Protein AF-0000000070552895 (afdb_homodimer)

Foldseek 3Di:
DPVVLVVVLLVLLCVLCVVPVVVSVLLQLLLVQQLVLCVLPVHDSVLSNSLSNQLQSQQPPDLVVLVVVCVVVVNDADPLCVVVVSLSSQLVSLVCVCPVVNNVPPLSSVLSNQLDQHAAPRDPSVLSSVLSSQQGPVHDDFPPSVVLVVCCNVPSLVSQLVVLVSVVVVCVVVVHDDDVRNVNRNVNSVVVVVVVVD/DPVVLVVVLLVLLCVLCVVPVVVSVLLQLLLVQQLVLCVLPVHDSVLSNSLSNQLQSQQPPDLVVLVVVCVVVVNDADPLCVVVVSLSSQLVSLVCVCPVVVNVPPLSSVLSNQLDQHAAPRDPSNLSSVLSSQQGPVHDDFPPSVVLVVCCNVPSLVSQLVVLVSVVVVCVVVVHDDDVRNVNNNVNSVVVVVVVVD

Solvent-accessible surface area (backbone atoms only — not comparable to full-atom values): 20265 Å² total; per-residue (Å²): 104,63,62,70,61,49,51,54,51,49,50,53,38,44,61,50,28,62,93,38,63,67,57,41,55,48,28,52,35,15,11,51,37,9,22,50,45,14,32,55,74,71,49,63,36,63,53,28,24,52,25,20,48,39,30,59,48,30,58,69,53,50,51,70,55,48,55,52,48,31,58,74,70,68,46,89,75,53,73,64,37,69,77,40,40,76,64,44,18,20,52,51,12,20,49,39,34,36,73,72,66,66,43,66,53,63,66,37,28,51,17,14,40,29,33,83,48,46,46,62,84,56,52,72,62,28,47,34,33,28,47,17,67,64,56,20,69,82,56,68,80,67,80,67,47,70,59,43,38,27,30,49,66,76,35,53,64,59,27,50,30,52,50,40,51,54,50,52,53,51,36,61,72,71,68,51,86,78,53,65,55,34,52,50,18,33,52,45,38,48,50,54,56,53,58,69,74,106,101,63,61,71,62,50,52,51,50,50,51,52,39,42,59,50,28,61,93,35,63,67,58,42,55,48,28,54,34,15,11,50,37,9,23,51,46,15,32,55,74,70,49,62,37,63,54,28,25,52,28,20,49,39,30,58,47,30,58,69,54,51,51,70,55,48,54,53,47,30,58,73,72,67,47,90,76,53,74,62,36,69,77,40,40,76,64,44,21,20,52,51,11,20,51,39,34,36,73,73,67,66,45,67,54,63,66,38,29,49,17,15,40,30,32,83,46,46,48,62,84,56,52,70,61,27,45,36,32,29,47,17,68,65,57,19,71,82,56,67,80,65,80,64,48,70,60,44,38,27,29,49,66,74,36,54,65,59,26,51,30,52,53,42,50,53,50,52,52,52,35,60,74,71,68,52,87,78,55,66,53,34,53,50,19,34,53,45,37,49,50,56,56,54,60,71,74,105

Organism: Lachnospira eligens (strain ATCC 27750 / DSM 3376 / VPI C15-48 / C15-B4) (NCBI:txid515620)

Secondary structure (DSSP, 8-state):
--HHHHHHHHHHHHHHTTT-HHHHHHHHHHHHHHHHHHHHHT--HHHHHHHHHHTTTTTTS-HHHHHHHHHHHT----HHHHH-GGGHHHHHHHHHHHHTS----HHHHHHHHTTTT--TT--HHHHHHHHHHHHSTT---STTHHHHHHHHHH-HHHHHHHHHHHHHHHHHHHTPPPPHHHHHHHHHHHHHHHHHH-/--HHHHHHHHHHHHHHTTT-HHHHHHHHHHHHHHHHHHHHHT--HHHHHHHHHHTTTTTTS-HHHHHHHHHHHT----HHHHH-GGGGHHHHHHHHHHHTS----HHHHHHHHTTTT--TT--HHHHHHHHHHHHSTT---STTHHHHHHHHHH-HHHHHHHHHHHHHHHHHHHTPPPPHHHHHHHHHHHHHHHHHH-

Radius of gyration: 22.3 Å; Cα contacts (8 Å, |Δi|>4): 605; chains: 2; bounding box: 51×67×48 Å

Sequence (396 aa):
MDNKYIEQLRTQVKDALRTDNMRYQHTLGVANTSACLAMCHGADMNKAYIAGLLHDCAKCVPDDVKIAECKQYGLPISDIELESPYLLHSKLGAYYAAHKYNVEDKEICSAIQWHTTGKPAMTLLEKIVFIADYIEPYRNKADNLDDIRHMAFTDIDMAAYVILDDTLSYIRKTGRNIDTQTVDTYDYYKGIIKERENMDNKYIEQLRTQVKDALRTDNMRYQHTLGVANTSACLAMCHGADMNKAYIAGLLHDCAKCVPDDVKIAECKQYGLPISDIELESPYLLHSKLGAYYAAHKYNVEDKEICSAIQWHTTGKPAMTLLEKIVFIADYIEPYRNKADNLDDIRHMAFTDIDMAAYVILDDTLSYIRKTGRNIDTQTVDTYDYYKGIIKEREN

pLDDT: mean 97.14, std 2.78, range [80.38, 98.94]

InterPro domains:
  IPR003607 HD/PDEase domain [SM00471] (19-147)
  IPR003607 HD/PDEase domain [cd00077] (23-140)
  IPR005249 Ap4A hydrolase [TIGR00488] (20-187)
  IPR006674 HD domain [PF01966] (23-136)
  IPR006674 HD domain [PS51831] (23-138)
  IPR051094 Diverse Catalytic Activities Enzymes [PTHR35795] (13-189)

Nearest PDB structures (foldseek):
  3ccg-assembly1_A-2  TM=9.729E-01  e=6.641E-14  Clostridium acetobutylicum ATCC 824
  2o08-assembly1_B  TM=9.606E-01  e=1.598E-12  Halalkalibacterium halodurans
  8wmy-assembly1_B-2  TM=9.457E-01  e=4.444E-11  Staphylococcus
  8jk9-assembly1_A  TM=9.138E-01  e=2.774E-10  Streptococcus pneumoniae TIGR4
  2ogi-assembly1_A  TM=9.424E-01  e=1.817E-09  Streptococcus agalactiae serogroup V

Structure (mmCIF, N/CA/C/O backbone):
data_AF-0000000070552895-model_v1
#
loop_
_entity.id
_entity.type
_entity.pdbx_description
1 polymer "bis(5'-nucleosyl)-tetraphosphatase (symmetrical)"
#
loop_
_atom_site.group_PDB
_atom_site.id
_atom_site.type_symbol
_atom_site.label_atom_id
_atom_site.label_alt_id
_atom_site.label_comp_id
_atom_site.label_asym_id
_atom_site.label_entity_id
_atom_site.label_seq_id
_atom_site.pdbx_PDB_ins_code
_atom_site.Cartn_x
_atom_site.Cartn_y
_atom_site.Cartn_z
_atom_site.occupancy
_atom_site.B_iso_or_equiv
_atom_site.auth_seq_id
_atom_site.auth_comp_id
_atom_site.auth_asym_id
_atom_site.auth_atom_id
_atom_site.pdbx_PDB_model_num
ATOM 1 N N . MET A 1 1 ? -0.181 -7.738 12.492 1 88.44 1 MET A N 1
ATOM 2 C CA . MET A 1 1 ? -1.353 -6.883 12.328 1 88.44 1 MET A CA 1
ATOM 3 C C . MET A 1 1 ? -2.615 -7.59 12.812 1 88.44 1 MET A C 1
ATOM 5 O O . MET A 1 1 ? -2.826 -8.766 12.516 1 88.44 1 MET A O 1
ATOM 9 N N . ASP A 1 2 ? 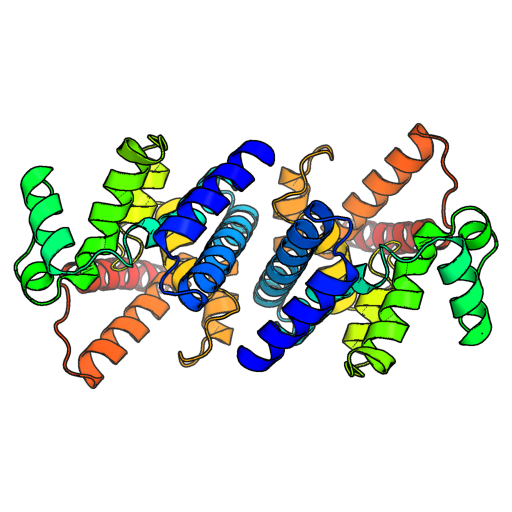-3.369 -6.93 13.672 1 92.94 2 ASP A N 1
ATOM 10 C CA . ASP A 1 2 ? -4.695 -7.418 14.031 1 92.94 2 ASP A CA 1
ATOM 11 C C . ASP A 1 2 ? -5.73 -7.031 12.977 1 92.94 2 ASP A C 1
ATOM 13 O O . ASP A 1 2 ? -6.285 -5.93 13.023 1 92.94 2 ASP A O 1
ATOM 17 N N . ASN A 1 3 ? -6.078 -8 12.078 1 93.81 3 ASN A N 1
ATOM 18 C CA . ASN A 1 3 ? -6.898 -7.711 10.906 1 93.81 3 ASN A CA 1
ATOM 19 C C . ASN A 1 3 ? -8.32 -7.312 11.297 1 93.81 3 ASN A C 1
ATOM 21 O O . ASN A 1 3 ? -8.922 -6.438 10.68 1 93.81 3 ASN A O 1
ATOM 25 N N . LYS A 1 4 ? -8.844 -7.984 12.305 1 94.94 4 LYS A N 1
ATOM 26 C CA . LYS A 1 4 ? -10.18 -7.637 12.758 1 94.94 4 LYS A CA 1
ATOM 27 C C . LYS A 1 4 ? -10.234 -6.199 13.266 1 94.94 4 LYS A C 1
ATOM 29 O O . LYS A 1 4 ? -11.172 -5.457 12.961 1 94.94 4 LYS A O 1
ATOM 34 N N . TYR A 1 5 ? -9.242 -5.812 14.039 1 96.88 5 TYR A N 1
ATOM 35 C CA . TYR A 1 5 ? -9.125 -4.453 14.555 1 96.88 5 TYR A CA 1
ATOM 36 C C . TYR A 1 5 ? -9 -3.449 13.414 1 96.88 5 TYR A C 1
ATOM 38 O O . TYR A 1 5 ? -9.68 -2.42 13.406 1 96.88 5 TYR A O 1
ATOM 46 N N . ILE A 1 6 ? -8.227 -3.764 12.406 1 96.81 6 ILE A N 1
ATOM 47 C CA . ILE A 1 6 ? -7.984 -2.869 11.281 1 96.81 6 ILE A CA 1
ATOM 48 C C . ILE A 1 6 ? -9.266 -2.721 10.461 1 96.81 6 ILE A C 1
ATOM 50 O O . ILE A 1 6 ? -9.578 -1.628 9.984 1 96.81 6 ILE A O 1
ATOM 54 N N . GLU A 1 7 ? -10 -3.775 10.312 1 96.12 7 GLU A N 1
ATOM 55 C CA . GLU A 1 7 ? -11.25 -3.713 9.562 1 96.12 7 GLU A CA 1
ATOM 56 C C . GLU A 1 7 ? -12.258 -2.791 10.25 1 96.12 7 GLU A C 1
ATOM 58 O O . GLU A 1 7 ? -12.992 -2.059 9.578 1 96.12 7 GLU A O 1
ATOM 63 N N . GLN A 1 8 ? -12.297 -2.863 11.523 1 97.12 8 GLN A N 1
ATOM 64 C CA . GLN A 1 8 ? -13.172 -1.979 12.281 1 97.12 8 GLN A CA 1
ATOM 65 C C . GLN A 1 8 ? -12.766 -0.519 12.109 1 97.12 8 GLN A C 1
ATOM 67 O O . GLN A 1 8 ? -13.617 0.35 11.914 1 97.12 8 GLN A O 1
ATOM 72 N N . LEU A 1 9 ? -11.523 -0.295 12.203 1 97.75 9 LEU A N 1
ATOM 73 C CA . LEU A 1 9 ? -11.008 1.06 12.031 1 97.75 9 LEU A CA 1
ATOM 74 C C . LEU A 1 9 ? -11.289 1.57 10.625 1 97.75 9 LEU A C 1
ATOM 76 O O . LEU A 1 9 ? -11.641 2.738 10.438 1 97.75 9 LEU A O 1
ATOM 80 N N . ARG A 1 10 ? -11.086 0.702 9.633 1 97.19 10 ARG A N 1
ATOM 81 C CA . ARG A 1 10 ? -11.367 1.059 8.25 1 97.19 10 ARG A CA 1
ATOM 82 C C . ARG A 1 10 ? -12.828 1.454 8.07 1 97.19 10 ARG A C 1
ATOM 84 O O . ARG A 1 10 ? -13.133 2.402 7.344 1 97.19 10 ARG A O 1
ATOM 91 N N . THR A 1 11 ? -13.68 0.767 8.703 1 97.44 11 THR A N 1
ATOM 92 C CA . THR A 1 11 ? -15.102 1.068 8.625 1 97.44 11 THR A CA 1
ATOM 93 C C . THR A 1 11 ? -15.398 2.441 9.219 1 97.44 11 THR A C 1
ATOM 95 O O . THR A 1 11 ? -16.172 3.215 8.648 1 97.44 11 THR A O 1
ATOM 98 N N . GLN A 1 12 ? -14.797 2.711 10.305 1 98.25 12 GLN A N 1
ATOM 99 C CA . GLN A 1 12 ? -14.984 4.004 10.953 1 98.25 12 GLN A CA 1
ATOM 100 C C . GLN A 1 12 ? -14.469 5.141 10.078 1 98.25 12 GLN A C 1
ATOM 102 O O . GLN A 1 12 ? -15.109 6.184 9.961 1 98.25 12 GLN A O 1
ATOM 107 N N . VAL A 1 13 ? -13.328 4.926 9.477 1 98.31 13 VAL A N 1
ATOM 108 C CA . VAL A 1 13 ? -12.727 5.941 8.617 1 98.31 13 VAL A CA 1
ATOM 109 C C . VAL A 1 13 ? -13.578 6.125 7.363 1 98.31 13 VAL A C 1
ATOM 111 O O . VAL A 1 13 ? -13.773 7.246 6.898 1 98.31 13 VAL A O 1
ATOM 114 N N . LYS A 1 14 ? -14.07 5.008 6.82 1 97.69 14 LYS A N 1
ATOM 115 C CA . LYS A 1 14 ? -14.961 5.082 5.668 1 97.69 14 LYS A CA 1
ATOM 116 C C . LYS A 1 14 ? -16.188 5.93 5.977 1 97.69 14 LYS A C 1
ATOM 118 O O . LYS A 1 14 ? -16.625 6.727 5.145 1 97.69 14 LYS A O 1
ATOM 123 N N . ASP A 1 15 ? -16.719 5.758 7.129 1 98.19 15 ASP A N 1
ATOM 124 C CA . ASP A 1 15 ? -17.891 6.535 7.551 1 98.19 15 ASP A CA 1
ATOM 125 C C . ASP A 1 15 ? -17.531 8.016 7.699 1 98.19 15 ASP A C 1
ATOM 127 O O . ASP A 1 15 ? -18.312 8.883 7.289 1 98.19 15 ASP A O 1
ATOM 131 N N . ALA A 1 16 ? -16.406 8.281 8.289 1 98.19 16 ALA A N 1
ATOM 132 C CA . ALA A 1 16 ? -15.961 9.656 8.5 1 98.19 16 ALA A CA 1
ATOM 133 C C . ALA A 1 16 ? -15.766 10.383 7.172 1 98.19 16 ALA A C 1
ATOM 135 O O . ALA A 1 16 ? -15.93 11.602 7.094 1 98.19 16 ALA A O 1
ATOM 136 N N . LEU A 1 17 ? -15.422 9.578 6.129 1 98.25 17 LEU A N 1
ATOM 137 C CA . LEU A 1 17 ? -15.117 10.164 4.824 1 98.25 17 LEU A CA 1
ATOM 138 C C . LEU A 1 17 ? -16.203 9.844 3.814 1 98.25 17 LEU A C 1
ATOM 140 O O . LEU A 1 17 ? -15.969 9.867 2.605 1 98.25 17 LEU A O 1
ATOM 144 N N . ARG A 1 18 ? -17.422 9.57 4.223 1 96.31 18 ARG A N 1
ATOM 145 C CA . ARG A 1 18 ? -18.5 9.039 3.396 1 96.31 18 ARG A CA 1
ATOM 146 C C . ARG A 1 18 ? -18.891 10.031 2.311 1 96.31 18 ARG A C 1
ATOM 148 O O . ARG A 1 18 ? -19.391 9.641 1.257 1 96.31 18 ARG A O 1
ATOM 155 N N . THR A 1 19 ? -18.672 11.297 2.498 1 96.31 19 THR A N 1
ATOM 156 C CA . THR A 1 19 ? -19.078 12.312 1.527 1 96.31 19 THR A CA 1
ATOM 157 C C . THR A 1 19 ? -17.984 12.508 0.476 1 96.31 19 THR A C 1
ATOM 159 O O . THR A 1 19 ? -18.172 13.273 -0.473 1 96.31 19 THR A O 1
ATOM 162 N N . ASP A 1 20 ? -16.859 11.844 0.613 1 96.38 20 ASP A N 1
ATOM 163 C CA . ASP A 1 20 ? -15.727 11.945 -0.31 1 96.38 20 ASP A CA 1
ATOM 164 C C . ASP A 1 20 ? -15.086 10.586 -0.541 1 96.38 20 ASP A C 1
ATOM 166 O O . ASP A 1 20 ? -14.039 10.281 0.037 1 96.38 20 ASP A O 1
ATOM 170 N N . ASN A 1 21 ? -15.617 9.82 -1.462 1 92.31 21 ASN A N 1
ATOM 171 C CA . ASN A 1 21 ? -15.164 8.453 -1.716 1 92.31 21 ASN A CA 1
ATOM 172 C C . ASN A 1 21 ? -13.727 8.43 -2.223 1 92.31 21 ASN A C 1
ATOM 174 O O . ASN A 1 21 ? -12.984 7.488 -1.936 1 92.31 21 ASN A O 1
ATOM 178 N N . MET A 1 22 ? -13.375 9.375 -2.961 1 93.75 22 MET A N 1
ATOM 179 C CA . MET A 1 22 ? -12.016 9.453 -3.48 1 93.75 22 MET A CA 1
ATOM 180 C C . MET A 1 22 ? -11.008 9.672 -2.35 1 93.75 22 MET A C 1
ATOM 182 O O . MET A 1 22 ? -9.898 9.148 -2.395 1 93.75 22 MET A O 1
ATOM 186 N N . ARG A 1 23 ? -11.469 10.445 -1.343 1 96.88 23 ARG A N 1
ATOM 187 C CA . ARG A 1 23 ? -10.609 10.656 -0.18 1 96.88 23 ARG A CA 1
ATOM 188 C C . ARG A 1 23 ? -10.383 9.352 0.573 1 96.88 23 ARG A C 1
ATOM 190 O O . ARG A 1 23 ? -9.297 9.117 1.104 1 96.88 23 ARG A O 1
ATOM 197 N N . TYR A 1 24 ? -11.422 8.531 0.641 1 97.06 24 TYR A N 1
ATOM 198 C CA . TYR A 1 24 ? -11.273 7.242 1.312 1 97.06 24 TYR A CA 1
ATOM 199 C C . TYR A 1 24 ? -10.273 6.359 0.58 1 97.06 24 TYR A C 1
ATOM 201 O O . TYR A 1 24 ? -9.414 5.73 1.207 1 97.06 24 TYR A O 1
ATOM 209 N N . GLN A 1 25 ? -10.305 6.305 -0.741 1 95.38 25 GLN A N 1
ATOM 210 C CA . GLN A 1 25 ? -9.352 5.531 -1.531 1 95.38 25 GLN A CA 1
ATOM 211 C C . GLN A 1 25 ? -7.93 6.051 -1.339 1 95.38 25 GLN A C 1
ATOM 213 O O . GLN A 1 25 ? -6.992 5.262 -1.19 1 95.38 25 GLN A O 1
ATOM 218 N N . HIS A 1 26 ? -7.828 7.355 -1.331 1 97.5 26 HIS A N 1
ATOM 219 C CA . HIS A 1 26 ? -6.543 7.98 -1.043 1 97.5 26 HIS A CA 1
ATOM 220 C C . HIS A 1 26 ? -6.008 7.539 0.314 1 97.5 26 HIS A C 1
ATOM 222 O O . HIS A 1 26 ? -4.828 7.195 0.438 1 97.5 26 HIS A O 1
ATOM 228 N N . THR A 1 27 ? -6.867 7.504 1.274 1 98.5 27 THR A N 1
ATOM 229 C CA . THR A 1 27 ? -6.5 7.16 2.645 1 98.5 27 THR A CA 1
ATOM 230 C C . THR A 1 27 ? -5.988 5.723 2.721 1 98.5 27 THR A C 1
ATOM 232 O O . THR A 1 27 ? -5.004 5.445 3.412 1 98.5 27 THR A O 1
ATOM 235 N N . LEU A 1 28 ? -6.617 4.828 1.989 1 97.56 28 LEU A N 1
ATOM 236 C CA . LEU A 1 28 ? -6.152 3.445 1.952 1 97.56 28 LEU A CA 1
ATOM 237 C C . LEU A 1 28 ? -4.766 3.355 1.32 1 97.56 28 LEU A C 1
ATOM 239 O O . LEU A 1 28 ? -3.914 2.596 1.787 1 97.56 28 LEU A O 1
ATOM 243 N N . GLY A 1 29 ? -4.562 4.102 0.274 1 98.19 29 GLY A N 1
ATOM 244 C CA . GLY A 1 29 ? -3.248 4.18 -0.349 1 98.19 29 GLY A CA 1
ATOM 245 C C . GLY A 1 29 ? -2.172 4.695 0.588 1 98.19 29 GLY A C 1
ATOM 246 O O . GLY A 1 29 ? -1.061 4.164 0.615 1 98.19 29 GLY A O 1
ATOM 247 N N . VAL A 1 30 ? -2.525 5.676 1.361 1 98.88 30 VAL A N 1
ATOM 248 C CA . VAL A 1 30 ? -1.58 6.262 2.307 1 98.88 30 VAL A CA 1
ATOM 249 C C . VAL A 1 30 ? -1.248 5.25 3.4 1 98.88 30 VAL A C 1
ATOM 251 O O . VAL A 1 30 ? -0.086 5.102 3.785 1 98.88 30 VAL A O 1
ATOM 254 N N . ALA A 1 31 ? -2.289 4.586 3.914 1 98.88 31 ALA A N 1
ATOM 255 C CA . ALA A 1 31 ? -2.082 3.576 4.949 1 98.88 31 ALA A CA 1
ATOM 256 C C . ALA A 1 31 ? -1.11 2.498 4.48 1 98.88 31 ALA A C 1
ATOM 258 O O . ALA A 1 31 ? -0.135 2.189 5.168 1 98.88 31 ALA A O 1
ATOM 259 N N . ASN A 1 32 ? -1.292 2.035 3.293 1 98.81 32 ASN A N 1
ATOM 260 C CA . ASN A 1 32 ? -0.447 0.968 2.77 1 98.81 32 ASN A CA 1
ATOM 261 C C . ASN A 1 32 ? 0.952 1.476 2.43 1 98.81 32 ASN A C 1
ATOM 263 O O . ASN A 1 32 ? 1.943 0.786 2.676 1 98.81 32 ASN A O 1
ATOM 267 N N . THR A 1 33 ? 1.02 2.586 1.832 1 98.94 33 THR A N 1
ATOM 268 C CA . THR A 1 33 ? 2.318 3.164 1.503 1 98.94 33 THR A CA 1
ATOM 269 C C . THR A 1 33 ? 3.121 3.445 2.77 1 98.94 33 THR A C 1
ATOM 271 O O . THR A 1 33 ? 4.336 3.232 2.801 1 98.94 33 THR A O 1
ATOM 274 N N . SER A 1 34 ? 2.416 3.928 3.809 1 98.94 34 SER A N 1
ATOM 275 C CA . SER A 1 34 ? 3.08 4.133 5.094 1 98.94 34 SER A CA 1
ATOM 276 C C . SER A 1 34 ? 3.648 2.828 5.637 1 98.94 34 SER A C 1
ATOM 278 O O . SER A 1 34 ? 4.781 2.795 6.125 1 98.94 34 SER A O 1
ATOM 280 N N . ALA A 1 35 ? 2.9 1.801 5.551 1 98.88 35 ALA A N 1
ATOM 281 C CA . ALA A 1 35 ? 3.363 0.488 5.992 1 98.88 35 ALA A CA 1
ATOM 282 C C . ALA A 1 35 ? 4.598 0.049 5.211 1 98.88 35 ALA A C 1
ATOM 284 O O . ALA A 1 35 ? 5.555 -0.47 5.789 1 98.88 35 ALA A O 1
ATOM 285 N N . CYS A 1 36 ? 4.609 0.261 3.918 1 98.94 36 CYS A N 1
ATOM 286 C CA . CYS A 1 36 ? 5.719 -0.164 3.072 1 98.94 36 CYS A CA 1
ATOM 287 C C . CYS A 1 36 ? 6.973 0.646 3.373 1 98.94 36 CYS A C 1
ATOM 289 O O . CYS A 1 36 ? 8.078 0.097 3.416 1 98.94 36 CYS A O 1
ATOM 291 N N . LEU A 1 37 ? 6.797 1.936 3.572 1 98.94 37 LEU A N 1
ATOM 292 C CA . LEU A 1 37 ? 7.934 2.754 3.98 1 98.94 37 LEU A CA 1
ATOM 293 C C . LEU A 1 37 ? 8.484 2.291 5.324 1 98.94 37 LEU A C 1
ATOM 295 O O . LEU A 1 37 ? 9.695 2.305 5.543 1 98.94 37 LEU A O 1
ATOM 299 N N . ALA A 1 38 ? 7.578 1.938 6.242 1 98.88 38 ALA A N 1
ATOM 300 C CA . ALA A 1 38 ? 8.008 1.411 7.535 1 98.88 38 ALA A CA 1
ATOM 301 C C . ALA A 1 38 ? 8.805 0.121 7.367 1 98.88 38 ALA A C 1
ATOM 303 O O . ALA A 1 38 ? 9.828 -0.07 8.023 1 98.88 38 ALA A O 1
ATOM 304 N N . MET A 1 39 ? 8.352 -0.782 6.488 1 98.81 39 MET A N 1
ATOM 305 C CA . MET A 1 39 ? 9.086 -2.012 6.188 1 98.81 39 MET A CA 1
ATOM 306 C C . MET A 1 39 ? 10.492 -1.7 5.703 1 98.81 39 MET A C 1
ATOM 308 O O . MET A 1 39 ? 11.453 -2.369 6.098 1 98.81 39 MET A O 1
ATOM 312 N N . CYS A 1 40 ? 10.602 -0.747 4.891 1 98.75 40 CYS A N 1
ATOM 313 C CA . CYS A 1 40 ? 11.859 -0.384 4.246 1 98.75 40 CYS A CA 1
ATOM 314 C C . CYS A 1 40 ? 12.82 0.248 5.246 1 98.75 40 CYS A C 1
ATOM 316 O O . CYS A 1 40 ? 14 -0.103 5.285 1 98.75 40 CYS A O 1
ATOM 318 N N . HIS A 1 41 ? 12.312 1.206 6.113 1 98.69 41 HIS A N 1
ATOM 319 C CA . HIS A 1 41 ? 13.188 2.059 6.906 1 98.69 41 HIS A CA 1
ATOM 320 C C . HIS A 1 41 ? 13.281 1.565 8.352 1 98.69 41 HIS A C 1
ATOM 322 O O . HIS A 1 41 ? 14.039 2.117 9.148 1 98.69 41 HIS A O 1
ATOM 328 N N . GLY A 1 42 ? 12.516 0.589 8.703 1 97.62 42 GLY A N 1
ATOM 329 C CA . GLY A 1 42 ? 12.672 -0.053 10 1 97.62 42 GLY A CA 1
ATOM 330 C C . GLY A 1 42 ? 11.781 0.537 11.078 1 97.62 42 GLY A C 1
ATOM 331 O O . GLY A 1 42 ? 12.133 0.532 12.258 1 97.62 42 GLY A O 1
ATOM 332 N N . ALA A 1 43 ? 10.664 1.132 10.695 1 98.19 43 ALA A N 1
ATOM 333 C CA . ALA A 1 43 ? 9.656 1.596 11.656 1 98.19 43 ALA A CA 1
ATOM 334 C C . ALA A 1 43 ? 8.625 0.506 11.938 1 98.19 43 ALA A C 1
ATOM 336 O O . ALA A 1 43 ? 8.625 -0.542 11.289 1 98.19 43 ALA A O 1
ATOM 337 N N . ASP A 1 44 ? 7.844 0.706 12.984 1 98.12 44 ASP A N 1
ATOM 338 C CA . ASP A 1 44 ? 6.746 -0.205 13.297 1 98.12 44 ASP A CA 1
ATOM 339 C C . ASP A 1 44 ? 5.66 -0.142 12.219 1 98.12 44 ASP A C 1
ATOM 341 O O . ASP A 1 44 ? 4.957 0.864 12.102 1 98.12 44 ASP A O 1
ATOM 345 N N . MET A 1 45 ? 5.5 -1.184 11.484 1 98.12 45 MET A N 1
ATOM 346 C CA . MET A 1 45 ? 4.586 -1.228 10.344 1 98.12 45 MET A CA 1
ATOM 347 C C . MET A 1 45 ? 3.148 -0.979 10.789 1 98.12 45 MET A C 1
ATOM 349 O O . MET A 1 45 ? 2.391 -0.298 10.102 1 98.12 45 MET A O 1
ATOM 353 N N . ASN A 1 46 ? 2.75 -1.545 11.906 1 98.06 46 ASN A N 1
ATOM 354 C CA . ASN A 1 46 ? 1.384 -1.397 12.398 1 98.06 46 ASN A CA 1
ATOM 355 C C . ASN A 1 46 ? 1.067 0.054 12.75 1 98.06 46 ASN A C 1
ATOM 357 O O . ASN A 1 46 ? -0 0.562 12.398 1 98.06 46 ASN A O 1
ATOM 361 N N . LYS A 1 47 ? 2.01 0.693 13.453 1 98.75 47 LYS A N 1
ATOM 362 C CA . LYS A 1 47 ? 1.826 2.104 13.781 1 98.75 47 LYS A CA 1
ATOM 363 C C . LYS A 1 47 ? 1.715 2.951 12.516 1 98.75 47 LYS A C 1
ATOM 365 O O . LYS A 1 47 ? 0.878 3.854 12.438 1 98.75 47 LYS A O 1
ATOM 370 N N . ALA A 1 48 ? 2.576 2.627 11.539 1 98.94 48 ALA A N 1
ATOM 371 C CA . ALA A 1 48 ? 2.57 3.381 10.289 1 98.94 48 ALA A CA 1
ATOM 372 C C . ALA A 1 48 ? 1.247 3.209 9.547 1 98.94 48 ALA A C 1
ATOM 374 O O . ALA A 1 48 ? 0.676 4.184 9.055 1 98.94 48 ALA A O 1
ATOM 375 N N . TYR A 1 49 ? 0.752 2.012 9.5 1 98.88 49 TYR A N 1
ATOM 376 C CA . TYR A 1 49 ? -0.513 1.737 8.828 1 98.88 49 TYR A CA 1
ATOM 377 C C . TYR A 1 49 ? -1.657 2.496 9.484 1 98.88 49 TYR A C 1
ATOM 379 O O . TYR A 1 49 ? -2.465 3.131 8.805 1 98.88 49 TYR A O 1
ATOM 387 N N . ILE A 1 50 ? -1.731 2.439 10.766 1 98.88 50 ILE A N 1
ATOM 388 C CA . ILE A 1 50 ? -2.82 3.053 11.516 1 98.88 50 ILE A CA 1
ATOM 389 C C . ILE A 1 50 ? -2.76 4.57 11.375 1 98.88 50 ILE A C 1
ATOM 391 O O . ILE A 1 50 ? -3.783 5.223 11.148 1 98.88 50 ILE A O 1
ATOM 395 N N . ALA A 1 51 ? -1.565 5.133 11.477 1 98.94 51 ALA A N 1
ATOM 396 C CA . ALA A 1 51 ? -1.403 6.574 11.305 1 98.94 51 ALA A CA 1
ATOM 397 C C . ALA A 1 51 ? -1.858 7.016 9.922 1 98.94 51 ALA A C 1
ATOM 399 O O . ALA A 1 51 ? -2.553 8.023 9.781 1 98.94 51 ALA A O 1
ATOM 400 N N . GLY A 1 52 ? -1.442 6.242 8.914 1 98.94 52 GLY A N 1
ATOM 401 C CA . GLY A 1 52 ? -1.881 6.535 7.555 1 98.94 52 GLY A CA 1
ATOM 402 C C . GLY A 1 52 ? -3.385 6.43 7.379 1 98.94 52 GLY A C 1
ATOM 403 O O . GLY A 1 52 ? -3.992 7.246 6.684 1 98.94 52 GLY A O 1
ATOM 404 N N . LEU A 1 53 ? -3.979 5.484 8.008 1 98.75 53 LEU A N 1
ATOM 405 C CA . LEU A 1 53 ? -5.414 5.242 7.902 1 98.75 53 LEU A CA 1
ATOM 406 C C . LEU A 1 53 ? -6.203 6.379 8.539 1 98.75 53 LEU A C 1
ATOM 408 O O . LEU A 1 53 ? -7.277 6.742 8.055 1 98.75 53 LEU A O 1
ATOM 412 N N . LEU A 1 54 ? -5.672 6.969 9.555 1 98.88 54 LEU A N 1
ATOM 413 C CA . LEU A 1 54 ? -6.426 7.938 10.344 1 98.88 54 LEU A CA 1
ATOM 414 C C . LEU A 1 54 ? -6.012 9.367 9.992 1 98.88 54 LEU A C 1
ATOM 416 O O . LEU A 1 54 ? -6.621 10.328 10.469 1 98.88 54 LEU A O 1
ATOM 420 N N . HIS A 1 55 ? -5.008 9.562 9.133 1 98.94 55 HIS A N 1
ATOM 421 C CA . HIS A 1 55 ? -4.391 10.875 8.977 1 98.94 55 HIS A CA 1
ATOM 422 C C . HIS A 1 55 ? -5.414 11.922 8.555 1 98.94 55 HIS A C 1
ATOM 424 O O . HIS A 1 55 ? -5.34 13.078 8.984 1 98.94 55 HIS A O 1
ATOM 430 N N . ASP A 1 56 ? -6.414 11.492 7.812 1 98.75 56 ASP A N 1
ATOM 431 C CA . ASP A 1 56 ? -7.395 12.406 7.234 1 98.75 56 ASP A CA 1
ATOM 432 C C . ASP A 1 56 ? -8.781 12.172 7.836 1 98.75 56 ASP A C 1
ATOM 434 O O . ASP A 1 56 ? -9.797 12.523 7.227 1 98.75 56 ASP A O 1
ATOM 438 N N . CYS A 1 57 ? -8.898 11.609 9.039 1 98.69 57 CYS A N 1
ATOM 439 C CA . CYS A 1 57 ? -10.172 11.195 9.602 1 98.69 57 CYS A CA 1
ATOM 440 C C . CYS A 1 57 ? -11.055 12.406 9.906 1 98.69 57 CYS A C 1
ATOM 442 O O . CYS A 1 57 ? -12.258 12.266 10.117 1 98.69 57 CYS A O 1
ATOM 444 N N . ALA A 1 58 ? -10.508 13.609 9.898 1 98.69 58 ALA A N 1
ATOM 445 C CA . ALA A 1 58 ? -11.281 14.82 10.148 1 98.69 58 ALA A CA 1
ATOM 446 C C . ALA A 1 58 ? -11.367 15.688 8.898 1 98.69 58 ALA A C 1
ATOM 448 O O . ALA A 1 58 ? -11.766 16.859 8.961 1 98.69 58 ALA A O 1
ATOM 449 N N . LYS A 1 59 ? -10.945 15.172 7.734 1 98.56 59 LYS A N 1
ATOM 450 C CA . LYS A 1 59 ? -10.844 15.938 6.496 1 98.56 59 LYS A CA 1
ATOM 451 C C . LYS A 1 59 ? -12.211 16.453 6.051 1 98.56 59 LYS A C 1
ATOM 453 O O . LYS A 1 59 ? -12.32 17.562 5.527 1 98.56 59 LYS A O 1
ATOM 458 N N . CYS A 1 60 ? -13.25 15.688 6.281 1 98.06 60 CYS A N 1
ATOM 459 C CA . CYS A 1 60 ? -14.57 16.031 5.75 1 98.06 60 CYS A CA 1
ATOM 460 C C . CYS A 1 60 ? -15.391 16.812 6.773 1 98.06 60 CYS A C 1
ATOM 462 O O . CYS A 1 60 ? -16.531 17.172 6.512 1 98.06 60 CYS A O 1
ATOM 464 N N . VAL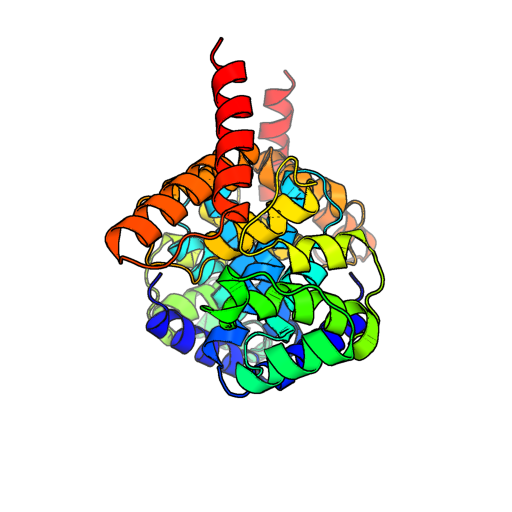 A 1 61 ? -14.836 17.125 7.957 1 98.19 61 VAL A N 1
ATOM 465 C CA . VAL A 1 61 ? -15.492 18 8.914 1 98.19 61 VAL A CA 1
ATOM 466 C C . VAL A 1 61 ? -15.555 19.422 8.352 1 98.19 61 VAL A C 1
ATOM 468 O O . VAL A 1 61 ? -14.562 19.938 7.828 1 98.19 61 VAL A O 1
ATOM 471 N N . PRO A 1 62 ? -16.703 20.016 8.391 1 98.25 62 PRO A N 1
ATOM 472 C CA . PRO A 1 62 ? -16.828 21.391 7.879 1 98.25 62 PRO A CA 1
ATOM 473 C C . PRO A 1 62 ? -15.891 22.359 8.594 1 98.25 62 PRO A C 1
ATOM 475 O O . PRO A 1 62 ? -15.648 22.234 9.797 1 98.25 62 PRO A O 1
ATOM 478 N N . ASP A 1 63 ? -15.477 23.375 7.836 1 98.06 63 ASP A N 1
ATOM 479 C CA . ASP A 1 63 ? -14.461 24.297 8.32 1 98.06 63 ASP A CA 1
ATOM 480 C C . ASP A 1 63 ? -14.922 25 9.594 1 98.06 63 ASP A C 1
ATOM 482 O O . ASP A 1 63 ? -14.148 25.156 10.547 1 98.06 63 ASP A O 1
ATOM 486 N N . ASP A 1 64 ? -16.188 25.375 9.602 1 98.25 64 ASP A N 1
ATOM 487 C CA . ASP A 1 64 ? -16.703 26.078 10.773 1 98.25 64 ASP A CA 1
ATOM 488 C C . ASP A 1 64 ? -16.75 25.141 11.992 1 98.25 64 ASP A C 1
ATOM 490 O O . ASP A 1 64 ? -16.469 25.562 13.109 1 98.25 64 ASP A O 1
ATOM 494 N N . VAL A 1 65 ? -17.031 23.906 11.773 1 98.62 65 VAL A N 1
ATOM 495 C CA . VAL A 1 65 ? -17.062 22.922 12.844 1 98.62 65 VAL A CA 1
ATOM 496 C C . VAL A 1 65 ? -15.648 22.609 13.312 1 98.62 65 VAL A C 1
ATOM 498 O O . VAL A 1 65 ? -15.406 22.438 14.508 1 98.62 65 VAL A O 1
ATOM 501 N N . LYS A 1 66 ? -14.664 22.5 12.445 1 98.69 66 LYS A N 1
ATOM 502 C CA . LYS A 1 66 ? -13.273 22.312 12.828 1 98.69 66 LYS A CA 1
ATOM 503 C C . LYS A 1 66 ? -12.812 23.391 13.805 1 98.69 66 LYS A C 1
ATOM 505 O O . LYS A 1 66 ? -12.219 23.078 14.836 1 98.69 66 LYS A O 1
ATOM 510 N N . ILE A 1 67 ? -13.125 24.625 13.391 1 98.62 67 ILE A N 1
ATOM 511 C CA . ILE A 1 67 ? -12.734 25.734 14.234 1 98.62 67 ILE A CA 1
ATOM 512 C C . ILE A 1 67 ? -13.406 25.625 15.594 1 98.62 67 ILE A C 1
ATOM 514 O O . ILE A 1 67 ? -12.75 25.719 16.641 1 98.62 67 ILE A O 1
ATOM 518 N N . ALA A 1 68 ? -14.703 25.375 15.594 1 98.75 68 ALA A N 1
ATOM 519 C CA . ALA A 1 68 ? -15.477 25.297 16.828 1 98.75 68 ALA A CA 1
ATOM 520 C C . ALA A 1 68 ? -14.961 24.172 17.719 1 98.75 68 ALA A C 1
ATOM 522 O O . ALA A 1 68 ? -14.82 24.344 18.938 1 98.75 68 ALA A O 1
ATOM 523 N N . GLU A 1 69 ? -14.672 23.047 17.172 1 98.62 69 GLU A N 1
ATOM 524 C CA . GLU A 1 69 ? -14.211 21.906 17.953 1 98.62 69 GLU A CA 1
ATOM 525 C C . GLU A 1 69 ? -12.789 22.109 18.469 1 98.62 69 GLU A C 1
ATOM 527 O O . GLU A 1 69 ? -12.469 21.719 19.594 1 98.62 69 GLU A O 1
ATOM 532 N N . CYS A 1 70 ? -11.953 22.672 17.625 1 98.62 70 CYS A N 1
ATOM 533 C CA . CYS A 1 70 ? -10.609 22.969 18.109 1 98.62 70 CYS A CA 1
ATOM 534 C C . CYS A 1 70 ? -10.656 23.875 19.328 1 98.62 70 CYS A C 1
ATOM 536 O O . CYS A 1 70 ? -9.922 23.656 20.297 1 98.62 70 CYS A O 1
ATOM 538 N N . LYS A 1 71 ? -11.484 24.875 19.281 1 98.44 71 LYS A N 1
ATOM 539 C CA . LYS A 1 71 ? -11.656 25.766 20.438 1 98.44 71 LYS A CA 1
ATOM 540 C C . LYS A 1 71 ? -12.203 25 21.625 1 98.44 71 LYS A C 1
ATOM 542 O O . LYS A 1 71 ? -11.688 25.125 22.75 1 98.44 71 LYS A O 1
ATOM 547 N N . GLN A 1 72 ? -13.156 24.219 21.406 1 98.44 72 GLN A N 1
ATOM 548 C CA . GLN A 1 72 ? -13.812 23.438 22.469 1 98.44 72 GLN A CA 1
ATOM 549 C C . GLN A 1 72 ? -12.82 22.516 23.156 1 98.44 72 GLN A C 1
ATOM 551 O O . GLN A 1 72 ? -12.867 22.344 24.375 1 98.44 72 GLN A O 1
ATOM 556 N N . TYR A 1 73 ? -11.961 21.906 22.359 1 98.25 73 TYR A N 1
ATOM 557 C CA . TYR A 1 73 ? -11.055 20.906 22.906 1 98.25 73 TYR A CA 1
ATOM 558 C C . TYR A 1 73 ? -9.734 21.531 23.344 1 98.25 73 TYR A C 1
ATOM 560 O O . TYR A 1 73 ? -8.82 20.828 23.781 1 98.25 73 TYR A O 1
ATOM 568 N N . GLY A 1 74 ? -9.562 22.812 23.172 1 98.06 74 GLY A N 1
ATOM 569 C CA . GLY A 1 74 ? -8.367 23.531 23.609 1 98.06 74 GLY A CA 1
ATOM 570 C C . GLY A 1 74 ? -7.18 23.328 22.688 1 98.06 74 GLY A C 1
ATOM 571 O O . GLY A 1 74 ? -6.031 23.391 23.125 1 98.06 74 GLY A O 1
ATOM 572 N N . LEU A 1 75 ? -7.426 23.016 21.453 1 98.12 75 LEU A N 1
ATOM 573 C CA . LEU A 1 75 ? -6.363 22.906 20.469 1 98.12 75 LEU A CA 1
ATOM 574 C C . LEU A 1 75 ? -5.977 24.281 19.922 1 98.12 75 LEU A C 1
ATOM 576 O O . LEU A 1 75 ? -6.848 25.078 19.562 1 98.12 75 LEU A O 1
ATOM 580 N N . PRO A 1 76 ? -4.699 24.594 19.906 1 97.25 76 PRO A N 1
ATOM 581 C CA . PRO A 1 76 ? -4.289 25.906 19.422 1 97.25 76 PRO A CA 1
ATOM 582 C C . PRO A 1 76 ? -4.621 26.125 17.953 1 97.25 76 PRO A C 1
ATOM 584 O O . PRO A 1 76 ? -4.504 25.203 17.141 1 97.25 76 PRO A O 1
ATOM 587 N N . ILE A 1 77 ? -5.031 27.312 17.578 1 97.69 77 ILE A N 1
ATOM 588 C CA . ILE A 1 77 ? -5.309 27.719 16.203 1 97.69 77 ILE A CA 1
ATOM 589 C C . ILE A 1 77 ? -4.453 28.922 15.836 1 97.69 77 ILE A C 1
ATOM 591 O O . ILE A 1 77 ? -4.539 29.969 16.484 1 97.69 77 ILE A O 1
ATOM 595 N N . SER A 1 78 ? -3.627 28.844 14.875 1 95.94 78 SER A N 1
ATOM 596 C CA . SER A 1 78 ? -2.807 29.969 14.422 1 95.94 78 SER A CA 1
ATOM 597 C C . SER A 1 78 ? -3.6 30.906 13.516 1 95.94 78 SER A C 1
ATOM 599 O O . SER A 1 78 ? -4.707 30.562 13.086 1 95.94 78 SER A O 1
ATOM 601 N N . ASP A 1 79 ? -3.037 32.062 13.188 1 95.5 79 ASP A N 1
ATOM 602 C CA . ASP A 1 79 ? -3.684 33.031 12.289 1 95.5 79 ASP A CA 1
ATOM 603 C C . ASP A 1 79 ? -3.865 32.438 10.898 1 95.5 79 ASP A C 1
ATOM 605 O O . ASP A 1 79 ? -4.914 32.594 10.273 1 95.5 79 ASP A O 1
ATOM 609 N N . ILE A 1 80 ? -2.838 31.734 10.484 1 94.5 80 ILE A N 1
ATOM 610 C CA . ILE A 1 80 ? -2.889 31.141 9.148 1 94.5 80 ILE A CA 1
ATOM 611 C C . ILE A 1 80 ? -3.975 30.062 9.102 1 94.5 80 ILE A C 1
ATOM 613 O O . ILE A 1 80 ? -4.668 29.922 8.094 1 94.5 80 ILE A O 1
ATOM 617 N N . GLU A 1 81 ? -4.152 29.281 10.164 1 95.69 81 GLU A N 1
ATOM 618 C CA . GLU A 1 81 ? -5.16 28.234 10.227 1 95.69 81 GLU A CA 1
ATOM 619 C C . GLU A 1 81 ? -6.57 28.828 10.281 1 95.69 81 GLU A C 1
ATOM 621 O O . GLU A 1 81 ? -7.52 28.219 9.781 1 95.69 81 GLU A O 1
ATOM 626 N N . LEU A 1 82 ? -6.68 30.016 10.852 1 96.06 82 LEU A N 1
ATOM 627 C CA . LEU A 1 82 ? -7.969 30.703 10.836 1 96.06 82 LEU A CA 1
ATOM 628 C C . LEU A 1 82 ? -8.344 31.141 9.43 1 96.06 82 LEU A C 1
ATOM 630 O O . LEU A 1 82 ? -9.516 31.109 9.055 1 96.06 82 LEU A O 1
ATOM 634 N N . GLU A 1 83 ? -7.328 31.531 8.68 1 94.75 83 GLU A N 1
ATOM 635 C CA . GLU A 1 83 ? -7.543 31.969 7.301 1 94.75 83 GLU A CA 1
ATOM 636 C C . GLU A 1 83 ? -7.738 30.766 6.367 1 94.75 83 GLU A C 1
ATOM 638 O O . GLU A 1 83 ? -8.398 30.891 5.336 1 94.75 83 GLU A O 1
ATOM 643 N N . SER A 1 84 ? -7.16 29.672 6.746 1 94.69 84 SER A N 1
ATOM 644 C CA . SER A 1 84 ? -7.238 28.422 5.988 1 94.69 84 SER A CA 1
ATOM 645 C C . SER A 1 84 ? -7.617 27.25 6.891 1 94.69 84 SER A C 1
ATOM 647 O O . SER A 1 84 ? -6.805 26.344 7.117 1 94.69 84 SER A O 1
ATOM 649 N N . PRO A 1 85 ? -8.883 27.141 7.242 1 96.44 85 PRO A N 1
ATOM 650 C CA . PRO A 1 85 ? -9.312 26.219 8.297 1 96.44 85 PRO A CA 1
ATOM 651 C C . PRO A 1 85 ? -9.188 24.75 7.887 1 96.44 85 PRO A C 1
ATOM 653 O O . PRO A 1 85 ? -9.172 23.875 8.742 1 96.44 85 PRO A O 1
ATOM 656 N N . TYR A 1 86 ? -9.078 24.469 6.547 1 94.62 86 TYR A N 1
ATOM 657 C CA . TYR A 1 86 ? -8.898 23.094 6.098 1 94.62 86 TYR A CA 1
ATOM 658 C C . TYR A 1 86 ? -7.629 22.484 6.688 1 94.62 86 TYR A C 1
ATOM 660 O O . TYR A 1 86 ? -7.531 21.266 6.848 1 94.62 86 TYR A O 1
ATOM 668 N N . LEU A 1 87 ? -6.688 23.281 7.168 1 96.44 87 LEU A N 1
ATOM 669 C CA . LEU A 1 87 ? -5.426 22.828 7.738 1 96.44 87 LEU A CA 1
ATOM 670 C C . LEU A 1 87 ? -5.637 22.25 9.133 1 96.44 87 LEU A C 1
ATOM 672 O O . LEU A 1 87 ? -4.793 21.5 9.633 1 96.44 87 LEU A O 1
ATOM 676 N N . LEU A 1 88 ? -6.785 22.531 9.68 1 98.31 88 LEU A N 1
ATOM 677 C CA . LEU A 1 88 ? -7.059 22.109 11.047 1 98.31 88 LEU A CA 1
ATOM 678 C C . LEU A 1 88 ? -7.395 20.625 11.102 1 98.31 88 LEU A C 1
ATOM 680 O O . LEU A 1 88 ? -7.418 20.016 12.18 1 98.31 88 LEU A O 1
ATOM 684 N N . HIS A 1 89 ? -7.559 19.969 9.891 1 98.56 89 HIS A N 1
ATOM 685 C CA . HIS A 1 89 ? -7.953 18.562 9.891 1 98.56 89 HIS A CA 1
ATOM 686 C C . HIS A 1 89 ? -6.875 17.688 10.516 1 98.56 89 HIS A C 1
ATOM 688 O O . HIS A 1 89 ? -7.18 16.641 11.086 1 98.56 89 HIS A O 1
ATOM 694 N N . SER A 1 90 ? -5.645 18.094 10.469 1 98.5 90 SER A N 1
ATOM 695 C CA . SER A 1 90 ? -4.551 17.297 11.008 1 98.5 90 SER A CA 1
ATOM 696 C C . SER A 1 90 ? -4.555 17.297 12.531 1 98.5 90 SER A C 1
ATOM 698 O O . SER A 1 90 ? -4.461 16.234 13.156 1 98.5 90 SER A O 1
ATOM 700 N N . LYS A 1 91 ? -4.68 18.516 13.125 1 98.38 91 LYS A N 1
ATOM 701 C CA . LYS A 1 91 ? -4.734 18.609 14.586 1 98.38 91 LYS A CA 1
ATOM 702 C C . LYS A 1 91 ? -6 17.953 15.133 1 98.38 91 LYS A C 1
ATOM 704 O O . LYS A 1 91 ? -5.941 17.203 16.109 1 98.38 91 LYS A O 1
ATOM 709 N N . LEU A 1 92 ? -7.074 18.281 14.5 1 98.81 92 LEU A N 1
ATOM 710 C CA . LEU A 1 92 ? -8.344 17.703 14.922 1 98.81 92 LEU A CA 1
ATOM 711 C C . LEU A 1 92 ? -8.344 16.188 14.711 1 98.81 92 LEU A C 1
ATOM 713 O O . LEU A 1 92 ? -8.883 15.445 15.539 1 98.81 92 LEU A O 1
ATOM 717 N N . GLY A 1 93 ? -7.77 15.734 13.602 1 98.88 93 GLY A N 1
ATOM 718 C CA . GLY A 1 93 ? -7.645 14.312 13.328 1 98.88 93 GLY A CA 1
ATOM 719 C C . GLY A 1 93 ? -6.859 13.57 14.398 1 98.88 93 GLY A C 1
ATOM 720 O O . GLY A 1 93 ? -7.223 12.461 14.781 1 98.88 93 GLY A O 1
ATOM 721 N N . ALA A 1 94 ? -5.785 14.195 14.859 1 98.88 94 ALA A N 1
ATOM 722 C CA . ALA A 1 94 ? -5.004 13.602 15.945 1 98.88 94 ALA A CA 1
ATOM 723 C C . ALA A 1 94 ? -5.84 13.477 17.219 1 98.88 94 ALA A C 1
ATOM 725 O O . ALA A 1 94 ? -5.762 12.469 17.922 1 98.88 94 ALA A O 1
ATOM 726 N N . TYR A 1 95 ? -6.598 14.5 17.5 1 98.81 95 TYR A N 1
ATOM 727 C CA . TYR A 1 95 ? -7.492 14.461 18.641 1 98.81 95 TYR A CA 1
ATOM 728 C C . TYR A 1 95 ? -8.531 13.352 18.5 1 98.81 95 TYR A C 1
ATOM 730 O O . TYR A 1 95 ? -8.773 12.594 19.438 1 98.81 95 TYR A O 1
ATOM 738 N N . TYR A 1 96 ? -9.18 13.219 17.281 1 98.81 96 TYR A N 1
ATOM 739 C CA . TYR A 1 96 ? -10.148 12.164 17.016 1 98.81 96 TYR A CA 1
ATOM 740 C C . TYR A 1 96 ? -9.516 10.789 17.188 1 98.81 96 TYR A C 1
ATOM 742 O O . TYR A 1 96 ? -10.141 9.875 17.734 1 98.81 96 TYR A O 1
ATOM 750 N N . ALA A 1 97 ? -8.289 10.625 16.719 1 98.75 97 ALA A N 1
ATOM 751 C CA . ALA A 1 97 ? -7.602 9.344 16.859 1 98.75 97 ALA A CA 1
ATOM 752 C C . ALA A 1 97 ? -7.566 8.898 18.312 1 98.75 97 ALA A C 1
ATOM 754 O O . ALA A 1 97 ? -7.953 7.77 18.625 1 98.75 97 ALA A O 1
ATOM 755 N N . ALA A 1 98 ? -7.219 9.805 19.203 1 98.62 98 ALA A N 1
ATOM 756 C CA . ALA A 1 98 ? -7.035 9.477 20.609 1 98.62 98 ALA A CA 1
ATOM 757 C C . ALA A 1 98 ? -8.375 9.312 21.312 1 98.62 98 ALA A C 1
ATOM 759 O O . ALA A 1 98 ? -8.555 8.398 22.125 1 98.62 98 ALA A O 1
ATOM 760 N N . HIS A 1 99 ? -9.344 10.117 20.953 1 98.19 99 HIS A N 1
ATOM 761 C CA . HIS A 1 99 ? -10.516 10.242 21.812 1 98.19 99 HIS A CA 1
ATOM 762 C C . HIS A 1 99 ? -11.734 9.586 21.188 1 98.19 99 HIS A C 1
ATOM 764 O O . HIS A 1 99 ? -12.648 9.148 21.891 1 98.19 99 HIS A O 1
ATOM 770 N N . LYS A 1 100 ? -11.781 9.547 19.875 1 97.81 100 LYS A N 1
ATOM 771 C CA . LYS A 1 100 ? -12.922 8.961 19.188 1 97.81 100 LYS A CA 1
ATOM 772 C C . LYS A 1 100 ? -12.617 7.535 18.734 1 97.81 100 LYS A C 1
ATOM 774 O O . LYS A 1 100 ? -13.484 6.664 18.781 1 97.81 100 LYS A O 1
ATOM 779 N N . TYR A 1 101 ? -11.398 7.309 18.328 1 98.25 101 TYR A N 1
ATOM 780 C CA . TYR A 1 101 ? -11.055 6.012 17.766 1 98.25 101 TYR A CA 1
ATOM 781 C C . TYR A 1 101 ? -10.195 5.203 18.734 1 98.25 101 TYR A C 1
ATOM 783 O O . TYR A 1 101 ? -9.766 4.094 18.406 1 98.25 101 TYR A O 1
ATOM 791 N N . ASN A 1 102 ? -9.789 5.746 19.828 1 98.19 102 ASN A N 1
ATOM 792 C CA . ASN A 1 102 ? -9.094 5.086 20.938 1 98.19 102 ASN A CA 1
ATOM 793 C C . ASN A 1 102 ? -7.68 4.68 20.547 1 98.19 102 ASN A C 1
ATOM 795 O O . ASN A 1 102 ? -7.203 3.611 20.938 1 98.19 102 ASN A O 1
ATOM 799 N N . VAL A 1 103 ? -7.066 5.402 19.688 1 98.44 103 VAL A N 1
ATOM 800 C CA . VAL A 1 103 ? -5.652 5.266 19.359 1 98.44 103 VAL A CA 1
ATOM 801 C C . VAL A 1 103 ? -4.836 6.312 20.109 1 98.44 103 VAL A C 1
ATOM 803 O O . VAL A 1 103 ? -4.602 7.41 19.594 1 98.44 103 VAL A O 1
ATOM 806 N N . GLU A 1 104 ? -4.316 5.953 21.25 1 98.25 104 GLU A N 1
ATOM 807 C CA . GLU A 1 104 ? -3.727 6.906 22.188 1 98.25 104 GLU A CA 1
ATOM 808 C C . GLU A 1 104 ? -2.209 6.969 22.031 1 98.25 104 GLU A C 1
ATOM 810 O O . GLU A 1 104 ? -1.549 7.797 22.656 1 98.25 104 GLU A O 1
ATOM 815 N N . ASP A 1 105 ? -1.635 6.043 21.219 1 98.5 105 ASP A N 1
ATOM 816 C CA . ASP A 1 105 ? -0.193 6.059 20.984 1 98.5 105 ASP A CA 1
ATOM 817 C C . ASP A 1 105 ? 0.278 7.441 20.547 1 98.5 105 ASP A C 1
ATOM 819 O O . ASP A 1 105 ? -0.15 7.953 19.516 1 98.5 105 ASP A O 1
ATOM 823 N N . LYS A 1 106 ? 1.187 8.039 21.266 1 98.56 106 LYS A N 1
ATOM 824 C CA . LYS A 1 106 ? 1.605 9.422 21.047 1 98.56 106 LYS A CA 1
ATOM 825 C C . LYS A 1 106 ? 2.336 9.578 19.719 1 98.56 106 LYS A C 1
ATOM 827 O O . LYS A 1 106 ? 2.248 10.625 19.078 1 98.56 106 LYS A O 1
ATOM 832 N N . GLU A 1 107 ? 3.041 8.578 19.297 1 98.75 107 GLU A N 1
ATOM 833 C CA . GLU A 1 107 ? 3.748 8.641 18.016 1 98.75 107 GLU A CA 1
ATOM 834 C C . GLU A 1 107 ? 2.77 8.695 16.844 1 98.75 107 GLU A C 1
ATOM 836 O O . GLU A 1 107 ? 2.977 9.445 15.898 1 98.75 107 GLU A O 1
ATOM 841 N N . ILE A 1 108 ? 1.699 7.867 16.953 1 98.94 108 ILE A N 1
ATOM 842 C CA . ILE A 1 108 ? 0.683 7.844 15.906 1 98.94 108 ILE A CA 1
ATOM 843 C C . ILE A 1 108 ? -0.023 9.195 15.844 1 98.94 108 ILE A C 1
ATOM 845 O O . ILE A 1 108 ? -0.156 9.781 14.766 1 98.94 108 ILE A O 1
ATOM 849 N N . CYS A 1 109 ? -0.406 9.719 17 1 98.88 109 CYS A N 1
ATOM 850 C CA . CYS A 1 109 ? -1.112 10.992 17.062 1 98.88 109 CYS A CA 1
ATOM 851 C C . CYS A 1 109 ? -0.241 12.117 16.516 1 98.88 109 CYS A C 1
ATOM 853 O O . CYS A 1 109 ? -0.727 12.992 15.797 1 98.88 109 CYS A O 1
ATOM 855 N N . SER A 1 110 ? 1.011 12.07 16.859 1 98.88 110 SER A N 1
ATOM 856 C CA . SER A 1 110 ? 1.934 13.094 16.359 1 98.88 110 SER A CA 1
ATOM 857 C C . SER A 1 110 ? 2.076 13.023 14.852 1 98.88 110 SER A C 1
ATOM 859 O O . SER A 1 110 ? 2.109 14.062 14.18 1 98.88 110 SER A O 1
ATOM 861 N N . ALA A 1 111 ? 2.199 11.812 14.273 1 98.94 111 ALA A N 1
ATOM 862 C CA . ALA A 1 111 ? 2.303 11.641 12.828 1 98.94 111 ALA A CA 1
ATOM 863 C C . ALA A 1 111 ? 1.073 12.203 12.117 1 98.94 111 ALA A C 1
ATOM 865 O O . ALA A 1 111 ? 1.187 12.805 11.047 1 98.94 111 ALA A O 1
ATOM 866 N N . ILE A 1 112 ? -0.095 12.016 12.711 1 98.94 112 ILE A N 1
ATOM 867 C CA . ILE A 1 112 ? -1.333 12.539 12.148 1 98.94 112 ILE A CA 1
ATOM 868 C C . ILE A 1 112 ? -1.322 14.062 12.211 1 98.94 112 ILE A C 1
ATOM 870 O O . ILE A 1 112 ? -1.63 14.734 11.227 1 98.94 112 ILE A O 1
ATOM 874 N N . GLN A 1 113 ? -0.903 14.617 13.281 1 98.69 113 GLN A N 1
ATOM 875 C CA . GLN A 1 113 ? -0.914 16.062 13.508 1 98.69 113 GLN A CA 1
ATOM 876 C C . GLN A 1 113 ? -0.025 16.781 12.508 1 98.69 113 GLN A C 1
ATOM 878 O O . GLN A 1 113 ? -0.356 17.891 12.055 1 98.69 113 GLN A O 1
ATOM 883 N N . TRP A 1 114 ? 1.047 16.156 12.117 1 98.62 114 TRP A N 1
ATOM 884 C CA . TRP A 1 114 ? 2.062 16.891 11.367 1 98.62 114 TRP A CA 1
ATOM 885 C C . TRP A 1 114 ? 2.129 16.422 9.922 1 98.62 114 TRP A C 1
ATOM 887 O O . TRP A 1 114 ? 3.072 16.734 9.195 1 98.62 114 TRP A O 1
ATOM 897 N N . HIS A 1 115 ? 1.107 15.664 9.43 1 98.81 115 HIS A N 1
ATOM 898 C CA . HIS A 1 115 ? 1.255 15.008 8.133 1 98.81 115 HIS A CA 1
ATOM 899 C C . HIS A 1 115 ? 1.151 16 6.992 1 98.81 115 HIS A C 1
ATOM 901 O O . HIS A 1 115 ? 1.578 15.727 5.867 1 98.81 115 HIS A O 1
ATOM 907 N N . THR A 1 116 ? 0.647 17.234 7.27 1 97.75 116 THR A N 1
ATOM 908 C CA . THR A 1 116 ? 0.431 18.203 6.195 1 97.75 116 THR A CA 1
ATOM 909 C C . THR A 1 116 ? 1.618 19.156 6.078 1 97.75 116 THR A C 1
ATOM 911 O O . THR A 1 116 ? 2.188 19.312 4.996 1 97.75 116 THR A O 1
ATOM 914 N N . THR A 1 117 ? 2.051 19.703 7.184 1 97.5 117 THR A N 1
ATOM 915 C CA . THR A 1 117 ? 3.076 20.734 7.176 1 97.5 117 THR A CA 1
ATOM 916 C C . THR A 1 117 ? 4.441 20.156 7.527 1 97.5 117 THR A C 1
ATOM 918 O O . THR A 1 117 ? 5.473 20.781 7.273 1 97.5 117 THR A O 1
ATOM 921 N N . GLY A 1 118 ? 4.445 18.938 8.07 1 98.44 118 GLY A N 1
ATOM 922 C CA . GLY A 1 118 ? 5.66 18.484 8.727 1 98.44 118 GLY A CA 1
ATOM 923 C C . GLY A 1 118 ? 6.066 19.375 9.891 1 98.44 118 GLY A C 1
ATOM 924 O O . GLY A 1 118 ? 5.293 20.234 10.32 1 98.44 118 GLY A O 1
ATOM 925 N N . LYS A 1 119 ? 7.16 19.031 10.492 1 98.44 119 LYS A N 1
ATOM 926 C CA . LYS A 1 119 ? 7.82 19.859 11.508 1 98.44 119 LYS A CA 1
ATOM 927 C C . LYS A 1 119 ? 9.328 19.625 11.492 1 98.44 119 LYS A C 1
ATOM 929 O O . LYS A 1 119 ? 9.812 18.656 10.922 1 98.44 119 LYS A O 1
ATOM 934 N N . PRO A 1 120 ? 10.07 20.594 12.031 1 98.69 120 PRO A N 1
ATOM 935 C CA . PRO A 1 120 ? 11.508 20.328 12.141 1 98.69 120 PRO A CA 1
ATOM 936 C C . PRO A 1 120 ? 11.812 19.062 12.922 1 98.69 120 PRO A C 1
ATOM 938 O O . PRO A 1 120 ? 11.148 18.766 13.922 1 98.69 120 PRO A O 1
ATOM 941 N N . ALA A 1 121 ? 12.68 18.281 12.5 1 98.5 121 ALA A N 1
ATOM 942 C CA . ALA A 1 121 ? 13.164 17.078 13.156 1 98.5 121 ALA A CA 1
ATOM 943 C C . ALA A 1 121 ? 12.047 16.062 13.352 1 98.5 121 ALA A C 1
ATOM 945 O O . ALA A 1 121 ? 11.859 15.531 14.453 1 98.5 121 ALA A O 1
ATOM 946 N N . MET A 1 122 ? 11.328 15.812 12.328 1 98.81 122 MET A N 1
ATOM 947 C CA . MET A 1 122 ? 10.281 14.789 12.367 1 98.81 122 MET A CA 1
ATOM 948 C C . MET A 1 122 ? 10.859 13.438 12.781 1 98.81 122 MET A C 1
ATOM 950 O O . MET A 1 122 ? 11.953 13.07 12.359 1 98.81 122 MET A O 1
ATOM 954 N N . THR A 1 123 ? 10.102 12.734 13.641 1 98.81 123 THR A N 1
ATOM 955 C CA . THR A 1 123 ? 10.43 11.328 13.883 1 98.81 123 THR A CA 1
ATOM 956 C C . THR A 1 123 ? 10.289 10.516 12.602 1 98.81 123 THR A C 1
ATOM 958 O O . THR A 1 123 ? 9.742 11 11.609 1 98.81 123 THR A O 1
ATOM 961 N N . LEU A 1 124 ? 10.766 9.328 12.648 1 98.88 124 LEU A N 1
ATOM 962 C CA . LEU A 1 124 ? 10.68 8.469 11.477 1 98.88 124 LEU A CA 1
ATOM 963 C C . LEU A 1 124 ? 9.227 8.25 11.07 1 98.88 124 LEU A C 1
ATOM 965 O O . LEU A 1 124 ? 8.891 8.328 9.883 1 98.88 124 LEU A O 1
ATOM 969 N N . LEU A 1 125 ? 8.336 7.988 12.016 1 98.94 125 LEU A N 1
ATOM 970 C CA . LEU A 1 125 ? 6.926 7.754 11.711 1 98.94 125 LEU A CA 1
ATOM 971 C C . LEU A 1 125 ? 6.273 9.008 11.141 1 98.94 125 LEU A C 1
ATOM 973 O O . LEU A 1 125 ? 5.461 8.93 10.219 1 98.94 125 LEU A O 1
ATOM 977 N N . GLU A 1 126 ? 6.613 10.164 11.664 1 98.94 126 GLU A N 1
ATOM 978 C CA . GLU A 1 126 ? 6.105 11.43 11.141 1 98.94 126 GLU A CA 1
ATOM 979 C C . GLU A 1 126 ? 6.508 11.625 9.68 1 98.94 126 GLU A C 1
ATOM 981 O O . GLU A 1 126 ? 5.676 12 8.852 1 98.94 126 GLU A O 1
ATOM 986 N N . LYS A 1 127 ? 7.785 11.328 9.391 1 98.94 127 LYS A N 1
ATOM 987 C CA . LYS A 1 127 ? 8.266 11.445 8.016 1 98.94 127 LYS A CA 1
ATOM 988 C C . LYS A 1 127 ? 7.527 10.484 7.094 1 98.94 127 LYS A C 1
ATOM 990 O O . LYS A 1 127 ? 7.164 10.844 5.973 1 98.94 127 LYS A O 1
ATOM 995 N N . ILE A 1 128 ? 7.332 9.32 7.578 1 98.94 128 ILE A N 1
ATOM 996 C CA . ILE A 1 128 ? 6.707 8.266 6.785 1 98.94 128 ILE A CA 1
ATOM 997 C C . ILE A 1 128 ? 5.297 8.695 6.375 1 98.94 128 ILE A C 1
ATOM 999 O O . ILE A 1 128 ? 4.941 8.625 5.195 1 98.94 128 ILE A O 1
ATOM 1003 N N . VAL A 1 129 ? 4.48 9.164 7.293 1 98.94 129 VAL A N 1
ATOM 1004 C CA . VAL A 1 129 ? 3.098 9.523 6.988 1 98.94 129 VAL A CA 1
ATOM 1005 C C . VAL A 1 129 ? 3.07 10.773 6.113 1 98.94 129 VAL A C 1
ATOM 1007 O O . VAL A 1 129 ? 2.279 10.859 5.172 1 98.94 129 VAL A O 1
ATOM 1010 N N . PHE A 1 130 ? 3.971 11.75 6.422 1 98.94 130 PHE A N 1
ATOM 1011 C CA . PHE A 1 130 ? 4.105 12.977 5.637 1 98.94 130 PHE A CA 1
ATOM 1012 C C . PHE A 1 130 ? 4.418 12.648 4.184 1 98.94 130 PHE A C 1
ATOM 1014 O O . PHE A 1 130 ? 3.779 13.18 3.271 1 98.94 130 PHE A O 1
ATOM 1021 N N . ILE A 1 131 ? 5.324 11.734 3.947 1 98.94 131 ILE A N 1
ATOM 1022 C CA . ILE A 1 131 ? 5.789 11.375 2.613 1 98.94 131 ILE A CA 1
ATOM 1023 C C . ILE A 1 131 ? 4.75 10.492 1.926 1 98.94 131 ILE A C 1
ATOM 1025 O O . ILE A 1 131 ? 4.445 10.68 0.746 1 98.94 131 ILE A O 1
ATOM 1029 N N . ALA A 1 132 ? 4.188 9.539 2.623 1 98.94 132 ALA A N 1
ATOM 1030 C CA . ALA A 1 132 ? 3.191 8.625 2.061 1 98.94 132 ALA A CA 1
ATOM 1031 C C . ALA A 1 132 ? 2 9.398 1.497 1 98.94 132 ALA A C 1
ATOM 1033 O O . ALA A 1 132 ? 1.465 9.039 0.445 1 98.94 132 ALA A O 1
ATOM 1034 N N . ASP A 1 133 ? 1.604 10.445 2.193 1 98.75 133 ASP A N 1
ATOM 1035 C CA . ASP A 1 133 ? 0.485 11.273 1.767 1 98.75 133 ASP A CA 1
ATOM 1036 C C . ASP A 1 133 ? 0.757 11.906 0.402 1 98.75 133 ASP A C 1
ATOM 1038 O O . ASP A 1 133 ? -0.171 12.141 -0.376 1 98.75 133 ASP A O 1
ATOM 1042 N N . TYR A 1 134 ? 1.986 12.133 0.133 1 98.38 134 TYR A N 1
ATOM 1043 C CA . TYR A 1 134 ? 2.396 12.812 -1.09 1 98.38 134 TYR A CA 1
ATOM 1044 C C . TYR A 1 134 ? 2.594 11.82 -2.229 1 98.38 134 TYR A C 1
ATOM 1046 O O . TYR A 1 134 ? 2.322 12.133 -3.389 1 98.38 134 TYR A O 1
ATOM 1054 N N . ILE A 1 135 ? 2.967 10.5 -1.95 1 98.56 135 ILE A N 1
ATOM 1055 C CA . ILE A 1 135 ? 3.512 9.695 -3.039 1 98.56 135 ILE A CA 1
ATOM 1056 C C . ILE A 1 135 ? 2.619 8.477 -3.281 1 98.56 135 ILE A C 1
ATOM 1058 O O . ILE A 1 135 ? 2.836 7.719 -4.227 1 98.56 135 ILE A O 1
ATOM 1062 N N . GLU A 1 136 ? 1.635 8.242 -2.418 1 98.44 136 GLU A N 1
ATOM 1063 C CA . GLU A 1 136 ? 0.848 7.027 -2.594 1 98.44 136 GLU A CA 1
ATOM 1064 C C . GLU A 1 136 ? 0.341 6.902 -4.027 1 98.44 136 GLU A C 1
ATOM 1066 O O . GLU A 1 136 ? 0.215 7.902 -4.738 1 98.44 136 GLU A O 1
ATOM 1071 N N . PRO A 1 137 ? 0.041 5.73 -4.523 1 96.94 137 PRO A N 1
ATOM 1072 C CA . PRO A 1 137 ? -0.119 5.406 -5.945 1 96.94 137 PRO A CA 1
ATOM 1073 C C . PRO A 1 137 ? -1.208 6.238 -6.617 1 96.94 137 PRO A C 1
ATOM 1075 O O . PRO A 1 137 ? -1.13 6.512 -7.82 1 96.94 137 PRO A O 1
ATOM 1078 N N . TYR A 1 138 ? -2.146 6.73 -5.91 1 94.94 138 TYR A N 1
ATOM 1079 C CA . TYR A 1 138 ? -3.266 7.438 -6.523 1 94.94 138 TYR A CA 1
ATOM 1080 C C . TYR A 1 138 ? -2.896 8.883 -6.828 1 94.94 138 TYR A C 1
ATOM 1082 O O . TYR A 1 138 ? -3.6 9.562 -7.582 1 94.94 138 TYR A O 1
ATOM 1090 N N . ARG A 1 139 ? -1.824 9.344 -6.199 1 95.12 139 ARG A N 1
ATOM 1091 C CA . ARG A 1 139 ? -1.349 10.695 -6.492 1 95.12 139 ARG A CA 1
ATOM 1092 C C . ARG A 1 139 ? -0.721 10.758 -7.879 1 95.12 139 ARG A C 1
ATOM 1094 O O . ARG A 1 139 ? 0.101 9.914 -8.242 1 95.12 139 ARG A O 1
ATOM 1101 N N . ASN A 1 140 ? -1.19 11.75 -8.703 1 92.44 140 ASN A N 1
ATOM 1102 C CA . ASN A 1 140 ? -0.678 11.766 -10.07 1 92.44 140 ASN A CA 1
ATOM 1103 C C . ASN A 1 140 ? -0.583 13.18 -10.617 1 92.44 140 ASN A C 1
ATOM 1105 O O . ASN A 1 140 ? -0.509 13.383 -11.828 1 92.44 140 ASN A O 1
ATOM 1109 N N . LYS A 1 141 ? -0.522 14.18 -9.789 1 88.25 141 LYS A N 1
ATOM 1110 C CA . LYS A 1 141 ? -0.574 15.555 -10.289 1 88.25 141 LYS A CA 1
ATOM 1111 C C . LYS A 1 141 ? 0.794 16.219 -10.195 1 88.25 141 LYS A C 1
ATOM 1113 O O . LYS A 1 141 ? 1.128 17.078 -11.016 1 88.25 141 LYS A O 1
ATOM 1118 N N . ALA A 1 142 ? 1.562 15.852 -9.164 1 88.31 142 ALA A N 1
ATOM 1119 C CA . ALA A 1 142 ? 2.832 16.531 -8.914 1 88.31 142 ALA A CA 1
ATOM 1120 C C . ALA A 1 142 ? 3.854 16.188 -10 1 88.31 142 ALA A C 1
ATOM 1122 O O . ALA A 1 142 ? 3.877 15.07 -10.508 1 88.31 142 ALA A O 1
ATOM 1123 N N . ASP A 1 143 ? 4.734 17.188 -10.219 1 85.94 143 ASP A N 1
ATOM 1124 C CA . ASP A 1 143 ? 5.84 16.953 -11.148 1 85.94 143 ASP A CA 1
ATOM 1125 C C . ASP A 1 143 ? 6.918 16.094 -10.508 1 85.94 143 ASP A C 1
ATOM 1127 O O . ASP A 1 143 ? 7.098 16.109 -9.289 1 85.94 143 ASP A O 1
ATOM 1131 N N . ASN A 1 144 ? 7.633 15.312 -11.18 1 89.69 144 ASN A N 1
ATOM 1132 C CA . ASN A 1 144 ? 8.781 14.523 -10.758 1 89.69 144 ASN A CA 1
ATOM 1133 C C . ASN A 1 144 ? 8.391 13.477 -9.719 1 89.69 144 ASN A C 1
ATOM 1135 O O . ASN A 1 144 ? 9.203 13.102 -8.867 1 89.69 144 ASN A O 1
ATOM 1139 N N . LEU A 1 145 ? 7.141 13.141 -9.625 1 95.25 145 LEU A N 1
ATOM 1140 C CA . LEU A 1 145 ? 6.594 12.211 -8.641 1 95.25 145 LEU A CA 1
ATOM 1141 C C . LEU A 1 145 ? 7.371 10.898 -8.648 1 95.25 145 LEU A C 1
ATOM 1143 O O . LEU A 1 145 ? 7.648 10.328 -7.59 1 95.25 145 LEU A O 1
ATOM 1147 N N . ASP A 1 146 ? 7.762 10.453 -9.844 1 95 146 ASP A N 1
ATOM 1148 C CA . ASP A 1 146 ? 8.461 9.172 -9.938 1 95 146 ASP A CA 1
ATOM 1149 C C . ASP A 1 146 ? 9.805 9.234 -9.219 1 95 146 ASP A C 1
ATOM 1151 O O . ASP A 1 146 ? 10.195 8.281 -8.539 1 95 146 ASP A O 1
ATOM 1155 N N . ASP A 1 147 ? 10.453 10.383 -9.383 1 97 147 ASP A N 1
ATOM 1156 C CA . ASP A 1 147 ? 11.742 10.562 -8.711 1 97 147 ASP A CA 1
ATOM 1157 C C . ASP A 1 147 ? 11.562 10.617 -7.195 1 97 147 ASP A C 1
ATOM 1159 O O . ASP A 1 147 ? 12.336 10.016 -6.449 1 97 147 ASP A O 1
ATOM 1163 N N . ILE A 1 148 ? 10.57 11.312 -6.727 1 98.19 148 ILE A N 1
ATOM 1164 C CA . ILE A 1 148 ? 10.297 11.453 -5.301 1 98.19 148 ILE A CA 1
ATOM 1165 C C . ILE A 1 148 ? 9.93 10.102 -4.703 1 98.19 148 ILE A C 1
ATOM 1167 O O . ILE A 1 148 ? 10.344 9.773 -3.59 1 98.19 148 ILE A O 1
ATOM 1171 N N . ARG A 1 149 ? 9.188 9.32 -5.473 1 98.62 149 ARG A N 1
ATOM 1172 C CA . ARG A 1 149 ? 8.789 7.988 -5.047 1 98.62 149 ARG A CA 1
ATOM 1173 C C . ARG A 1 149 ? 10.008 7.094 -4.824 1 98.62 149 ARG A C 1
ATOM 1175 O O . ARG A 1 149 ? 10.094 6.398 -3.812 1 98.62 149 ARG A O 1
ATOM 1182 N N . HIS A 1 150 ? 10.898 7.145 -5.719 1 98.44 150 HIS A N 1
ATOM 1183 C CA . HIS A 1 150 ? 12.109 6.359 -5.543 1 98.44 150 HIS A CA 1
ATOM 1184 C C . HIS A 1 150 ? 12.922 6.855 -4.352 1 98.44 150 HIS A C 1
ATOM 1186 O O . HIS A 1 150 ? 13.398 6.059 -3.543 1 98.44 150 HIS A O 1
ATOM 1192 N N . MET A 1 151 ? 13.055 8.164 -4.16 1 98.38 151 MET A N 1
ATOM 1193 C CA . MET A 1 151 ? 13.805 8.781 -3.074 1 98.38 151 MET A CA 1
ATOM 1194 C C . MET A 1 151 ? 13.219 8.391 -1.72 1 98.38 151 MET A C 1
ATOM 1196 O O . MET A 1 151 ? 13.961 8.195 -0.753 1 98.38 151 MET A O 1
ATOM 1200 N N . ALA A 1 152 ? 11.891 8.281 -1.652 1 98.81 152 ALA A N 1
ATOM 1201 C CA . ALA A 1 152 ? 11.195 7.977 -0.401 1 98.81 152 ALA A CA 1
ATOM 1202 C C . ALA A 1 152 ? 11.695 6.664 0.198 1 98.81 152 ALA A C 1
ATOM 1204 O O . ALA A 1 152 ? 11.727 6.504 1.42 1 98.81 152 ALA A O 1
ATOM 1205 N N . PHE A 1 153 ? 12.164 5.77 -0.686 1 98.75 153 PHE A N 1
ATOM 1206 C CA . PHE A 1 153 ? 12.57 4.453 -0.212 1 98.75 153 PHE A CA 1
ATOM 1207 C C . PHE A 1 153 ? 14.086 4.363 -0.081 1 98.75 153 PHE A C 1
ATOM 1209 O O . PHE A 1 153 ? 14.609 3.43 0.532 1 98.75 153 PHE A O 1
ATOM 1216 N N . THR A 1 154 ? 14.82 5.344 -0.571 1 98 154 THR A N 1
ATOM 1217 C CA . THR A 1 154 ? 16.281 5.219 -0.589 1 98 154 THR A CA 1
ATOM 1218 C C . THR A 1 154 ? 16.922 6.281 0.296 1 98 154 THR A C 1
ATOM 1220 O O . THR A 1 154 ? 18.016 6.07 0.834 1 98 154 THR A O 1
ATOM 1223 N N . ASP A 1 155 ? 16.266 7.418 0.412 1 98.31 155 ASP A N 1
ATOM 1224 C CA . ASP A 1 155 ? 16.719 8.547 1.221 1 98.31 155 ASP A CA 1
ATOM 1225 C C . ASP A 1 155 ? 15.539 9.367 1.724 1 98.31 155 ASP A C 1
ATOM 1227 O O . ASP A 1 155 ? 15.188 10.391 1.129 1 98.31 155 ASP A O 1
ATOM 1231 N N . ILE A 1 156 ? 15.055 9.039 2.879 1 98.56 156 ILE A N 1
ATOM 1232 C CA . ILE A 1 156 ? 13.766 9.547 3.354 1 98.56 156 ILE A CA 1
ATOM 1233 C C . ILE A 1 156 ? 13.891 11.023 3.711 1 98.56 156 ILE A C 1
ATOM 1235 O O . ILE A 1 156 ? 12.945 11.797 3.539 1 98.56 156 ILE A O 1
ATOM 1239 N N . ASP A 1 157 ? 15.078 11.508 4.168 1 98.62 157 ASP A N 1
ATOM 1240 C CA . ASP A 1 157 ? 15.281 12.922 4.453 1 98.62 157 ASP A CA 1
ATOM 1241 C C . ASP A 1 157 ? 15.289 13.742 3.168 1 98.62 157 ASP A C 1
ATOM 1243 O O . ASP A 1 157 ? 14.719 14.836 3.123 1 98.62 157 ASP A O 1
ATOM 1247 N N . MET A 1 158 ? 15.953 13.219 2.15 1 98.62 158 MET A N 1
ATOM 1248 C CA . MET A 1 158 ? 15.953 13.906 0.861 1 98.62 158 MET A CA 1
ATOM 1249 C C . MET A 1 158 ? 14.539 14 0.296 1 98.62 158 MET A C 1
ATOM 1251 O O . MET A 1 158 ? 14.156 15.023 -0.268 1 98.62 158 MET A O 1
ATOM 1255 N N . ALA A 1 159 ? 13.773 12.914 0.413 1 98.75 159 ALA A N 1
ATOM 1256 C CA . ALA A 1 159 ? 12.391 12.922 -0.051 1 98.75 159 ALA A CA 1
ATOM 1257 C C . ALA A 1 159 ? 11.586 14.008 0.654 1 98.75 159 ALA A C 1
ATOM 1259 O O . ALA A 1 159 ? 10.836 14.75 0.013 1 98.75 159 ALA A O 1
ATOM 1260 N N . ALA A 1 160 ? 11.727 14.102 2.002 1 98.75 160 ALA A N 1
ATOM 1261 C CA . ALA A 1 160 ? 11.023 15.133 2.764 1 98.75 160 ALA A CA 1
ATOM 1262 C C . ALA A 1 160 ? 11.398 16.531 2.271 1 98.75 160 ALA A C 1
ATOM 1264 O O . ALA A 1 160 ? 10.523 17.375 2.057 1 98.75 160 ALA A O 1
ATOM 1265 N N . TYR A 1 161 ? 12.664 16.719 2.021 1 98.69 161 TYR A N 1
ATOM 1266 C CA . TYR A 1 161 ? 13.172 18.016 1.563 1 98.69 161 TYR A CA 1
ATOM 1267 C C . TYR A 1 161 ? 12.578 18.391 0.213 1 98.69 161 TYR A C 1
ATOM 1269 O O . TYR A 1 161 ? 12.062 19.484 0.04 1 98.69 161 TYR A O 1
ATOM 1277 N N . VAL A 1 162 ? 12.617 17.484 -0.709 1 98.44 162 VAL A N 1
ATOM 1278 C CA . VAL A 1 162 ? 12.156 17.75 -2.068 1 98.44 162 VAL A CA 1
ATOM 1279 C C . VAL A 1 162 ? 10.648 17.984 -2.068 1 98.44 162 VAL A C 1
ATOM 1281 O O . VAL A 1 162 ? 10.148 18.859 -2.783 1 98.44 162 VAL A O 1
ATOM 1284 N N . ILE A 1 163 ? 9.883 17.234 -1.294 1 98.38 163 ILE A N 1
ATOM 1285 C CA . ILE A 1 163 ? 8.438 17.391 -1.187 1 98.38 163 ILE A CA 1
ATOM 1286 C C . ILE A 1 163 ? 8.117 18.781 -0.643 1 98.38 163 ILE A C 1
ATOM 1288 O O . ILE A 1 163 ? 7.227 19.469 -1.155 1 98.38 163 ILE A O 1
ATOM 1292 N N . LEU A 1 164 ? 8.859 19.172 0.421 1 98.38 164 LEU A N 1
ATOM 1293 C CA . LEU A 1 164 ? 8.648 20.5 1.008 1 98.38 164 LEU A CA 1
ATOM 1294 C C . LEU A 1 164 ? 8.961 21.594 -0.004 1 98.38 164 LEU A C 1
ATOM 1296 O O . LEU A 1 164 ? 8.234 22.578 -0.091 1 98.38 164 LEU A O 1
ATOM 1300 N N . ASP A 1 165 ? 10.008 21.406 -0.744 1 97.81 165 ASP A N 1
ATOM 1301 C CA . ASP A 1 165 ? 10.383 22.375 -1.778 1 97.81 165 ASP A CA 1
ATOM 1302 C C . ASP A 1 165 ? 9.289 22.484 -2.838 1 97.81 165 ASP A C 1
ATOM 1304 O O . ASP A 1 165 ? 8.922 23.594 -3.227 1 97.81 165 ASP A O 1
ATOM 1308 N N . ASP A 1 166 ? 8.828 21.375 -3.35 1 96.88 166 ASP A N 1
ATOM 1309 C CA . ASP A 1 166 ? 7.758 21.344 -4.336 1 96.88 166 ASP A CA 1
ATOM 1310 C C . ASP A 1 166 ? 6.488 22 -3.783 1 96.88 166 ASP A C 1
ATOM 1312 O O . ASP A 1 166 ? 5.805 22.734 -4.492 1 96.88 166 ASP A O 1
ATOM 1316 N N . THR A 1 167 ? 6.129 21.688 -2.492 1 95.69 167 THR A N 1
ATOM 1317 C CA . THR A 1 167 ? 4.93 22.203 -1.844 1 95.69 167 THR A CA 1
ATOM 1318 C C . THR A 1 167 ? 4.988 23.734 -1.729 1 95.69 167 THR A C 1
ATOM 1320 O O . THR A 1 167 ? 4.023 24.422 -2.061 1 95.69 167 THR A O 1
ATOM 1323 N N . LEU A 1 168 ? 6.113 24.266 -1.333 1 96.69 168 LEU A N 1
ATOM 1324 C CA . LEU A 1 168 ? 6.281 25.703 -1.188 1 96.69 168 LEU A CA 1
ATOM 1325 C C . LEU A 1 168 ? 6.246 26.391 -2.547 1 96.69 168 LEU A C 1
ATOM 1327 O O . LEU A 1 168 ? 5.66 27.469 -2.688 1 96.69 168 LEU A O 1
ATOM 1331 N N . SER A 1 169 ? 6.91 25.766 -3.498 1 95.44 169 SER A N 1
ATOM 1332 C CA . SER A 1 169 ? 6.879 26.297 -4.855 1 95.44 169 SER A CA 1
ATOM 1333 C C . SER A 1 169 ? 5.449 26.375 -5.383 1 95.44 169 SER A C 1
ATOM 1335 O O . SER A 1 169 ? 5.082 27.359 -6.039 1 95.44 169 SER A O 1
ATOM 1337 N N . TYR A 1 170 ? 4.703 25.359 -5.16 1 93.75 170 TYR A N 1
ATOM 1338 C CA . TYR A 1 170 ? 3.312 25.312 -5.594 1 93.75 170 TYR A CA 1
ATOM 1339 C C . TYR A 1 170 ? 2.488 26.391 -4.902 1 93.75 170 TYR A C 1
ATOM 1341 O O . TYR A 1 170 ? 1.688 27.078 -5.543 1 93.75 170 TYR A O 1
ATOM 1349 N N . ILE A 1 171 ? 2.639 26.531 -3.566 1 92.75 171 ILE A N 1
ATOM 1350 C CA . ILE A 1 171 ? 1.906 27.516 -2.781 1 92.75 171 ILE A CA 1
ATOM 1351 C C . ILE A 1 171 ? 2.221 28.922 -3.295 1 92.75 171 ILE A C 1
ATOM 1353 O O . ILE A 1 171 ? 1.316 29.75 -3.473 1 92.75 171 ILE A O 1
ATOM 1357 N N . ARG A 1 172 ? 3.428 29.156 -3.572 1 93.81 172 ARG A N 1
ATOM 1358 C CA . ARG A 1 172 ? 3.852 30.469 -4.07 1 93.81 172 ARG A CA 1
ATOM 1359 C C . ARG A 1 172 ? 3.256 30.75 -5.449 1 93.81 172 ARG A C 1
ATOM 1361 O O . ARG A 1 172 ? 2.779 31.859 -5.711 1 93.81 172 ARG A O 1
ATOM 1368 N N . LYS A 1 173 ? 3.219 29.828 -6.238 1 93.94 173 LYS A N 1
ATOM 1369 C CA . LYS A 1 173 ? 2.719 29.969 -7.602 1 93.94 173 LYS A CA 1
ATOM 1370 C C . LYS A 1 173 ? 1.214 30.219 -7.613 1 93.94 173 LYS A C 1
ATOM 1372 O O . LYS A 1 173 ? 0.706 30.938 -8.484 1 93.94 173 LYS A O 1
ATOM 1377 N N . THR A 1 174 ? 0.518 29.703 -6.707 1 92.5 174 THR A N 1
ATOM 1378 C CA . THR A 1 174 ? -0.939 29.781 -6.707 1 92.5 174 THR A CA 1
ATOM 1379 C C . THR A 1 174 ? -1.416 30.953 -5.844 1 92.5 174 THR A C 1
ATOM 1381 O 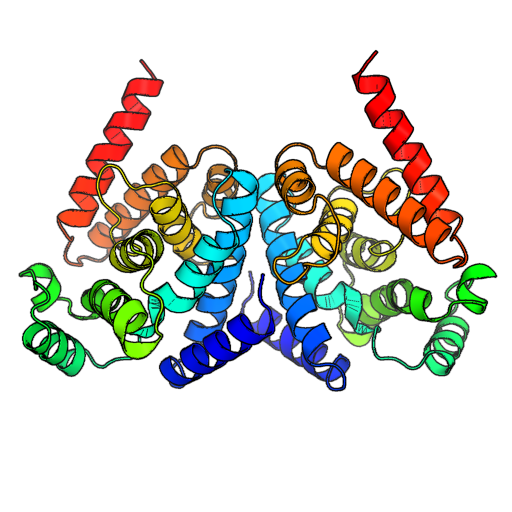O . THR A 1 174 ? -2.613 31.234 -5.785 1 92.5 174 THR A O 1
ATOM 1384 N N . GLY A 1 175 ? -0.539 31.547 -5.062 1 89.44 175 GLY A N 1
ATOM 1385 C CA . GLY A 1 175 ? -0.87 32.719 -4.273 1 89.44 175 GLY A CA 1
ATOM 1386 C C . GLY A 1 175 ? -1.587 32.406 -2.98 1 89.44 175 GLY A C 1
ATOM 1387 O O . GLY A 1 175 ? -2.322 33.219 -2.441 1 89.44 175 GLY A O 1
ATOM 1388 N N . ARG A 1 176 ? -1.416 31.203 -2.521 1 86.94 176 ARG A N 1
ATOM 1389 C CA . ARG A 1 176 ? -2.006 30.797 -1.25 1 86.94 176 ARG A CA 1
ATOM 1390 C C . ARG A 1 176 ? -1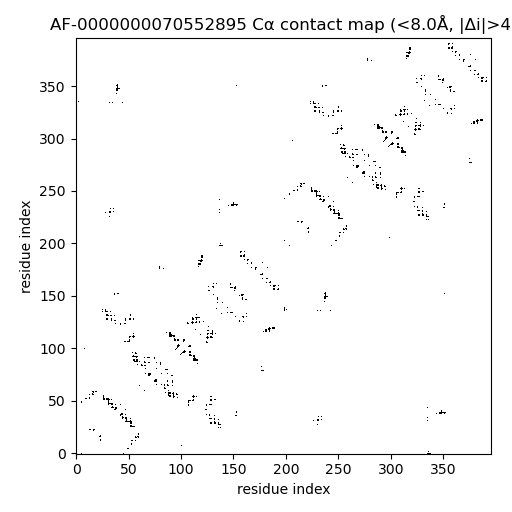.137 31.234 -0.077 1 86.94 176 ARG A C 1
ATOM 1392 O O . ARG A 1 176 ? 0.027 31.594 -0.261 1 86.94 176 ARG A O 1
ATOM 1399 N N . ASN A 1 177 ? -1.733 31.219 1.048 1 89.94 177 ASN A N 1
ATOM 1400 C CA . ASN A 1 177 ? -0.984 31.578 2.248 1 89.94 177 ASN A CA 1
ATOM 1401 C C . ASN A 1 177 ? -0.012 30.469 2.65 1 89.94 177 ASN A C 1
ATOM 1403 O O . ASN A 1 177 ? -0.373 29.297 2.65 1 89.94 177 ASN A O 1
ATOM 1407 N N . ILE A 1 178 ? 1.114 30.906 2.951 1 92 178 ILE A N 1
ATOM 1408 C CA . ILE A 1 178 ? 2.141 29.953 3.369 1 92 178 ILE A CA 1
ATOM 1409 C C . ILE A 1 178 ? 2.088 29.766 4.887 1 92 178 ILE A C 1
ATOM 1411 O O . ILE A 1 178 ? 2.068 30.75 5.633 1 92 178 ILE A O 1
ATOM 1415 N N . ASP A 1 179 ? 2.018 28.578 5.312 1 93.25 179 ASP A N 1
ATOM 1416 C CA . ASP A 1 179 ? 2.133 28.266 6.73 1 93.25 179 ASP A CA 1
ATOM 1417 C C . ASP A 1 179 ? 3.59 28.312 7.188 1 93.25 179 ASP A C 1
ATOM 1419 O O . ASP A 1 179 ? 4.441 27.609 6.645 1 93.25 179 ASP A O 1
ATOM 1423 N N . THR A 1 180 ? 3.898 29.078 8.18 1 95 180 THR A N 1
ATOM 1424 C CA . THR A 1 180 ? 5.258 29.234 8.688 1 95 180 THR A CA 1
ATOM 1425 C C . THR A 1 180 ? 5.82 27.891 9.148 1 95 180 THR A C 1
ATOM 1427 O O . THR A 1 180 ? 7.027 27.656 9.086 1 95 180 THR A O 1
ATOM 1430 N N . GLN A 1 181 ? 4.945 27.031 9.609 1 96.5 181 GLN A N 1
ATOM 1431 C CA . GLN A 1 181 ? 5.375 25.688 10.016 1 96.5 181 GLN A CA 1
ATOM 1432 C C . GLN A 1 181 ? 6.023 24.953 8.852 1 96.5 181 GLN A C 1
ATOM 1434 O O . GLN A 1 181 ? 7.035 24.266 9.031 1 96.5 181 GLN A O 1
ATOM 1439 N N . THR A 1 182 ? 5.434 25.047 7.652 1 97.88 182 THR A N 1
ATOM 1440 C CA . THR A 1 182 ? 5.984 24.406 6.465 1 97.88 182 THR A CA 1
ATOM 1441 C C . THR A 1 182 ? 7.348 24.984 6.117 1 97.88 182 THR A C 1
ATOM 1443 O O . THR A 1 182 ? 8.266 24.266 5.734 1 97.88 182 THR A O 1
ATOM 1446 N N . VAL A 1 183 ? 7.512 26.25 6.281 1 98.06 183 VAL A N 1
ATOM 1447 C CA . VAL A 1 183 ? 8.766 26.953 5.992 1 98.06 183 VAL A CA 1
ATOM 1448 C C . VAL A 1 183 ? 9.844 26.484 6.973 1 98.06 183 VAL A C 1
ATOM 1450 O O . VAL A 1 183 ? 10.969 26.188 6.57 1 98.06 183 VAL A O 1
ATOM 1453 N N . ASP A 1 184 ? 9.477 26.453 8.25 1 98.5 184 ASP A N 1
ATOM 1454 C CA . ASP A 1 184 ? 10.414 26 9.266 1 98.5 184 ASP A CA 1
ATOM 1455 C C . ASP A 1 184 ? 10.883 24.578 8.977 1 98.5 184 ASP A C 1
ATOM 1457 O O . ASP A 1 184 ? 12.062 24.25 9.141 1 98.5 184 ASP A O 1
ATOM 1461 N N . THR A 1 185 ? 9.93 23.766 8.602 1 98.81 185 THR A N 1
ATOM 1462 C CA . THR A 1 185 ? 10.242 22.375 8.281 1 98.81 185 THR A CA 1
ATOM 1463 C C . THR A 1 185 ? 11.188 22.297 7.086 1 98.81 185 THR A C 1
ATOM 1465 O O . THR A 1 185 ? 12.18 21.562 7.121 1 98.81 185 THR A O 1
ATOM 1468 N N . TYR A 1 186 ? 10.883 23.031 6.051 1 98.75 186 TYR A N 1
ATOM 1469 C CA . TYR A 1 186 ? 11.711 23.078 4.852 1 98.75 186 TYR A CA 1
ATOM 1470 C C . TYR A 1 186 ? 13.133 23.5 5.191 1 98.75 186 TYR A C 1
ATOM 1472 O O . TYR A 1 186 ? 14.094 22.859 4.75 1 98.75 186 TYR A O 1
ATOM 1480 N N . ASP A 1 187 ? 13.258 24.547 5.969 1 98.69 187 ASP A N 1
ATOM 1481 C CA . ASP A 1 187 ? 14.578 25.062 6.324 1 98.69 187 ASP A CA 1
ATOM 1482 C C . ASP A 1 187 ? 15.383 24.031 7.105 1 98.69 187 ASP A C 1
ATOM 1484 O O . ASP A 1 187 ? 16.594 23.922 6.918 1 98.69 187 ASP A O 1
ATOM 1488 N N . TYR A 1 188 ? 14.758 23.359 7.965 1 98.81 188 TYR A N 1
ATOM 1489 C CA . TYR A 1 188 ? 15.43 22.312 8.742 1 98.81 188 TYR A CA 1
ATOM 1490 C C . TYR A 1 188 ? 16.031 21.25 7.832 1 98.81 188 TYR A C 1
ATOM 1492 O O . TYR A 1 188 ? 17.203 20.906 7.949 1 98.81 188 TYR A O 1
ATOM 1500 N N . TYR A 1 189 ? 15.273 20.703 6.914 1 98.69 189 TYR A N 1
ATOM 1501 C CA . TYR A 1 189 ? 15.727 19.609 6.074 1 98.69 189 TYR A CA 1
ATOM 1502 C C . TYR A 1 189 ? 16.703 20.109 5.004 1 98.69 189 TYR A C 1
ATOM 1504 O O . TYR A 1 189 ? 17.609 19.375 4.594 1 98.69 189 TYR A O 1
ATOM 1512 N N . LYS A 1 190 ? 16.469 21.328 4.574 1 98.44 190 LYS A N 1
ATOM 1513 C CA . LYS A 1 190 ? 17.484 21.953 3.723 1 98.44 190 LYS A CA 1
ATOM 1514 C C . LYS A 1 190 ? 18.844 21.953 4.406 1 98.44 190 LYS A C 1
ATOM 1516 O O . LYS A 1 190 ? 19.859 21.656 3.775 1 98.44 190 LYS A O 1
ATOM 1521 N N . GLY A 1 191 ? 18.812 22.281 5.648 1 98.31 191 GLY A N 1
ATOM 1522 C CA . GLY A 1 191 ? 20.047 22.281 6.418 1 98.31 191 GLY A CA 1
ATOM 1523 C C . GLY A 1 191 ? 20.672 20.906 6.504 1 98.31 191 GLY A C 1
ATOM 1524 O O . GLY A 1 191 ? 21.891 20.766 6.395 1 98.31 191 GLY A O 1
ATOM 1525 N N . ILE A 1 192 ? 19.922 19.891 6.734 1 97.69 192 ILE A N 1
ATOM 1526 C CA . ILE A 1 192 ? 20.406 18.516 6.828 1 97.69 192 ILE A CA 1
ATOM 1527 C C . ILE A 1 192 ? 21.078 18.109 5.516 1 97.69 192 ILE A C 1
ATOM 1529 O O . ILE A 1 192 ? 22.172 17.547 5.52 1 97.69 192 ILE A O 1
ATOM 1533 N N . ILE A 1 193 ? 20.406 18.344 4.383 1 97.62 193 ILE A N 1
ATOM 1534 C CA . ILE A 1 193 ? 20.906 17.938 3.07 1 97.62 193 ILE A CA 1
ATOM 1535 C C . ILE A 1 193 ? 22.172 18.703 2.729 1 97.62 193 ILE A C 1
ATOM 1537 O O . ILE A 1 193 ? 23.125 18.125 2.18 1 97.62 193 ILE A O 1
ATOM 1541 N N . LYS A 1 194 ? 22.203 19.969 3.07 1 97 194 LYS A N 1
ATOM 1542 C CA . LYS A 1 194 ? 23.391 20.781 2.82 1 97 194 LYS A CA 1
ATOM 1543 C C . LYS A 1 194 ? 24.578 20.281 3.627 1 97 194 LYS A C 1
ATOM 1545 O O . LYS A 1 194 ? 25.719 20.328 3.158 1 97 194 LYS A O 1
ATOM 1550 N N . GLU A 1 195 ? 24.422 19.875 4.805 1 95.88 195 GLU A N 1
ATOM 1551 C CA . GLU A 1 195 ? 25.484 19.359 5.66 1 95.88 195 GLU A CA 1
ATOM 1552 C C . GLU A 1 195 ? 26.078 18.078 5.105 1 95.88 195 GLU A C 1
ATOM 1554 O O . GLU A 1 195 ? 27.25 17.766 5.328 1 95.88 195 GLU A O 1
ATOM 1559 N N . ARG A 1 196 ? 25.188 17.297 4.449 1 93.31 196 ARG A N 1
ATOM 1560 C CA . ARG A 1 196 ? 25.656 16.047 3.848 1 93.31 196 ARG A CA 1
ATOM 1561 C C . ARG A 1 196 ? 26.594 16.328 2.682 1 93.31 196 ARG A C 1
ATOM 1563 O O . ARG A 1 196 ? 27.453 15.5 2.363 1 93.31 196 ARG A O 1
ATOM 1570 N N . GLU A 1 197 ? 26.391 17.344 2.021 1 89.25 197 GLU A N 1
ATOM 1571 C CA . GLU A 1 197 ? 27.172 17.688 0.839 1 89.25 197 GLU A CA 1
ATOM 1572 C C . GLU A 1 197 ? 28.516 18.312 1.227 1 89.25 197 GLU A C 1
ATOM 1574 O O . GLU A 1 197 ? 29.438 18.359 0.415 1 89.25 197 GLU A O 1
ATOM 1579 N N . ASN A 1 198 ? 28.734 18.812 2.408 1 80.44 198 ASN A N 1
ATOM 1580 C CA . ASN A 1 198 ? 30 19.375 2.877 1 80.44 198 ASN A CA 1
ATOM 1581 C C . ASN A 1 198 ? 30.844 18.312 3.572 1 80.44 198 ASN A C 1
ATOM 1583 O O . ASN A 1 198 ? 32.094 18.391 3.541 1 80.44 198 ASN A O 1
ATOM 1587 N N . MET B 1 1 ? -0.791 7.434 -12.906 1 88.25 1 MET B N 1
ATOM 1588 C CA . MET B 1 1 ? -1.869 6.453 -12.789 1 88.25 1 MET B CA 1
ATOM 1589 C C . MET B 1 1 ? -3.189 7.035 -13.281 1 88.25 1 MET B C 1
ATOM 1591 O O . MET B 1 1 ? -3.518 8.188 -12.977 1 88.25 1 MET B O 1
ATOM 1595 N N . ASP B 1 2 ? -3.863 6.324 -14.172 1 92.81 2 ASP B N 1
ATOM 1596 C CA . ASP B 1 2 ? -5.227 6.688 -14.539 1 92.81 2 ASP B CA 1
ATOM 1597 C C . ASP B 1 2 ? -6.23 6.195 -13.5 1 92.81 2 ASP B C 1
ATOM 1599 O O . ASP B 1 2 ? -6.676 5.047 -13.555 1 92.81 2 ASP B O 1
ATOM 1603 N N . ASN B 1 3 ? -6.684 7.121 -12.602 1 93.81 3 ASN B N 1
ATOM 1604 C CA . ASN B 1 3 ? -7.488 6.75 -11.445 1 93.81 3 ASN B CA 1
ATOM 1605 C C . ASN B 1 3 ? -8.859 6.215 -11.859 1 93.81 3 ASN B C 1
ATOM 1607 O O . ASN B 1 3 ? -9.375 5.277 -11.242 1 93.81 3 ASN B O 1
ATOM 1611 N N . LYS B 1 4 ? -9.43 6.836 -12.867 1 94.88 4 LYS B N 1
ATOM 1612 C CA . LYS B 1 4 ? -10.727 6.359 -13.344 1 94.88 4 LYS B CA 1
ATOM 1613 C C . LYS B 1 4 ? -10.625 4.922 -13.852 1 94.88 4 LYS B C 1
ATOM 1615 O O . LYS B 1 4 ? -11.492 4.094 -13.555 1 94.88 4 LYS B O 1
ATOM 1620 N N . TYR B 1 5 ? -9.602 4.641 -14.609 1 96.88 5 TYR B N 1
ATOM 1621 C CA . TYR B 1 5 ? -9.352 3.299 -15.125 1 96.88 5 TYR B CA 1
ATOM 1622 C C . TYR B 1 5 ? -9.141 2.309 -13.984 1 96.88 5 TYR B C 1
ATOM 1624 O O . TYR B 1 5 ? -9.719 1.22 -13.984 1 96.88 5 TYR B O 1
ATOM 1632 N N . ILE B 1 6 ? -8.391 2.697 -12.977 1 96.88 6 ILE B N 1
ATOM 1633 C CA . ILE B 1 6 ? -8.086 1.828 -11.844 1 96.88 6 ILE B CA 1
ATOM 1634 C C . ILE B 1 6 ? -9.352 1.556 -11.039 1 96.88 6 ILE B C 1
ATOM 1636 O O . ILE B 1 6 ? -9.562 0.438 -10.57 1 96.88 6 ILE B O 1
ATOM 1640 N N . GLU B 1 7 ? -10.188 2.541 -10.891 1 96.12 7 GLU B N 1
ATOM 1641 C CA . GLU B 1 7 ? -11.438 2.357 -10.156 1 96.12 7 GLU B CA 1
ATOM 1642 C C . GLU B 1 7 ? -12.344 1.342 -10.859 1 96.12 7 GLU B C 1
ATOM 1644 O O . GLU B 1 7 ? -13.008 0.541 -10.195 1 96.12 7 GLU B O 1
ATOM 1649 N N . GLN B 1 8 ? -12.367 1.398 -12.141 1 97.19 8 GLN B N 1
ATOM 1650 C CA . GLN B 1 8 ? -13.148 0.434 -12.906 1 97.19 8 GLN B CA 1
ATOM 1651 C C . GLN B 1 8 ? -12.609 -0.98 -12.727 1 97.19 8 GLN B C 1
ATOM 1653 O O . GLN B 1 8 ? -13.375 -1.928 -12.539 1 97.19 8 GLN B O 1
ATOM 1658 N N . LEU B 1 9 ? -11.352 -1.085 -12.805 1 97.81 9 LEU B N 1
ATOM 1659 C CA . LEU B 1 9 ? -10.711 -2.385 -12.625 1 97.81 9 LEU B CA 1
ATOM 1660 C C . LEU B 1 9 ? -10.953 -2.92 -11.219 1 97.81 9 LEU B C 1
ATOM 1662 O O . LEU B 1 9 ? -11.195 -4.117 -11.039 1 97.81 9 LEU B O 1
ATOM 1666 N N . ARG B 1 10 ? -10.844 -2.033 -10.234 1 97.19 10 ARG B N 1
ATOM 1667 C CA . ARG B 1 10 ? -11.102 -2.416 -8.852 1 97.19 10 ARG B CA 1
ATOM 1668 C C . ARG B 1 10 ? -12.516 -2.953 -8.688 1 97.19 10 ARG B C 1
ATOM 1670 O O . ARG B 1 10 ? -12.742 -3.93 -7.965 1 97.19 10 ARG B O 1
ATOM 1677 N N . THR B 1 11 ? -13.43 -2.355 -9.328 1 97.44 11 THR B N 1
ATOM 1678 C CA . THR B 1 11 ? -14.82 -2.795 -9.266 1 97.44 11 THR B CA 1
ATOM 1679 C C . THR B 1 11 ? -14.977 -4.191 -9.867 1 97.44 11 THR B C 1
ATOM 1681 O O . THR B 1 11 ? -15.68 -5.035 -9.312 1 97.44 11 THR B O 1
ATOM 1684 N N . GLN B 1 12 ? -14.336 -4.391 -10.953 1 98.25 12 GLN B N 1
ATOM 1685 C CA . GLN B 1 12 ? -14.383 -5.695 -11.602 1 98.25 12 GLN B CA 1
ATOM 1686 C C . GLN B 1 12 ? -13.773 -6.777 -10.719 1 98.25 12 GLN B C 1
ATOM 1688 O O . GLN B 1 12 ? -14.312 -7.879 -10.609 1 98.25 12 GLN B O 1
ATOM 1693 N N . VAL B 1 13 ? -12.672 -6.461 -10.102 1 98.38 13 VAL B N 1
ATOM 1694 C CA . VAL B 1 13 ? -11.984 -7.414 -9.234 1 98.38 13 VAL B CA 1
ATOM 1695 C C . VAL B 1 13 ? -12.828 -7.68 -7.992 1 98.38 13 VAL B C 1
ATOM 1697 O O . VAL B 1 13 ? -12.922 -8.82 -7.527 1 98.38 13 VAL B O 1
ATOM 1700 N N . LYS B 1 14 ? -13.43 -6.617 -7.461 1 97.69 14 LYS B N 1
ATOM 1701 C CA . LYS B 1 14 ? -14.32 -6.781 -6.316 1 97.69 14 LYS B CA 1
ATOM 1702 C C . LYS B 1 14 ? -15.461 -7.742 -6.641 1 97.69 14 LYS B C 1
ATOM 1704 O O . LYS B 1 14 ? -15.82 -8.578 -5.812 1 97.69 14 LYS B O 1
ATOM 1709 N N . ASP B 1 15 ? -15.992 -7.629 -7.789 1 98.19 15 ASP B N 1
ATOM 1710 C CA . ASP B 1 15 ? -17.062 -8.516 -8.227 1 98.19 15 ASP B CA 1
ATOM 1711 C C . ASP B 1 15 ? -16.578 -9.953 -8.367 1 98.19 15 ASP B C 1
ATOM 1713 O O . ASP B 1 15 ? -17.266 -10.891 -7.969 1 98.19 15 ASP B O 1
ATOM 1717 N N . ALA B 1 16 ? -15.414 -10.117 -8.945 1 98.19 16 ALA B N 1
ATOM 1718 C CA . ALA B 1 16 ? -14.836 -11.438 -9.156 1 98.19 16 ALA B CA 1
ATOM 1719 C C . ALA B 1 16 ? -14.594 -12.141 -7.824 1 98.19 16 ALA B C 1
ATOM 1721 O O . ALA B 1 16 ? -14.656 -13.375 -7.746 1 98.19 16 ALA B O 1
ATOM 1722 N N . LEU B 1 17 ? -14.336 -11.312 -6.781 1 98.25 17 LEU B N 1
ATOM 1723 C CA . LEU B 1 17 ? -13.984 -11.867 -5.477 1 98.25 17 LEU B CA 1
ATOM 1724 C C . LEU B 1 17 ? -15.117 -11.656 -4.477 1 98.25 17 LEU B C 1
ATOM 1726 O O . LEU B 1 17 ? -14.891 -11.664 -3.264 1 98.25 17 LEU B O 1
ATOM 1730 N N . ARG B 1 18 ? -16.328 -11.5 -4.891 1 96.31 18 ARG B N 1
ATOM 1731 C CA . ARG B 1 18 ? -17.469 -11.078 -4.078 1 96.31 18 ARG B CA 1
ATOM 1732 C C . ARG B 1 18 ? -17.781 -12.109 -3 1 96.31 18 ARG B C 1
ATOM 1734 O O . ARG B 1 18 ? -18.328 -11.766 -1.95 1 96.31 18 ARG B O 1
ATOM 1741 N N . THR B 1 19 ? -17.438 -13.344 -3.193 1 96.38 19 THR B N 1
ATOM 1742 C CA . THR B 1 19 ? -17.75 -14.398 -2.229 1 96.38 19 THR B CA 1
ATOM 1743 C C . THR B 1 19 ? -16.672 -14.484 -1.159 1 96.38 19 THR B C 1
ATOM 1745 O O . THR B 1 19 ? -16.797 -15.258 -0.206 1 96.38 19 THR B O 1
ATOM 1748 N N . ASP B 1 20 ? -15.602 -13.711 -1.279 1 96.38 20 ASP B N 1
ATOM 1749 C CA . ASP B 1 20 ? -14.484 -13.695 -0.339 1 96.38 20 ASP B CA 1
ATOM 1750 C C . ASP B 1 20 ? -13.984 -12.273 -0.103 1 96.38 20 ASP B C 1
ATOM 1752 O O . ASP B 1 20 ? -12.961 -11.867 -0.667 1 96.38 20 ASP B O 1
ATOM 1756 N N . ASN B 1 21 ? -14.594 -11.562 0.809 1 92.06 21 ASN B N 1
ATOM 1757 C CA . ASN B 1 21 ? -14.281 -10.164 1.064 1 92.06 21 ASN B CA 1
ATOM 1758 C C . ASN B 1 21 ? -12.859 -9.992 1.594 1 92.06 21 ASN B C 1
ATOM 1760 O O . ASN B 1 21 ? -12.211 -8.984 1.315 1 92.06 21 ASN B O 1
ATOM 1764 N N . MET B 1 22 ? -12.43 -10.906 2.33 1 93.75 22 MET B N 1
ATOM 1765 C CA . MET B 1 22 ? -11.078 -10.844 2.869 1 93.75 22 MET B CA 1
ATOM 1766 C C . MET B 1 22 ? -10.039 -10.961 1.754 1 93.75 22 MET B C 1
ATOM 1768 O O . MET B 1 22 ? -8.984 -10.328 1.813 1 93.75 22 MET B O 1
ATOM 1772 N N . ARG B 1 23 ? -10.406 -11.781 0.741 1 96.88 23 ARG B N 1
ATOM 1773 C CA . ARG B 1 23 ? -9.516 -11.906 -0.408 1 96.88 23 ARG B CA 1
ATOM 1774 C C . ARG B 1 23 ? -9.406 -10.586 -1.159 1 96.88 23 ARG B C 1
ATOM 1776 O O . ARG B 1 23 ? -8.336 -10.242 -1.679 1 96.88 23 ARG B O 1
ATOM 1783 N N . TYR B 1 24 ? -10.523 -9.867 -1.236 1 97.06 24 TYR B N 1
ATOM 1784 C CA . TYR B 1 24 ? -10.492 -8.57 -1.905 1 97.06 24 TYR B CA 1
ATOM 1785 C C . TYR B 1 24 ? -9.586 -7.594 -1.162 1 97.06 24 TYR B C 1
ATOM 1787 O O . TYR B 1 24 ? -8.789 -6.883 -1.778 1 97.06 24 TYR B O 1
ATOM 1795 N N . GLN B 1 25 ? -9.641 -7.547 0.154 1 95.38 25 GLN B N 1
ATOM 1796 C CA . GLN B 1 25 ? -8.773 -6.688 0.957 1 95.38 25 GLN B CA 1
ATOM 1797 C C . GLN B 1 25 ? -7.309 -7.066 0.783 1 95.38 25 GLN B C 1
ATOM 1799 O O . GLN B 1 25 ? -6.449 -6.191 0.646 1 95.38 25 GLN B O 1
ATOM 1804 N N . HIS B 1 26 ? -7.074 -8.352 0.775 1 97.5 26 HIS B N 1
ATOM 1805 C CA . HIS B 1 26 ? -5.734 -8.852 0.501 1 97.5 26 HIS B CA 1
ATOM 1806 C C . HIS B 1 26 ? -5.223 -8.359 -0.848 1 97.5 26 HIS B C 1
ATOM 1808 O O . HIS B 1 26 ? -4.082 -7.898 -0.957 1 97.5 26 HIS B O 1
ATOM 1814 N N . THR B 1 27 ? -6.074 -8.398 -1.815 1 98.5 27 THR B N 1
ATOM 1815 C CA . THR B 1 27 ? -5.727 -8.016 -3.18 1 98.5 27 THR B CA 1
ATOM 1816 C C . THR B 1 27 ? -5.355 -6.539 -3.248 1 98.5 27 THR B C 1
ATOM 1818 O O . THR B 1 27 ? -4.398 -6.168 -3.93 1 98.5 27 THR B O 1
ATOM 1821 N N . LEU B 1 28 ? -6.082 -5.707 -2.523 1 97.56 28 LEU B N 1
ATOM 1822 C CA . LEU B 1 28 ? -5.754 -4.285 -2.479 1 97.56 28 LEU B CA 1
ATOM 1823 C C . LEU B 1 28 ? -4.391 -4.062 -1.829 1 97.56 28 LEU B C 1
ATOM 1825 O O . LEU B 1 28 ? -3.609 -3.225 -2.285 1 97.56 28 LEU B O 1
ATOM 1829 N N . GLY B 1 29 ? -4.129 -4.789 -0.787 1 98.19 29 GLY B N 1
ATOM 1830 C CA . GLY B 1 29 ? -2.824 -4.742 -0.148 1 98.19 29 GLY B CA 1
ATOM 1831 C C . GLY B 1 29 ? -1.691 -5.148 -1.072 1 98.19 29 GLY B C 1
ATOM 1832 O O . GLY B 1 29 ? -0.635 -4.516 -1.086 1 98.19 29 GLY B O 1
ATOM 1833 N N . VAL B 1 30 ? -1.938 -6.156 -1.847 1 98.88 30 VAL B N 1
ATOM 1834 C CA . VAL B 1 30 ? -0.928 -6.648 -2.779 1 98.88 30 VAL B CA 1
ATOM 1835 C C . VAL B 1 30 ? -0.683 -5.605 -3.869 1 98.88 30 VAL B C 1
ATOM 1837 O O . VAL B 1 30 ? 0.464 -5.344 -4.238 1 98.88 30 VAL B O 1
ATOM 1840 N N . ALA B 1 31 ? -1.771 -5.043 -4.395 1 98.88 31 ALA B N 1
ATOM 1841 C CA . ALA B 1 31 ? -1.651 -4.02 -5.43 1 98.88 31 ALA B CA 1
ATOM 1842 C C . ALA B 1 31 ? -0.793 -2.854 -4.949 1 98.88 31 ALA B C 1
ATOM 1844 O O . ALA B 1 31 ? 0.157 -2.453 -5.625 1 98.88 31 ALA B O 1
ATOM 1845 N N . ASN B 1 32 ? -1.04 -2.406 -3.766 1 98.81 32 ASN B N 1
ATOM 1846 C CA . ASN B 1 32 ? -0.31 -1.263 -3.23 1 98.81 32 ASN B CA 1
ATOM 1847 C C . ASN B 1 32 ? 1.127 -1.632 -2.873 1 98.81 32 ASN B C 1
ATOM 1849 O O . ASN B 1 32 ? 2.049 -0.848 -3.104 1 98.81 32 ASN B O 1
ATOM 1853 N N . THR B 1 33 ? 1.294 -2.732 -2.289 1 98.94 33 THR B N 1
ATOM 1854 C CA . THR B 1 33 ? 2.639 -3.182 -1.941 1 98.94 33 THR B CA 1
ATOM 1855 C C . THR B 1 33 ? 3.48 -3.385 -3.197 1 98.94 33 THR B C 1
ATOM 1857 O O . THR B 1 33 ? 4.668 -3.057 -3.213 1 98.94 33 THR B O 1
ATOM 1860 N N . SER B 1 34 ? 2.844 -3.93 -4.238 1 98.94 34 SER B N 1
ATOM 1861 C CA . SER B 1 34 ? 3.539 -4.07 -5.512 1 98.94 34 SER B CA 1
ATOM 1862 C C . SER B 1 34 ? 3.986 -2.715 -6.051 1 98.94 34 SER B C 1
ATOM 1864 O O . SER B 1 34 ? 5.113 -2.572 -6.527 1 98.94 34 SER B O 1
ATOM 1866 N N . ALA B 1 35 ? 3.141 -1.768 -5.969 1 98.88 35 ALA B N 1
ATOM 1867 C CA . ALA B 1 35 ? 3.479 -0.416 -6.402 1 98.88 35 ALA B CA 1
ATOM 1868 C C . ALA B 1 35 ? 4.656 0.139 -5.605 1 98.88 35 ALA B C 1
ATOM 1870 O O . ALA B 1 35 ? 5.566 0.749 -6.176 1 98.88 35 ALA B O 1
ATOM 1871 N N . CYS B 1 36 ? 4.672 -0.073 -4.316 1 98.94 36 CYS B N 1
ATOM 1872 C CA . CYS B 1 36 ? 5.727 0.456 -3.457 1 98.94 36 CYS B CA 1
ATOM 1873 C C . CYS B 1 36 ? 7.059 -0.227 -3.744 1 98.94 36 CYS B C 1
ATOM 1875 O O . CYS B 1 36 ? 8.102 0.426 -3.773 1 98.94 36 CYS B O 1
ATOM 1877 N N . LEU B 1 37 ? 7.004 -1.528 -3.945 1 98.94 37 LEU B N 1
ATOM 1878 C CA . LEU B 1 37 ? 8.219 -2.232 -4.34 1 98.94 37 LEU B CA 1
ATOM 1879 C C . LEU B 1 37 ? 8.734 -1.717 -5.68 1 98.94 37 LEU B C 1
ATOM 1881 O O . LEU B 1 37 ? 9.945 -1.612 -5.887 1 98.94 37 LEU B O 1
ATOM 1885 N N . ALA B 1 38 ? 7.816 -1.45 -6.605 1 98.88 38 ALA B N 1
ATOM 1886 C CA . ALA B 1 38 ? 8.203 -0.882 -7.891 1 98.88 38 ALA B CA 1
ATOM 1887 C C . ALA B 1 38 ? 8.867 0.479 -7.715 1 98.88 38 ALA B C 1
ATOM 1889 O O . ALA B 1 38 ? 9.883 0.77 -8.352 1 98.88 38 ALA B O 1
ATOM 1890 N N . MET B 1 39 ? 8.32 1.331 -6.832 1 98.81 39 MET B N 1
ATOM 1891 C CA . MET B 1 39 ? 8.922 2.625 -6.523 1 98.81 39 MET B CA 1
ATOM 1892 C C . MET B 1 39 ? 10.352 2.451 -6.02 1 98.81 39 MET B C 1
ATOM 1894 O O . MET B 1 39 ? 11.242 3.215 -6.398 1 98.81 39 MET B O 1
ATOM 1898 N N . CYS B 1 40 ? 10.539 1.509 -5.211 1 98.75 40 CYS B N 1
ATOM 1899 C CA . CYS B 1 40 ? 11.82 1.268 -4.551 1 98.75 40 CYS B CA 1
ATOM 1900 C C . CYS B 1 40 ? 12.852 0.734 -5.539 1 98.75 40 CYS B C 1
ATOM 1902 O O . CYS B 1 40 ? 13.992 1.195 -5.559 1 98.75 40 CYS B O 1
ATOM 1904 N N . HIS B 1 41 ? 12.453 -0.264 -6.414 1 98.62 41 HIS B N 1
ATOM 1905 C CA . HIS B 1 41 ? 13.414 -1.025 -7.199 1 98.62 41 HIS B CA 1
ATOM 1906 C C . HIS B 1 41 ? 13.477 -0.526 -8.641 1 98.62 41 HIS B C 1
ATOM 1908 O O . HIS B 1 41 ? 14.289 -1.005 -9.43 1 98.62 41 HIS B O 1
ATOM 1914 N N . GLY B 1 42 ? 12.625 0.359 -9 1 97.62 42 GLY B N 1
ATOM 1915 C CA . GLY B 1 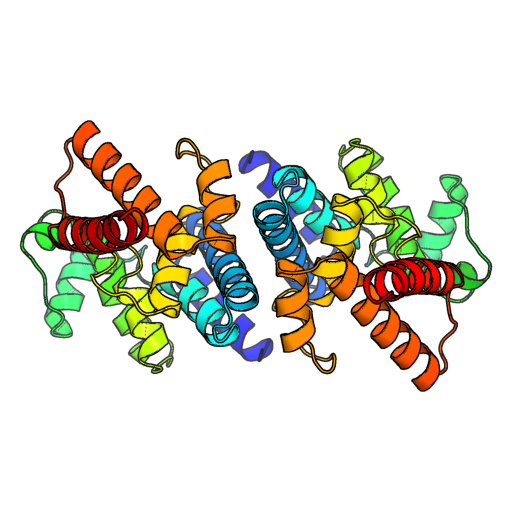42 ? 12.734 1.017 -10.297 1 97.62 42 GLY B CA 1
ATOM 1916 C C . GLY B 1 42 ? 11.922 0.343 -11.383 1 97.62 42 GLY B C 1
ATOM 1917 O O . GLY B 1 42 ? 12.289 0.378 -12.555 1 97.62 42 GLY B O 1
ATOM 1918 N N . ALA B 1 43 ? 10.852 -0.357 -11.016 1 98.19 43 ALA B N 1
ATOM 1919 C CA . ALA B 1 43 ? 9.906 -0.915 -11.984 1 98.19 43 ALA B CA 1
ATOM 1920 C C . ALA B 1 43 ? 8.781 0.071 -12.281 1 98.19 43 ALA B C 1
ATOM 1922 O O . ALA B 1 43 ? 8.664 1.112 -11.633 1 98.19 43 ALA B O 1
ATOM 1923 N N . ASP B 1 44 ? 8.031 -0.199 -13.336 1 98.12 44 ASP B N 1
ATOM 1924 C CA . ASP B 1 44 ? 6.852 0.602 -13.664 1 98.12 44 ASP B CA 1
ATOM 1925 C C . ASP B 1 44 ? 5.766 0.433 -12.602 1 98.12 44 ASP B C 1
ATOM 1927 O O . ASP B 1 44 ? 5.164 -0.637 -12.484 1 98.12 44 ASP B O 1
ATOM 1931 N N . MET B 1 45 ? 5.5 1.453 -11.875 1 98.12 45 MET B N 1
ATOM 1932 C CA . MET B 1 45 ? 4.574 1.408 -10.75 1 98.12 45 MET B CA 1
ATOM 1933 C C . MET B 1 45 ? 3.172 1.021 -11.211 1 98.12 45 MET B C 1
ATOM 1935 O O . MET B 1 45 ? 2.475 0.268 -10.531 1 98.12 45 MET B O 1
ATOM 1939 N N . ASN B 1 46 ? 2.725 1.551 -12.328 1 98.06 46 ASN B N 1
ATOM 1940 C CA . ASN B 1 46 ? 1.387 1.271 -12.836 1 98.06 46 ASN B CA 1
ATOM 1941 C C . ASN B 1 46 ? 1.218 -0.204 -13.188 1 98.06 46 ASN B C 1
ATOM 1943 O O . ASN B 1 46 ? 0.201 -0.814 -12.852 1 98.06 46 ASN B O 1
ATOM 1947 N N . LYS B 1 47 ? 2.23 -0.744 -13.883 1 98.75 47 LYS B N 1
ATOM 1948 C CA . LYS B 1 47 ? 2.188 -2.164 -14.211 1 98.75 47 LYS B CA 1
ATOM 1949 C C . LYS B 1 47 ? 2.146 -3.021 -12.945 1 98.75 47 LYS B C 1
ATOM 1951 O O . LYS B 1 47 ? 1.399 -4 -12.883 1 98.75 47 LYS B O 1
ATOM 1956 N N . ALA B 1 48 ? 2.955 -2.621 -11.969 1 98.94 48 ALA B N 1
ATOM 1957 C CA . ALA B 1 48 ? 3.012 -3.373 -10.719 1 98.94 48 ALA B CA 1
ATOM 1958 C C . ALA B 1 48 ? 1.67 -3.332 -9.992 1 98.94 48 ALA B C 1
ATOM 1960 O O . ALA B 1 48 ? 1.19 -4.355 -9.5 1 98.94 48 ALA B O 1
ATOM 1961 N N . TYR B 1 49 ? 1.062 -2.186 -9.938 1 98.88 49 TYR B N 1
ATOM 1962 C CA . TYR B 1 49 ? -0.231 -2.037 -9.281 1 98.88 49 TYR B CA 1
ATOM 1963 C C . TYR B 1 49 ? -1.288 -2.904 -9.953 1 98.88 49 TYR B C 1
ATOM 1965 O O . TYR B 1 49 ? -2.037 -3.615 -9.281 1 98.88 49 TYR B O 1
ATOM 1973 N N . ILE B 1 50 ? -1.353 -2.855 -11.234 1 98.88 50 ILE B N 1
ATOM 1974 C CA . ILE B 1 50 ? -2.369 -3.566 -12 1 98.88 50 ILE B CA 1
ATOM 1975 C C . ILE B 1 50 ? -2.164 -5.074 -11.859 1 98.88 50 ILE B C 1
ATOM 1977 O O . ILE B 1 50 ? -3.123 -5.82 -11.648 1 98.88 50 ILE B O 1
ATOM 1981 N N . ALA B 1 51 ? -0.917 -5.516 -11.953 1 98.94 51 ALA B N 1
ATOM 1982 C CA . ALA B 1 51 ? -0.62 -6.938 -11.781 1 98.94 51 ALA B CA 1
ATOM 1983 C C . ALA B 1 51 ? -1.045 -7.422 -10.398 1 98.94 51 ALA B C 1
ATOM 1985 O O . ALA B 1 51 ? -1.638 -8.492 -10.266 1 98.94 51 ALA B O 1
ATOM 1986 N N . GLY B 1 52 ? -0.719 -6.621 -9.383 1 98.94 52 GLY B N 1
ATOM 1987 C CA . GLY B 1 52 ? -1.143 -6.953 -8.031 1 98.94 52 GLY B CA 1
ATOM 1988 C C . GLY B 1 52 ? -2.65 -6.992 -7.875 1 98.94 52 GLY B C 1
ATOM 1989 O O . GLY B 1 52 ? -3.186 -7.867 -7.188 1 98.94 52 GLY B O 1
ATOM 1990 N N . LEU B 1 53 ? -3.326 -6.109 -8.508 1 98.75 53 LEU B N 1
ATOM 1991 C CA . LEU B 1 53 ? -4.777 -6.004 -8.422 1 98.75 53 LEU B CA 1
ATOM 1992 C C . LEU B 1 53 ? -5.449 -7.211 -9.062 1 98.75 53 LEU B C 1
ATOM 1994 O O . LEU B 1 53 ? -6.492 -7.676 -8.594 1 98.75 53 LEU B O 1
ATOM 1998 N N . LEU B 1 54 ? -4.852 -7.754 -10.078 1 98.88 54 LEU B N 1
ATOM 1999 C CA . LEU B 1 54 ? -5.504 -8.789 -10.867 1 98.88 54 LEU B CA 1
ATOM 2000 C C . LEU B 1 54 ? -4.953 -10.172 -10.516 1 98.88 54 LEU B C 1
ATOM 2002 O O . LEU B 1 54 ? -5.461 -11.188 -11 1 98.88 54 LEU B O 1
ATOM 2006 N N . HIS B 1 55 ? -3.939 -10.273 -9.641 1 98.94 55 HIS B N 1
ATOM 2007 C CA . HIS B 1 55 ? -3.197 -11.516 -9.477 1 98.94 55 HIS B CA 1
ATOM 2008 C C . HIS B 1 55 ? -4.121 -12.656 -9.07 1 98.94 55 HIS B C 1
ATOM 2010 O O . HIS B 1 55 ? -3.932 -13.797 -9.492 1 98.94 55 HIS B O 1
ATOM 2016 N N . ASP B 1 56 ? -5.176 -12.328 -8.344 1 98.75 56 ASP B N 1
ATOM 2017 C CA . ASP B 1 56 ? -6.07 -13.336 -7.777 1 98.75 56 ASP B CA 1
ATOM 2018 C C . ASP B 1 56 ? -7.465 -13.242 -8.398 1 98.75 56 ASP B C 1
ATOM 2020 O O . ASP B 1 56 ? -8.445 -13.688 -7.805 1 98.75 56 ASP B O 1
ATOM 2024 N N . CYS B 1 57 ? -7.613 -12.688 -9.594 1 98.69 57 CYS B N 1
ATOM 2025 C CA . CYS B 1 57 ? -8.922 -12.398 -10.18 1 98.69 57 CYS B CA 1
ATOM 2026 C C . CYS B 1 57 ? -9.672 -13.688 -10.492 1 98.69 57 CYS B C 1
ATOM 2028 O O . CYS B 1 57 ? -10.883 -13.664 -10.719 1 98.69 57 CYS B O 1
ATOM 2030 N N . ALA B 1 58 ? -9.008 -14.852 -10.477 1 98.69 58 ALA B N 1
ATOM 2031 C CA . ALA B 1 58 ? -9.664 -16.125 -10.734 1 98.69 58 ALA B CA 1
ATOM 2032 C C . ALA B 1 58 ? -9.672 -17 -9.484 1 98.69 58 ALA B C 1
ATOM 2034 O O . ALA B 1 58 ? -9.945 -18.203 -9.562 1 98.69 58 ALA B O 1
ATOM 2035 N N . LYS B 1 59 ? -9.328 -16.453 -8.336 1 98.56 59 LYS B N 1
ATOM 2036 C CA . LYS B 1 59 ? -9.164 -17.203 -7.094 1 98.56 59 LYS B CA 1
ATOM 2037 C C . LYS B 1 59 ? -10.484 -17.844 -6.668 1 98.56 59 LYS B C 1
ATOM 2039 O O . LYS B 1 59 ? -10.492 -18.969 -6.148 1 98.56 59 LYS B O 1
ATOM 2044 N N . CYS B 1 60 ? -11.586 -17.188 -6.895 1 98 60 CYS B N 1
ATOM 2045 C CA . CYS B 1 60 ? -12.867 -17.656 -6.379 1 98 60 CYS B CA 1
ATOM 2046 C C . CYS B 1 60 ? -13.594 -18.5 -7.41 1 98 60 CYS B C 1
ATOM 2048 O O . CYS B 1 60 ? -14.703 -18.984 -7.16 1 98 60 CYS B O 1
ATOM 2050 N N . VAL B 1 61 ? -13.008 -18.766 -8.594 1 98.19 61 VAL B N 1
ATOM 2051 C CA . VAL B 1 61 ? -13.562 -19.719 -9.562 1 98.19 61 VAL B CA 1
ATOM 2052 C C . VAL B 1 61 ? -13.492 -21.125 -8.992 1 98.19 61 VAL B C 1
ATOM 2054 O O . VAL B 1 61 ? -12.469 -21.547 -8.461 1 98.19 61 VAL B O 1
ATOM 2057 N N . PRO B 1 62 ? -14.578 -21.859 -9.055 1 98.25 62 PRO B N 1
ATOM 2058 C CA . PRO B 1 62 ? -14.578 -23.234 -8.539 1 98.25 62 PRO B CA 1
ATOM 2059 C C . PRO B 1 62 ? -13.547 -24.109 -9.242 1 98.25 62 PRO B C 1
ATOM 2061 O O . PRO B 1 62 ? -13.297 -23.953 -10.438 1 98.25 62 PRO B O 1
ATOM 2064 N N . ASP B 1 63 ? -13.055 -25.078 -8.484 1 98.06 63 ASP B N 1
ATOM 2065 C CA . ASP B 1 63 ? -11.953 -25.922 -8.953 1 98.06 63 ASP B CA 1
ATOM 2066 C C . ASP B 1 63 ? -12.328 -26.656 -10.234 1 98.06 63 ASP B C 1
ATOM 2068 O O . ASP B 1 63 ? -11.531 -26.734 -11.172 1 98.06 63 ASP B O 1
ATOM 2072 N N . ASP B 1 64 ? -13.555 -27.141 -10.258 1 98.25 64 ASP B N 1
ATOM 2073 C CA . ASP B 1 64 ? -13.992 -27.875 -11.445 1 98.25 64 ASP B CA 1
ATOM 2074 C C . ASP B 1 64 ? -14.102 -26.953 -12.656 1 98.25 64 ASP B C 1
ATOM 2076 O O . ASP B 1 64 ? -13.773 -27.359 -13.773 1 98.25 64 ASP B O 1
ATOM 2080 N N . VAL B 1 65 ? -14.5 -25.75 -12.438 1 98.62 65 VAL B N 1
ATOM 2081 C CA . VAL B 1 65 ? -14.617 -24.766 -13.516 1 98.62 65 VAL B CA 1
ATOM 2082 C C . VAL B 1 65 ? -13.227 -24.328 -13.961 1 98.62 65 VAL B C 1
ATOM 2084 O O . VAL B 1 65 ? -12.984 -24.141 -15.156 1 98.62 65 VAL B O 1
ATOM 2087 N N . LYS B 1 66 ? -12.273 -24.125 -13.078 1 98.69 66 LYS B N 1
ATOM 2088 C CA . LYS B 1 66 ? -10.891 -23.797 -13.438 1 98.69 66 LYS B CA 1
ATOM 2089 C C . LYS B 1 66 ? -10.32 -24.828 -14.406 1 98.69 66 LYS B C 1
ATOM 2091 O O . LYS B 1 66 ? -9.742 -24.469 -15.438 1 98.69 66 LYS B O 1
ATOM 2096 N N . ILE B 1 67 ? -10.523 -26.094 -14 1 98.62 67 ILE B N 1
ATOM 2097 C CA . ILE B 1 67 ? -10.016 -27.172 -14.844 1 98.62 67 ILE B CA 1
ATOM 2098 C C . ILE B 1 67 ? -10.68 -27.109 -16.219 1 98.62 67 ILE B C 1
ATOM 2100 O O . ILE B 1 67 ? -9.992 -27.141 -17.25 1 98.62 67 ILE B O 1
ATOM 2104 N N . ALA B 1 68 ? -11.984 -27 -16.234 1 98.75 68 ALA B N 1
ATOM 2105 C CA . ALA B 1 68 ? -12.742 -26.984 -17.469 1 98.75 68 ALA B CA 1
ATOM 2106 C C . ALA B 1 68 ? -12.328 -25.812 -18.359 1 98.75 68 ALA B C 1
ATOM 2108 O O . ALA B 1 68 ? -12.156 -25.984 -19.578 1 98.75 68 ALA B O 1
ATOM 2109 N N . GLU B 1 69 ? -12.156 -24.672 -17.812 1 98.62 69 GLU B N 1
ATOM 2110 C CA . GLU B 1 69 ? -11.797 -23.484 -18.578 1 98.62 69 GLU B CA 1
ATOM 2111 C C . GLU B 1 69 ? -10.359 -23.562 -19.078 1 98.62 69 GLU B C 1
ATOM 2113 O O . GLU B 1 69 ? -10.062 -23.141 -20.203 1 98.62 69 GLU B O 1
ATOM 2118 N N . CYS B 1 70 ? -9.484 -24.047 -18.234 1 98.62 70 CYS B N 1
ATOM 2119 C CA . CYS B 1 70 ? -8.109 -24.219 -18.688 1 98.62 70 CYS B CA 1
ATOM 2120 C C . CYS B 1 70 ? -8.055 -25.125 -19.922 1 98.62 70 CYS B C 1
ATOM 2122 O O . CYS B 1 70 ? -7.336 -24.828 -20.875 1 98.62 70 CYS B O 1
ATOM 2124 N N . LYS B 1 71 ? -8.789 -26.188 -19.875 1 98.44 71 LYS B N 1
ATOM 2125 C CA . LYS B 1 71 ? -8.859 -27.078 -21.031 1 98.44 71 LYS B CA 1
ATOM 2126 C C . LYS B 1 71 ? -9.461 -26.375 -22.234 1 98.44 71 LYS B C 1
ATOM 2128 O O . LYS B 1 71 ? -8.914 -26.453 -23.344 1 98.44 71 LYS B O 1
ATOM 2133 N N . GLN B 1 72 ? -10.484 -25.688 -22.031 1 98.44 72 GLN B N 1
ATOM 2134 C CA . GLN B 1 72 ? -11.188 -24.984 -23.094 1 98.44 72 GLN B CA 1
ATOM 2135 C C . GLN B 1 72 ? -10.281 -23.969 -23.781 1 98.44 72 GLN B C 1
ATOM 2137 O O . GLN B 1 72 ? -10.32 -23.812 -25 1 98.44 72 GLN B O 1
ATOM 2142 N N . TYR B 1 73 ? -9.492 -23.281 -22.969 1 98.25 73 TYR B N 1
ATOM 2143 C CA . TYR B 1 73 ? -8.68 -22.188 -23.5 1 98.25 73 TYR B CA 1
ATOM 2144 C C . TYR B 1 73 ? -7.301 -22.688 -23.906 1 98.25 73 TYR B C 1
ATOM 2146 O O . TYR B 1 73 ? -6.461 -21.891 -24.344 1 98.25 73 TYR B O 1
ATOM 2154 N N . GLY B 1 74 ? -7.016 -23.953 -23.734 1 98.06 74 GLY B N 1
ATOM 2155 C CA . GLY B 1 74 ? -5.754 -24.547 -24.141 1 98.06 74 GLY B CA 1
ATOM 2156 C C . GLY B 1 74 ? -4.605 -24.219 -23.203 1 98.06 74 GLY B C 1
ATOM 2157 O O . GLY B 1 74 ? -3.449 -24.172 -23.625 1 98.06 74 GLY B O 1
ATOM 2158 N N . LEU B 1 75 ? -4.898 -23.938 -21.984 1 98.19 75 LEU B N 1
ATOM 2159 C CA . LEU B 1 75 ? -3.867 -23.719 -20.969 1 98.19 75 LEU B CA 1
ATOM 2160 C C . LEU B 1 75 ? -3.357 -25.047 -20.422 1 98.19 75 LEU B C 1
ATOM 2162 O O . LEU B 1 75 ? -4.152 -25.922 -20.062 1 98.19 75 LEU B O 1
ATOM 2166 N N . PRO B 1 76 ? -2.047 -25.25 -20.391 1 97.25 76 PRO B N 1
ATOM 2167 C CA . PRO B 1 76 ? -1.519 -26.516 -19.906 1 97.25 76 PRO B CA 1
ATOM 2168 C C . PRO B 1 76 ? -1.847 -26.766 -18.438 1 97.25 76 PRO B C 1
ATOM 2170 O O . PRO B 1 76 ? -1.826 -25.828 -17.625 1 97.25 76 PRO B O 1
ATOM 2173 N N . ILE B 1 77 ? -2.139 -28 -18.062 1 97.75 77 ILE B N 1
ATOM 2174 C CA . ILE B 1 77 ? -2.396 -28.438 -16.703 1 97.75 77 ILE B CA 1
ATOM 2175 C C . ILE B 1 77 ? -1.43 -29.547 -16.312 1 97.75 77 ILE B C 1
ATOM 2177 O O . ILE B 1 77 ? -1.402 -30.609 -16.969 1 97.75 77 ILE B O 1
ATOM 2181 N N . SER B 1 78 ? -0.634 -29.375 -15.336 1 96.06 78 SER B N 1
ATOM 2182 C CA . SER B 1 78 ? 0.285 -30.406 -14.867 1 96.06 78 SER B CA 1
ATOM 2183 C C . SER B 1 78 ? -0.426 -31.422 -13.969 1 96.06 78 SER B C 1
ATOM 2185 O O . SER B 1 78 ? -1.565 -31.188 -13.562 1 96.06 78 SER B O 1
ATOM 2187 N N . ASP B 1 79 ? 0.245 -32.531 -13.633 1 95.5 79 ASP B N 1
ATOM 2188 C CA . ASP B 1 79 ? -0.318 -33.531 -12.742 1 95.5 79 ASP B CA 1
ATOM 2189 C C . ASP B 1 79 ? -0.578 -32.938 -11.352 1 95.5 79 ASP B C 1
ATOM 2191 O O . ASP B 1 79 ? -1.613 -33.219 -10.75 1 95.5 79 ASP B O 1
ATOM 2195 N N . ILE B 1 80 ? 0.374 -32.156 -10.922 1 94.56 80 ILE B N 1
ATOM 2196 C CA . ILE B 1 80 ? 0.245 -31.594 -9.594 1 94.56 80 ILE B CA 1
ATOM 2197 C C . ILE B 1 80 ? -0.941 -30.625 -9.562 1 94.56 80 ILE B C 1
ATOM 2199 O O . ILE B 1 80 ? -1.661 -30.547 -8.562 1 94.56 80 ILE B O 1
ATOM 2203 N N . GLU B 1 81 ? -1.179 -29.875 -10.625 1 95.75 81 GLU B N 1
ATOM 2204 C CA . GLU B 1 81 ? -2.287 -28.922 -10.711 1 95.75 81 GLU B CA 1
ATOM 2205 C C . GLU B 1 81 ? -3.629 -29.641 -10.781 1 95.75 81 GLU B C 1
ATOM 2207 O O . GLU B 1 81 ? -4.641 -29.141 -10.289 1 95.75 81 GLU B O 1
ATOM 2212 N N . LEU B 1 82 ? -3.611 -30.844 -11.352 1 96.12 82 LEU B N 1
ATOM 2213 C CA . LEU B 1 82 ? -4.828 -31.656 -11.359 1 96.12 82 LEU B CA 1
ATOM 2214 C C . LEU B 1 82 ? -5.18 -32.125 -9.953 1 96.12 82 LEU B C 1
ATOM 2216 O O . LEU B 1 82 ? -6.355 -32.219 -9.594 1 96.12 82 LEU B O 1
ATOM 2220 N N . GLU B 1 83 ? -4.141 -32.406 -9.195 1 94.81 83 GLU B N 1
ATOM 2221 C CA . GLU B 1 83 ? -4.336 -32.875 -7.816 1 94.81 83 GLU B CA 1
ATOM 2222 C C . GLU B 1 83 ? -4.66 -31.688 -6.895 1 94.81 83 GLU B C 1
ATOM 2224 O O . GLU B 1 83 ? -5.332 -31.859 -5.875 1 94.81 83 GLU B O 1
ATOM 2229 N N . SER B 1 84 ? -4.184 -30.531 -7.258 1 94.69 84 SER B N 1
ATOM 2230 C CA . SER B 1 84 ? -4.395 -29.297 -6.504 1 94.69 84 SER B CA 1
ATOM 2231 C C . SER B 1 84 ? -4.867 -28.172 -7.414 1 94.69 84 SER B C 1
ATOM 2233 O O . SER B 1 84 ? -4.141 -27.203 -7.633 1 94.69 84 SER B O 1
ATOM 2235 N N . PRO B 1 85 ? -6.141 -28.188 -7.785 1 96.38 85 PRO B N 1
ATOM 2236 C CA . PRO B 1 85 ? -6.633 -27.297 -8.852 1 96.38 85 PRO B CA 1
ATOM 2237 C C . PRO B 1 85 ? -6.652 -25.828 -8.438 1 96.38 85 PRO B C 1
ATOM 2239 O O . PRO B 1 85 ? -6.711 -24.953 -9.297 1 96.38 85 PRO B O 1
ATOM 2242 N N . TYR B 1 86 ? -6.594 -25.531 -7.094 1 94.5 86 TYR B N 1
ATOM 2243 C CA . TYR B 1 86 ? -6.551 -24.141 -6.645 1 94.5 86 TYR B CA 1
ATOM 2244 C C . TYR B 1 86 ? -5.336 -23.422 -7.215 1 94.5 86 TYR B C 1
ATOM 2246 O O . TYR B 1 86 ? -5.355 -22.203 -7.383 1 94.5 86 TYR B O 1
ATOM 2254 N N . LEU B 1 87 ? -4.32 -24.125 -7.68 1 96.38 87 LEU B N 1
ATOM 2255 C CA . LEU B 1 87 ? -3.098 -23.562 -8.234 1 96.38 87 LEU B CA 1
ATOM 2256 C C . LEU B 1 87 ? -3.344 -23 -9.633 1 96.38 87 LEU B C 1
ATOM 2258 O O . LEU B 1 87 ? -2.564 -22.188 -10.125 1 96.38 87 LEU B O 1
ATOM 2262 N N . LEU B 1 88 ? -4.449 -23.375 -10.195 1 98.31 88 LEU B N 1
ATOM 2263 C CA . LEU B 1 88 ? -4.746 -22.984 -11.57 1 98.31 88 LEU B CA 1
ATOM 2264 C C . LEU B 1 88 ? -5.219 -21.531 -11.633 1 98.31 88 LEU B C 1
ATOM 2266 O O . LEU B 1 88 ? -5.285 -20.938 -12.711 1 98.31 88 LEU B O 1
ATOM 2270 N N . HIS B 1 89 ? -5.461 -20.891 -10.422 1 98.56 89 HIS B N 1
ATOM 2271 C CA . HIS B 1 89 ? -5.988 -19.531 -10.43 1 98.56 89 HIS B CA 1
ATOM 2272 C C . HIS B 1 89 ? -4.992 -18.547 -11.055 1 98.56 89 HIS B C 1
ATOM 2274 O O . HIS B 1 89 ? -5.391 -17.531 -11.625 1 98.56 89 HIS B O 1
ATOM 2280 N N . SER B 1 90 ? -3.729 -18.844 -10.992 1 98.44 90 SER B N 1
ATOM 2281 C CA . SER B 1 90 ? -2.713 -17.938 -11.508 1 98.44 90 SER B CA 1
ATOM 2282 C C . SER B 1 90 ? -2.695 -17.938 -13.031 1 98.44 90 SER B C 1
ATOM 2284 O O . SER B 1 90 ? -2.695 -16.875 -13.664 1 98.44 90 SER B O 1
ATOM 2286 N N . LYS B 1 91 ? -2.705 -19.156 -13.625 1 98.38 91 LYS B N 1
ATOM 2287 C CA . LYS B 1 91 ? -2.734 -19.266 -15.086 1 98.38 91 LYS B CA 1
ATOM 2288 C C . LYS B 1 91 ? -4.047 -18.734 -15.648 1 98.38 91 LYS B C 1
ATOM 2290 O O . LYS B 1 91 ? -4.051 -17.984 -16.625 1 98.38 91 LYS B O 1
ATOM 2295 N N . LEU B 1 92 ? -5.094 -19.172 -15.031 1 98.81 92 LEU B N 1
ATOM 2296 C CA . LEU B 1 92 ? -6.406 -18.719 -15.469 1 98.81 92 LEU B CA 1
ATOM 2297 C C . LEU B 1 92 ? -6.555 -17.203 -15.266 1 98.81 92 LEU B C 1
ATOM 2299 O O . LEU B 1 92 ? -7.148 -16.516 -16.094 1 98.81 92 LEU B O 1
ATOM 2303 N N . GLY B 1 93 ? -6.043 -16.703 -14.148 1 98.88 93 GLY B N 1
ATOM 2304 C CA . GLY B 1 93 ? -6.055 -15.266 -13.875 1 98.88 93 GLY B CA 1
ATOM 2305 C C . GLY B 1 93 ? -5.336 -14.453 -14.938 1 98.88 93 GLY B C 1
ATOM 2306 O O . GLY B 1 93 ? -5.801 -13.383 -15.328 1 98.88 93 GLY B O 1
ATOM 2307 N N . ALA B 1 94 ? -4.199 -14.977 -15.383 1 98.88 94 ALA B N 1
ATOM 2308 C CA . ALA B 1 94 ? -3.469 -14.312 -16.453 1 98.88 94 ALA B CA 1
ATOM 2309 C C . ALA B 1 94 ? -4.293 -14.266 -17.734 1 98.88 94 ALA B C 1
ATOM 2311 O O . ALA B 1 94 ? -4.305 -13.258 -18.438 1 98.88 94 ALA B O 1
ATOM 2312 N N . TYR B 1 95 ? -4.949 -15.352 -18.016 1 98.81 95 TYR B N 1
ATOM 2313 C CA . TYR B 1 95 ? -5.828 -15.398 -19.188 1 98.81 95 TYR B CA 1
ATOM 2314 C C . TYR B 1 95 ? -6.969 -14.398 -19.047 1 98.81 95 TYR B C 1
ATOM 2316 O O . TYR B 1 95 ? -7.277 -13.664 -19.984 1 98.81 95 TYR B O 1
ATOM 2324 N N . TYR B 1 96 ? -7.637 -14.32 -17.844 1 98.81 96 TYR B N 1
ATOM 2325 C CA . TYR B 1 96 ? -8.703 -13.367 -17.594 1 98.81 96 TYR B CA 1
ATOM 2326 C C . TYR B 1 96 ? -8.211 -11.938 -17.766 1 98.81 96 TYR B C 1
ATOM 2328 O O . TYR B 1 96 ? -8.914 -11.094 -18.312 1 98.81 96 TYR B O 1
ATOM 2336 N N . ALA B 1 97 ? -7.012 -11.656 -17.266 1 98.75 97 ALA B N 1
ATOM 2337 C CA . ALA B 1 97 ? -6.453 -10.312 -17.406 1 98.75 97 ALA B CA 1
ATOM 2338 C C . ALA B 1 97 ? -6.445 -9.859 -18.859 1 98.75 97 ALA B C 1
ATOM 2340 O O . ALA B 1 97 ? -6.934 -8.773 -19.188 1 98.75 97 ALA B O 1
ATOM 2341 N N . ALA B 1 98 ? -6.008 -10.727 -19.734 1 98.62 98 ALA B N 1
ATOM 2342 C CA . ALA B 1 98 ? -5.836 -10.383 -21.141 1 98.62 98 ALA B CA 1
ATOM 2343 C C . ALA B 1 98 ? -7.176 -10.352 -21.875 1 98.62 98 ALA B C 1
ATOM 2345 O O . ALA B 1 98 ? -7.434 -9.453 -22.688 1 98.62 98 ALA B O 1
ATOM 2346 N N . HIS B 1 99 ? -8.07 -11.242 -21.516 1 98.19 99 HIS B N 1
ATOM 2347 C CA . HIS B 1 99 ? -9.211 -11.477 -22.391 1 98.19 99 HIS B CA 1
ATOM 2348 C C . HIS B 1 99 ? -10.5 -10.945 -21.781 1 98.19 99 HIS B C 1
ATOM 2350 O O . HIS B 1 99 ? -11.438 -10.602 -22.5 1 98.19 99 HIS B O 1
ATOM 2356 N N . LYS B 1 100 ? -10.555 -10.914 -20.469 1 97.81 100 LYS B N 1
ATOM 2357 C CA . LYS B 1 100 ? -11.758 -10.438 -19.797 1 97.81 100 LYS B CA 1
ATOM 2358 C C . LYS B 1 100 ? -11.602 -8.992 -19.344 1 97.81 100 LYS B C 1
ATOM 2360 O O . LYS B 1 100 ? -12.547 -8.211 -19.406 1 97.81 100 LYS B O 1
ATOM 2365 N N . TYR B 1 101 ? -10.414 -8.656 -18.938 1 98.25 101 TYR B N 1
ATOM 2366 C CA . TYR B 1 101 ? -10.203 -7.328 -18.359 1 98.25 101 TYR B CA 1
ATOM 2367 C C . TYR B 1 101 ? -9.414 -6.441 -19.312 1 98.25 101 TYR B C 1
ATOM 2369 O O . TYR B 1 101 ? -9.102 -5.293 -18.984 1 98.25 101 TYR B O 1
ATOM 2377 N N . ASN B 1 102 ? -8.945 -6.93 -20.391 1 98.19 102 ASN B N 1
ATOM 2378 C CA . ASN B 1 102 ? -8.312 -6.203 -21.5 1 98.19 102 ASN B CA 1
ATOM 2379 C C . ASN B 1 102 ? -6.945 -5.66 -21.094 1 98.19 102 ASN B C 1
ATOM 2381 O O . ASN B 1 102 ? -6.574 -4.551 -21.484 1 98.19 102 ASN B O 1
ATOM 2385 N N . VAL B 1 103 ? -6.273 -6.328 -20.234 1 98.5 103 VAL B N 1
ATOM 2386 C CA . VAL B 1 103 ? -4.887 -6.051 -19.875 1 98.5 103 VAL B CA 1
ATOM 2387 C C . VAL B 1 103 ? -3.963 -7.016 -20.625 1 98.5 103 VAL B C 1
ATOM 2389 O O . VAL B 1 103 ? -3.625 -8.078 -20.094 1 98.5 103 VAL B O 1
ATOM 2392 N N . GLU B 1 104 ? -3.463 -6.609 -21.766 1 98.25 104 GLU B N 1
ATOM 2393 C CA . GLU B 1 104 ? -2.773 -7.504 -22.688 1 98.25 104 GLU B CA 1
ATOM 2394 C C . GLU B 1 104 ? -1.261 -7.418 -22.516 1 98.25 104 GLU B C 1
ATOM 2396 O O . GLU B 1 104 ? -0.516 -8.188 -23.125 1 98.25 104 GLU B O 1
ATOM 2401 N N . ASP B 1 105 ? -0.785 -6.434 -21.688 1 98.56 105 ASP B N 1
ATOM 2402 C CA . ASP B 1 105 ? 0.649 -6.312 -21.453 1 98.56 105 ASP B CA 1
ATOM 2403 C C . ASP B 1 105 ? 1.248 -7.645 -21 1 98.56 105 ASP B C 1
ATOM 2405 O O . ASP B 1 105 ? 0.861 -8.188 -19.969 1 98.56 105 ASP B O 1
ATOM 2409 N N . LYS B 1 106 ? 2.219 -8.164 -21.703 1 98.56 106 LYS B N 1
ATOM 2410 C CA . LYS B 1 106 ? 2.768 -9.492 -21.484 1 98.56 106 LYS B CA 1
ATOM 2411 C C . LYS B 1 106 ? 3.494 -9.57 -20.141 1 98.56 106 LYS B C 1
ATOM 2413 O O . LYS B 1 106 ? 3.502 -10.625 -19.5 1 98.56 106 LYS B O 1
ATOM 2418 N N . GLU B 1 107 ? 4.098 -8.516 -19.719 1 98.75 107 GLU B N 1
ATOM 2419 C CA . GLU B 1 107 ? 4.793 -8.508 -18.438 1 98.75 107 GLU B CA 1
ATOM 2420 C C . GLU B 1 107 ? 3.811 -8.656 -17.281 1 98.75 107 GLU B C 1
ATOM 2422 O O . GLU B 1 107 ? 4.078 -9.383 -16.328 1 98.75 107 GLU B O 1
ATOM 2427 N N . ILE B 1 108 ? 2.664 -7.934 -17.391 1 98.94 108 ILE B N 1
ATOM 2428 C CA . ILE B 1 108 ? 1.638 -8.008 -16.359 1 98.94 108 ILE B CA 1
ATOM 2429 C C . ILE B 1 108 ? 1.066 -9.422 -16.297 1 98.94 108 ILE B C 1
ATOM 2431 O O . ILE B 1 108 ? 0.98 -10.023 -15.219 1 98.94 108 ILE B O 1
ATOM 2435 N N . CYS B 1 109 ? 0.746 -9.977 -17.469 1 98.88 109 CYS B N 1
ATOM 2436 C CA . CYS B 1 109 ? 0.167 -11.312 -17.516 1 98.88 109 CYS B CA 1
ATOM 2437 C C . CYS B 1 109 ? 1.136 -12.352 -16.969 1 98.88 109 CYS B C 1
ATOM 2439 O O . CYS B 1 109 ? 0.729 -13.273 -16.266 1 98.88 109 CYS B O 1
ATOM 2441 N N . SER B 1 110 ? 2.381 -12.195 -17.281 1 98.88 110 SER B N 1
ATOM 2442 C CA . SER B 1 110 ? 3.393 -13.125 -16.781 1 98.88 110 SER B CA 1
ATOM 2443 C C . SER B 1 110 ? 3.51 -13.039 -15.266 1 98.88 110 SER B C 1
ATOM 2445 O O . SER B 1 110 ? 3.637 -14.07 -14.594 1 98.88 110 SER B O 1
ATOM 2447 N N . ALA B 1 111 ? 3.518 -11.82 -14.695 1 98.94 111 ALA B N 1
ATOM 2448 C CA . ALA B 1 111 ? 3.588 -11.641 -13.25 1 98.94 111 ALA B CA 1
ATOM 2449 C C . ALA B 1 111 ? 2.41 -12.32 -12.555 1 98.94 111 ALA B C 1
ATOM 2451 O O . ALA B 1 111 ? 2.568 -12.906 -11.484 1 98.94 111 ALA B O 1
ATOM 2452 N N . ILE B 1 112 ? 1.229 -12.234 -13.164 1 98.94 112 ILE B N 1
ATOM 2453 C CA . ILE B 1 112 ? 0.042 -12.875 -12.609 1 98.94 112 ILE B CA 1
ATOM 2454 C C . ILE B 1 112 ? 0.199 -14.398 -12.672 1 98.94 112 ILE B C 1
ATOM 2456 O O . ILE B 1 112 ? -0.053 -15.094 -11.688 1 98.94 112 ILE B O 1
ATOM 2460 N N . GLN B 1 113 ? 0.683 -14.914 -13.734 1 98.69 113 GLN B N 1
ATOM 2461 C CA . GLN B 1 113 ? 0.812 -16.344 -13.961 1 98.69 113 GLN B CA 1
ATOM 2462 C C . GLN B 1 113 ? 1.754 -16.984 -12.945 1 98.69 113 GLN B C 1
ATOM 2464 O O . GLN B 1 113 ? 1.525 -18.109 -12.5 1 98.69 113 GLN B O 1
ATOM 2469 N N . TRP B 1 114 ? 2.756 -16.266 -12.539 1 98.62 114 TRP B N 1
ATOM 2470 C CA . TRP B 1 114 ? 3.826 -16.906 -11.781 1 98.62 114 TRP B CA 1
ATOM 2471 C C . TRP B 1 114 ? 3.83 -16.406 -10.336 1 98.62 114 TRP B C 1
ATOM 2473 O O . TRP B 1 114 ? 4.789 -16.656 -9.594 1 98.62 114 TRP B O 1
ATOM 2483 N N . HIS B 1 115 ? 2.744 -15.758 -9.852 1 98.81 115 HIS B N 1
ATOM 2484 C CA . HIS B 1 115 ? 2.811 -15.086 -8.562 1 98.81 115 HIS B CA 1
ATOM 2485 C C . HIS B 1 115 ? 2.789 -16.094 -7.418 1 98.81 115 HIS B C 1
ATOM 2487 O O . HIS B 1 115 ? 3.172 -15.773 -6.289 1 98.81 115 HIS B O 1
ATOM 2493 N N . THR B 1 116 ? 2.414 -17.359 -7.695 1 97.75 116 THR B N 1
ATOM 2494 C CA . THR B 1 116 ? 2.279 -18.344 -6.625 1 97.75 116 THR B CA 1
ATOM 2495 C C . THR B 1 116 ? 3.549 -19.188 -6.496 1 97.75 116 THR B C 1
ATOM 2497 O O . THR B 1 116 ? 4.117 -19.297 -5.406 1 97.75 116 THR B O 1
ATOM 2500 N N . THR B 1 117 ? 4.039 -19.703 -7.59 1 97.5 117 THR B N 1
ATOM 2501 C CA . THR B 1 117 ? 5.156 -20.641 -7.57 1 97.5 117 THR B CA 1
ATOM 2502 C C . THR B 1 117 ? 6.465 -19.922 -7.91 1 97.5 117 THR B C 1
ATOM 2504 O O . THR B 1 117 ? 7.547 -20.453 -7.648 1 97.5 117 THR B O 1
ATOM 2507 N N . GLY B 1 118 ? 6.363 -18.719 -8.461 1 98.44 118 GLY B N 1
ATOM 2508 C CA . GLY B 1 118 ? 7.539 -18.156 -9.102 1 98.44 118 GLY B CA 1
ATOM 2509 C C . GLY B 1 118 ? 8.039 -19 -10.266 1 98.44 118 GLY B C 1
ATOM 2510 O O . GLY B 1 118 ? 7.355 -19.922 -10.703 1 98.44 118 GLY B O 1
ATOM 2511 N N . LYS B 1 119 ? 9.094 -18.547 -10.852 1 98.44 119 LYS B N 1
ATOM 2512 C CA . LYS B 1 119 ? 9.844 -19.297 -11.859 1 98.44 119 LYS B CA 1
ATOM 2513 C C . LYS B 1 119 ? 11.328 -18.922 -11.828 1 98.44 119 LYS B C 1
ATOM 2515 O O . LYS B 1 119 ? 11.703 -17.906 -11.242 1 98.44 119 LYS B O 1
ATOM 2520 N N . PRO B 1 120 ? 12.172 -19.812 -12.359 1 98.69 120 PRO B N 1
ATOM 2521 C CA . PRO B 1 120 ? 13.578 -19.422 -12.453 1 98.69 120 PRO B CA 1
ATOM 2522 C C . PRO B 1 120 ? 13.766 -18.109 -13.227 1 98.69 120 PRO B C 1
ATOM 2524 O O . PRO B 1 120 ? 13.094 -17.891 -14.234 1 98.69 120 PRO B O 1
ATOM 2527 N N . ALA B 1 121 ? 14.547 -17.25 -12.789 1 98.5 121 ALA B N 1
ATOM 2528 C CA . ALA B 1 121 ? 14.93 -16.016 -13.445 1 98.5 121 ALA B CA 1
ATOM 2529 C C . ALA B 1 121 ? 13.719 -15.109 -13.656 1 98.5 121 ALA B C 1
ATOM 2531 O O . ALA B 1 121 ? 13.5 -14.594 -14.758 1 98.5 121 ALA B O 1
ATOM 2532 N N . MET B 1 122 ? 12.969 -14.914 -12.641 1 98.81 122 MET B N 1
ATOM 2533 C CA . MET B 1 122 ? 11.828 -14 -12.695 1 98.81 122 MET B CA 1
ATOM 2534 C C . MET B 1 122 ? 12.273 -12.602 -13.102 1 98.81 122 MET B C 1
ATOM 2536 O O . MET B 1 122 ? 13.328 -12.125 -12.664 1 98.81 122 MET B O 1
ATOM 2540 N N . THR B 1 123 ? 11.461 -11.961 -13.953 1 98.81 123 THR B N 1
ATOM 2541 C CA . THR B 1 123 ? 11.664 -10.539 -14.195 1 98.81 123 THR B CA 1
ATOM 2542 C C . THR B 1 123 ? 11.422 -9.734 -12.914 1 98.81 123 THR B C 1
ATOM 2544 O O . THR B 1 123 ? 10.914 -10.273 -11.93 1 98.81 123 THR B O 1
ATOM 2547 N N . LEU B 1 124 ? 11.789 -8.508 -12.953 1 98.88 124 LEU B N 1
ATOM 2548 C CA . LEU B 1 124 ? 11.602 -7.664 -11.781 1 98.88 124 LEU B CA 1
ATOM 2549 C C . LEU B 1 124 ? 10.125 -7.59 -11.398 1 98.88 124 LEU B C 1
ATOM 2551 O O . LEU B 1 124 ? 9.781 -7.703 -10.219 1 98.88 124 LEU B O 1
ATOM 2555 N N . LEU B 1 125 ? 9.227 -7.402 -12.367 1 98.94 125 LEU B N 1
ATOM 2556 C CA . LEU B 1 125 ? 7.797 -7.309 -12.078 1 98.94 125 LEU B CA 1
ATOM 2557 C C . LEU B 1 125 ? 7.27 -8.625 -11.516 1 98.94 125 LEU B C 1
ATOM 2559 O O . LEU B 1 125 ? 6.438 -8.625 -10.602 1 98.94 125 LEU B O 1
ATOM 2563 N N . GLU B 1 126 ? 7.723 -9.742 -12.031 1 98.94 126 GLU B N 1
ATOM 2564 C CA . GLU B 1 126 ? 7.34 -11.047 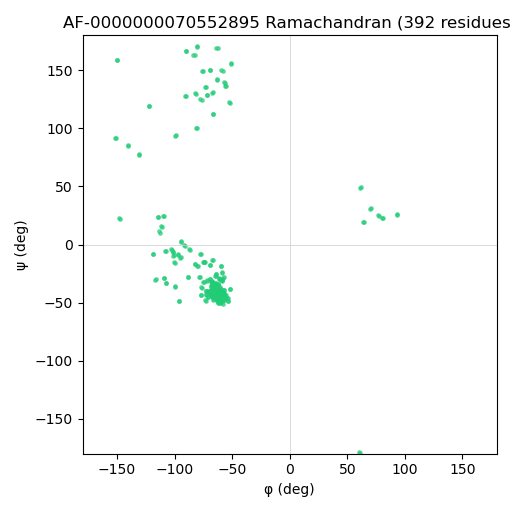-11.516 1 98.94 126 GLU B CA 1
ATOM 2565 C C . GLU B 1 126 ? 7.738 -11.203 -10.047 1 98.94 126 GLU B C 1
ATOM 2567 O O . GLU B 1 126 ? 6.938 -11.656 -9.227 1 98.94 126 GLU B O 1
ATOM 2572 N N . LYS B 1 127 ? 8.977 -10.789 -9.742 1 98.94 127 LYS B N 1
ATOM 2573 C CA . LYS B 1 127 ? 9.445 -10.859 -8.367 1 98.94 127 LYS B CA 1
ATOM 2574 C C . LYS B 1 127 ? 8.609 -9.977 -7.449 1 98.94 127 LYS B C 1
ATOM 2576 O O . LYS B 1 127 ? 8.266 -10.367 -6.332 1 98.94 127 LYS B O 1
ATOM 2581 N N . ILE B 1 128 ? 8.297 -8.836 -7.941 1 98.94 128 ILE B N 1
ATOM 2582 C CA . ILE B 1 128 ? 7.566 -7.848 -7.152 1 98.94 128 ILE B CA 1
ATOM 2583 C C . ILE B 1 128 ? 6.203 -8.414 -6.762 1 98.94 128 ILE B C 1
ATOM 2585 O O . ILE B 1 128 ? 5.828 -8.383 -5.586 1 98.94 128 ILE B O 1
ATOM 2589 N N . VAL B 1 129 ? 5.445 -8.953 -7.688 1 98.94 129 VAL B N 1
ATOM 2590 C CA . VAL B 1 129 ? 4.102 -9.445 -7.398 1 98.94 129 VAL B CA 1
ATOM 2591 C C . VAL B 1 129 ? 4.188 -10.695 -6.523 1 98.94 129 VAL B C 1
ATOM 2593 O O . VAL B 1 129 ? 3.398 -10.859 -5.594 1 98.94 129 VAL B O 1
ATOM 2596 N N . PHE B 1 130 ? 5.188 -11.578 -6.82 1 98.94 130 PHE B N 1
ATOM 2597 C CA . PHE B 1 130 ? 5.434 -12.781 -6.035 1 98.94 130 PHE B CA 1
ATOM 2598 C C . PHE B 1 130 ? 5.695 -12.43 -4.574 1 98.94 130 PHE B C 1
ATOM 2600 O O . PHE B 1 130 ? 5.094 -13.023 -3.672 1 98.94 130 PHE B O 1
ATOM 2607 N N . ILE B 1 131 ? 6.496 -11.438 -4.328 1 98.94 131 ILE B N 1
ATOM 2608 C CA . ILE B 1 131 ? 6.906 -11.031 -2.986 1 98.94 131 ILE B CA 1
ATOM 2609 C C . ILE B 1 131 ? 5.777 -10.258 -2.312 1 98.94 131 ILE B C 1
ATOM 2611 O O . ILE B 1 131 ? 5.477 -10.477 -1.136 1 98.94 131 ILE B O 1
ATOM 2615 N N . ALA B 1 132 ? 5.141 -9.359 -3.016 1 98.94 132 ALA B N 1
ATOM 2616 C CA . ALA B 1 132 ? 4.055 -8.547 -2.465 1 98.94 132 ALA B CA 1
ATOM 2617 C C . ALA B 1 132 ? 2.938 -9.43 -1.915 1 98.94 132 ALA B C 1
ATOM 2619 O O . ALA B 1 132 ? 2.354 -9.125 -0.872 1 98.94 132 ALA B O 1
ATOM 2620 N N . ASP B 1 133 ? 2.652 -10.516 -2.617 1 98.75 133 ASP B N 1
ATOM 2621 C CA . ASP B 1 133 ? 1.615 -11.453 -2.201 1 98.75 133 ASP B CA 1
ATOM 2622 C C . ASP B 1 133 ? 1.93 -12.047 -0.831 1 98.75 133 ASP B C 1
ATOM 2624 O O . ASP B 1 133 ? 1.02 -12.375 -0.064 1 98.75 133 ASP B O 1
ATOM 2628 N N . TYR B 1 134 ? 3.168 -12.156 -0.548 1 98.38 134 TYR B N 1
ATOM 2629 C CA . TYR B 1 134 ? 3.625 -12.797 0.683 1 98.38 134 TYR B CA 1
ATOM 2630 C C . TYR B 1 134 ? 3.711 -11.781 1.819 1 98.38 134 TYR B C 1
ATOM 2632 O O . TYR B 1 134 ? 3.455 -12.117 2.979 1 98.38 134 TYR B O 1
ATOM 2640 N N . ILE B 1 135 ? 3.959 -10.438 1.549 1 98.56 135 ILE B N 1
ATOM 2641 C CA . ILE B 1 135 ? 4.41 -9.578 2.641 1 98.56 135 ILE B CA 1
ATOM 2642 C C . ILE B 1 135 ? 3.4 -8.461 2.869 1 98.56 135 ILE B C 1
ATOM 2644 O O . ILE B 1 135 ? 3.533 -7.68 3.814 1 98.56 135 ILE B O 1
ATOM 2648 N N . GLU B 1 136 ? 2.408 -8.328 1.984 1 98.44 136 GLU B N 1
ATOM 2649 C CA . GLU B 1 136 ? 1.507 -7.191 2.15 1 98.44 136 GLU B CA 1
ATOM 2650 C C . GLU B 1 136 ? 0.974 -7.113 3.578 1 98.44 136 GLU B C 1
ATOM 2652 O O . GLU B 1 136 ? 0.937 -8.117 4.289 1 98.44 136 GLU B O 1
ATOM 2657 N N . PRO B 1 137 ? 0.56 -5.973 4.074 1 96.94 137 PRO B N 1
ATOM 2658 C CA . PRO B 1 137 ? 0.354 -5.672 5.492 1 96.94 137 PRO B CA 1
ATOM 2659 C C . PRO B 1 137 ? -0.658 -6.602 6.152 1 96.94 137 PRO B C 1
ATOM 2661 O O . PRO B 1 137 ? -0.566 -6.867 7.355 1 96.94 137 PRO B O 1
ATOM 2664 N N . TYR B 1 138 ? -1.535 -7.188 5.434 1 95 138 TYR B N 1
ATOM 2665 C CA . TYR B 1 138 ? -2.59 -7.996 6.039 1 95 138 TYR B CA 1
ATOM 2666 C C . TYR B 1 138 ? -2.092 -9.398 6.348 1 95 138 TYR B C 1
ATOM 2668 O O . TYR B 1 138 ? -2.732 -10.148 7.094 1 95 138 TYR B O 1
ATOM 2676 N N . ARG B 1 139 ? -0.975 -9.75 5.734 1 95.12 139 ARG B N 1
ATOM 2677 C CA . ARG B 1 139 ? -0.375 -11.047 6.039 1 95.12 139 ARG B CA 1
ATOM 2678 C C . ARG B 1 139 ? 0.24 -11.055 7.434 1 95.12 139 ARG B C 1
ATOM 2680 O O . ARG B 1 139 ? 0.975 -10.133 7.801 1 95.12 139 ARG B O 1
ATOM 2687 N N . ASN B 1 140 ? -0.135 -12.086 8.258 1 92.5 140 ASN B N 1
ATOM 2688 C CA . ASN B 1 140 ? 0.362 -12.047 9.633 1 92.5 140 ASN B CA 1
ATOM 2689 C C . ASN B 1 140 ? 0.586 -13.445 10.188 1 92.5 140 ASN B C 1
ATOM 2691 O O . ASN B 1 140 ? 0.657 -13.633 11.406 1 92.5 140 ASN B O 1
ATOM 2695 N N . LYS B 1 141 ? 0.765 -14.438 9.367 1 88.38 141 LYS B N 1
ATOM 2696 C CA . LYS B 1 141 ? 0.843 -15.805 9.875 1 88.38 141 LYS B CA 1
ATOM 2697 C C . LYS B 1 141 ? 2.271 -16.344 9.797 1 88.38 141 LYS B C 1
ATOM 2699 O O . LYS B 1 141 ? 2.682 -17.141 10.641 1 88.38 141 LYS B O 1
ATOM 2704 N N . ALA B 1 142 ? 3.004 -15.914 8.766 1 88.38 142 ALA B N 1
ATOM 2705 C CA . ALA B 1 142 ? 4.336 -16.469 8.539 1 88.38 142 ALA B CA 1
ATOM 2706 C C . ALA B 1 142 ? 5.309 -16.031 9.625 1 88.38 142 ALA B C 1
ATOM 2708 O O . ALA B 1 142 ? 5.219 -14.898 10.125 1 88.38 142 ALA B O 1
ATOM 2709 N N . ASP B 1 143 ? 6.277 -16.938 9.859 1 85.88 143 ASP B N 1
ATOM 2710 C CA . ASP B 1 143 ? 7.348 -16.594 10.797 1 85.88 143 ASP B CA 1
ATOM 2711 C C . ASP B 1 143 ? 8.344 -15.625 10.164 1 85.88 143 ASP B C 1
ATOM 2713 O O . ASP B 1 143 ? 8.531 -15.625 8.945 1 85.88 143 ASP B O 1
ATOM 2717 N N . ASN B 1 144 ? 8.969 -14.781 10.828 1 89.5 144 ASN B N 1
ATOM 2718 C CA . ASN B 1 144 ? 10.047 -13.891 10.414 1 89.5 144 ASN B CA 1
ATOM 2719 C C . ASN B 1 144 ? 9.562 -12.883 9.367 1 89.5 144 ASN B C 1
ATOM 2721 O O . ASN B 1 144 ? 10.336 -12.43 8.531 1 89.5 144 ASN B O 1
ATOM 2725 N N . LEU B 1 145 ? 8.289 -12.672 9.266 1 95.25 145 LEU B N 1
ATOM 2726 C CA . LEU B 1 145 ? 7.668 -11.797 8.281 1 95.25 145 LEU B CA 1
ATOM 2727 C C . LEU B 1 145 ? 8.312 -10.414 8.305 1 95.25 145 LEU B C 1
ATOM 2729 O O . LEU B 1 145 ? 8.539 -9.82 7.25 1 95.25 145 LEU B O 1
ATOM 2733 N N . ASP B 1 146 ? 8.656 -9.93 9.508 1 94.94 146 ASP B N 1
ATOM 2734 C CA . ASP B 1 146 ? 9.227 -8.594 9.609 1 94.94 146 ASP B CA 1
ATOM 2735 C C . ASP B 1 146 ? 10.578 -8.523 8.906 1 94.94 146 ASP B C 1
ATOM 2737 O O . ASP B 1 146 ? 10.883 -7.535 8.227 1 94.94 146 ASP B O 1
ATOM 2741 N N . ASP B 1 147 ? 11.336 -9.602 9.07 1 97 147 ASP B N 1
ATOM 2742 C CA . ASP B 1 147 ? 12.633 -9.648 8.406 1 97 147 ASP B CA 1
ATOM 2743 C C . ASP B 1 147 ? 12.477 -9.719 6.891 1 97 147 ASP B C 1
ATOM 2745 O O . ASP B 1 147 ? 13.203 -9.039 6.156 1 97 147 ASP B O 1
ATOM 2749 N N . ILE B 1 148 ? 11.57 -10.508 6.414 1 98.25 148 ILE B N 1
ATOM 2750 C CA . ILE B 1 148 ? 11.328 -10.68 4.984 1 98.25 148 ILE B CA 1
ATOM 2751 C C . ILE B 1 148 ? 10.836 -9.367 4.383 1 98.25 148 ILE B C 1
ATOM 2753 O O . ILE B 1 148 ? 11.227 -8.992 3.277 1 98.25 148 ILE B O 1
ATOM 2757 N N . ARG B 1 149 ? 10.008 -8.648 5.141 1 98.62 149 ARG B N 1
ATOM 2758 C CA . ARG B 1 149 ? 9.484 -7.359 4.711 1 98.62 149 ARG B CA 1
ATOM 2759 C C . ARG B 1 149 ? 10.609 -6.352 4.504 1 98.62 149 ARG B C 1
ATOM 2761 O O . ARG B 1 149 ? 10.648 -5.648 3.492 1 98.62 149 ARG B O 1
ATOM 2768 N N . HIS B 1 150 ? 11.492 -6.324 5.406 1 98.44 150 HIS B N 1
ATOM 2769 C CA . HIS B 1 150 ? 12.625 -5.422 5.238 1 98.44 150 HIS B CA 1
ATOM 2770 C C . HIS B 1 150 ? 13.492 -5.84 4.059 1 98.44 150 HIS B C 1
ATOM 2772 O O . HIS B 1 150 ? 13.906 -4.996 3.256 1 98.44 150 HIS B O 1
ATOM 2778 N N . MET B 1 151 ? 13.758 -7.125 3.877 1 98.38 151 MET B N 1
ATOM 2779 C CA . MET B 1 151 ? 14.578 -7.668 2.797 1 98.38 151 MET B CA 1
ATOM 2780 C C . MET B 1 151 ? 13.969 -7.336 1.437 1 98.38 151 MET B C 1
ATOM 2782 O O . MET B 1 151 ? 14.703 -7.07 0.479 1 98.38 151 MET B O 1
ATOM 2786 N N . ALA B 1 152 ? 12.641 -7.352 1.352 1 98.81 152 ALA B N 1
ATOM 2787 C CA . ALA B 1 152 ? 11.938 -7.117 0.093 1 98.81 152 ALA B CA 1
ATOM 2788 C C . ALA B 1 152 ? 12.312 -5.762 -0.501 1 98.81 152 ALA B C 1
ATOM 2790 O O . ALA B 1 152 ? 12.336 -5.602 -1.724 1 98.81 152 ALA B O 1
ATOM 2791 N N . PHE B 1 153 ? 12.672 -4.816 0.39 1 98.75 153 PHE B N 1
ATOM 2792 C CA . PHE B 1 153 ? 12.953 -3.465 -0.08 1 98.75 153 PHE B CA 1
ATOM 2793 C C . PHE B 1 153 ? 14.453 -3.23 -0.192 1 98.75 153 PHE B C 1
ATOM 2795 O O . PHE B 1 153 ? 14.891 -2.24 -0.785 1 98.75 153 PHE B O 1
ATOM 2802 N N . THR B 1 154 ? 15.273 -4.148 0.299 1 98 154 THR B N 1
ATOM 2803 C CA . THR B 1 154 ? 16.703 -3.885 0.331 1 98 154 THR B CA 1
ATOM 2804 C C . THR B 1 154 ? 17.453 -4.883 -0.546 1 98 154 THR B C 1
ATOM 2806 O O . THR B 1 154 ? 18.531 -4.566 -1.081 1 98 154 THR B O 1
ATOM 2809 N N . ASP B 1 155 ? 16.938 -6.074 -0.665 1 98.31 155 ASP B N 1
ATOM 2810 C CA . ASP B 1 155 ? 17.5 -7.156 -1.467 1 98.31 155 ASP B CA 1
ATOM 2811 C C . ASP B 1 155 ? 16.406 -8.086 -1.98 1 98.31 155 ASP B C 1
ATOM 2813 O O . ASP B 1 155 ? 16.141 -9.133 -1.381 1 98.31 155 ASP B O 1
ATOM 2817 N N . ILE B 1 156 ? 15.906 -7.816 -3.148 1 98.56 156 ILE B N 1
ATOM 2818 C CA . ILE B 1 156 ? 14.688 -8.445 -3.637 1 98.56 156 ILE B CA 1
ATOM 2819 C C . ILE B 1 156 ? 14.961 -9.906 -3.988 1 98.56 156 ILE B C 1
ATOM 2821 O O . ILE B 1 156 ? 14.086 -10.758 -3.822 1 98.56 156 ILE B O 1
ATOM 2825 N N . ASP B 1 157 ? 16.188 -10.266 -4.43 1 98.62 157 ASP B N 1
ATOM 2826 C CA . ASP B 1 157 ? 16.531 -11.656 -4.711 1 98.62 157 ASP B CA 1
ATOM 2827 C C . ASP B 1 157 ? 16.609 -12.477 -3.422 1 98.62 157 ASP B C 1
ATOM 2829 O O . ASP B 1 157 ? 16.141 -13.617 -3.381 1 98.62 157 ASP B O 1
ATOM 2833 N N . MET B 1 158 ? 17.203 -11.891 -2.396 1 98.62 158 MET B N 1
ATOM 2834 C CA . MET B 1 158 ? 17.266 -12.57 -1.106 1 98.62 158 MET B CA 1
ATOM 2835 C C . MET B 1 158 ? 15.859 -12.805 -0.557 1 98.62 158 MET B C 1
ATOM 2837 O O . MET B 1 158 ? 15.57 -13.859 0.003 1 98.62 158 MET B O 1
ATOM 2841 N N . ALA B 1 159 ? 14.992 -11.797 -0.679 1 98.75 159 ALA B N 1
ATOM 2842 C CA . ALA B 1 159 ? 13.609 -11.938 -0.23 1 98.75 159 ALA B CA 1
ATOM 2843 C C . ALA B 1 159 ? 12.922 -13.102 -0.944 1 98.75 159 ALA B C 1
ATOM 2845 O O . ALA B 1 159 ? 12.234 -13.906 -0.311 1 98.75 159 ALA B O 1
ATOM 2846 N N . ALA B 1 160 ? 13.078 -13.172 -2.293 1 98.75 160 ALA B N 1
ATOM 2847 C CA . ALA B 1 160 ? 12.484 -14.266 -3.062 1 98.75 160 ALA B CA 1
ATOM 2848 C C . ALA B 1 160 ? 12.984 -15.617 -2.566 1 98.75 160 ALA B C 1
ATOM 2850 O O . ALA B 1 160 ? 12.195 -16.547 -2.359 1 98.75 160 ALA B O 1
ATOM 2851 N N . TYR B 1 161 ? 14.266 -15.695 -2.305 1 98.69 161 TYR B N 1
ATOM 2852 C CA . TYR B 1 161 ? 14.891 -16.938 -1.843 1 98.69 161 TYR B CA 1
ATOM 2853 C C . TYR B 1 161 ? 14.312 -17.359 -0.499 1 98.69 161 TYR B C 1
ATOM 2855 O O . TYR B 1 161 ? 13.906 -18.516 -0.332 1 98.69 161 TYR B O 1
ATOM 2863 N N . VAL B 1 162 ? 14.266 -16.469 0.424 1 98.44 162 VAL B N 1
ATOM 2864 C CA . VAL B 1 162 ? 13.82 -16.781 1.778 1 98.44 162 VAL B CA 1
ATOM 2865 C C . VAL B 1 162 ? 12.344 -17.156 1.762 1 98.44 162 VAL B C 1
ATOM 2867 O O . VAL B 1 162 ? 11.914 -18.062 2.471 1 98.44 162 VAL B O 1
ATOM 2870 N N . ILE B 1 163 ? 11.508 -16.484 0.983 1 98.38 163 ILE B N 1
ATOM 2871 C CA . ILE B 1 163 ? 10.094 -16.781 0.859 1 98.38 163 ILE B CA 1
ATOM 2872 C C . ILE B 1 163 ? 9.906 -18.188 0.31 1 98.38 163 ILE B C 1
ATOM 2874 O O . ILE B 1 163 ? 9.086 -18.953 0.812 1 98.38 163 ILE B O 1
ATOM 2878 N N . LEU B 1 164 ? 10.688 -18.516 -0.748 1 98.38 164 LEU B N 1
ATOM 2879 C CA . LEU B 1 164 ? 10.617 -19.844 -1.337 1 98.38 164 LEU B CA 1
ATOM 2880 C C . LEU B 1 164 ? 11.016 -20.906 -0.321 1 98.38 164 LEU B C 1
ATOM 2882 O O . LEU B 1 164 ? 10.391 -21.969 -0.241 1 98.38 164 LEU B O 1
ATOM 2886 N N . ASP B 1 165 ? 12.039 -20.625 0.431 1 97.81 165 ASP B N 1
ATOM 2887 C CA . ASP B 1 165 ? 12.5 -21.547 1.469 1 97.81 165 ASP B CA 1
ATOM 2888 C C . ASP B 1 165 ? 11.406 -21.766 2.516 1 97.81 165 ASP B C 1
ATOM 2890 O O . ASP B 1 165 ? 11.141 -22.906 2.896 1 97.81 165 ASP B O 1
ATOM 2894 N N . ASP B 1 166 ? 10.844 -20.703 3.029 1 96.88 166 ASP B N 1
ATOM 2895 C CA . ASP B 1 166 ? 9.766 -20.781 4.004 1 96.88 166 ASP B CA 1
ATOM 2896 C C . ASP B 1 166 ? 8.57 -21.547 3.436 1 96.88 166 ASP B C 1
ATOM 2898 O O . ASP B 1 166 ? 7.945 -22.344 4.133 1 96.88 166 ASP B O 1
ATOM 2902 N N . THR B 1 167 ? 8.195 -21.281 2.137 1 95.69 167 THR B N 1
ATOM 2903 C CA . THR B 1 167 ? 7.055 -21.922 1.475 1 95.69 167 THR B CA 1
ATOM 2904 C C . THR B 1 167 ? 7.262 -23.422 1.361 1 95.69 167 THR B C 1
ATOM 2906 O O . THR B 1 167 ? 6.363 -24.203 1.683 1 95.69 167 THR B O 1
ATOM 2909 N N . LEU B 1 168 ? 8.438 -23.844 0.979 1 96.75 168 LEU B N 1
ATOM 2910 C CA . LEU B 1 168 ? 8.742 -25.266 0.834 1 96.75 168 LEU B CA 1
ATOM 2911 C C . LEU B 1 168 ? 8.758 -25.953 2.193 1 96.75 168 LEU B C 1
ATOM 2913 O O . LEU B 1 168 ? 8.273 -27.078 2.324 1 96.75 168 LEU B O 1
ATOM 2917 N N . SER B 1 169 ? 9.352 -25.266 3.146 1 95.44 169 SER B N 1
ATOM 2918 C CA . SER B 1 169 ? 9.352 -25.797 4.504 1 95.44 169 SER B CA 1
ATOM 2919 C C . SER B 1 169 ? 7.934 -26.016 5.016 1 95.44 169 SER B C 1
ATOM 2921 O O . SER B 1 169 ? 7.652 -27.031 5.668 1 95.44 169 SER B O 1
ATOM 2923 N N . TYR B 1 170 ? 7.098 -25.062 4.789 1 93.81 170 TYR B N 1
ATOM 2924 C CA . TYR B 1 170 ? 5.703 -25.156 5.207 1 93.81 170 TYR B CA 1
ATOM 2925 C C . TYR B 1 170 ? 4.992 -26.312 4.504 1 93.81 170 TYR B C 1
ATOM 2927 O O . TYR B 1 170 ? 4.258 -27.062 5.141 1 93.81 170 TYR B O 1
ATOM 2935 N N . ILE B 1 171 ? 5.164 -26.438 3.17 1 92.81 171 ILE B N 1
ATOM 2936 C CA . ILE B 1 171 ? 4.539 -27.5 2.379 1 92.81 171 ILE B CA 1
ATOM 2937 C C . ILE B 1 171 ? 4.98 -28.859 2.898 1 92.81 171 ILE B C 1
ATOM 2939 O O . ILE B 1 171 ? 4.156 -29.766 3.066 1 92.81 171 ILE B O 1
ATOM 2943 N N . ARG B 1 172 ? 6.203 -28.984 3.189 1 93.88 172 ARG B N 1
ATOM 2944 C CA . ARG B 1 172 ? 6.746 -30.25 3.695 1 93.88 172 ARG B CA 1
ATOM 2945 C C . ARG B 1 172 ? 6.16 -30.578 5.062 1 93.88 172 ARG B C 1
ATOM 2947 O O . ARG B 1 172 ? 5.789 -31.734 5.32 1 93.88 172 ARG B O 1
ATOM 2954 N N . LYS B 1 173 ? 6.031 -29.672 5.852 1 93.81 173 LYS B N 1
ATOM 2955 C CA . LYS B 1 173 ? 5.531 -29.859 7.211 1 93.81 173 LYS B CA 1
ATOM 2956 C C . LYS B 1 173 ? 4.059 -30.266 7.203 1 93.81 173 LYS B C 1
ATOM 2958 O O . LYS B 1 173 ? 3.607 -31.016 8.07 1 93.81 173 LYS B O 1
ATOM 2963 N N . THR B 1 174 ? 3.322 -29.797 6.297 1 92.56 174 THR B N 1
ATOM 2964 C CA . THR B 1 174 ? 1.88 -30.016 6.285 1 92.56 174 THR B CA 1
ATOM 2965 C C . THR B 1 174 ? 1.521 -31.219 5.418 1 92.56 174 THR B C 1
ATOM 2967 O O . THR B 1 174 ? 0.357 -31.609 5.348 1 92.56 174 THR B O 1
ATOM 2970 N N . GLY B 1 175 ? 2.457 -31.734 4.664 1 89.62 175 GLY B N 1
ATOM 2971 C CA . GLY B 1 175 ? 2.242 -32.938 3.873 1 89.62 175 GLY B CA 1
ATOM 2972 C C . GLY B 1 175 ? 1.512 -32.688 2.57 1 89.62 175 GLY B C 1
ATOM 2973 O O . GLY B 1 175 ? 0.866 -33.562 2.021 1 89.62 175 GLY B O 1
ATOM 2974 N N . ARG B 1 176 ? 1.587 -31.469 2.102 1 88 176 ARG B N 1
ATOM 2975 C CA . ARG B 1 176 ? 0.977 -31.125 0.823 1 88 176 ARG B CA 1
ATOM 2976 C C . ARG B 1 176 ? 1.899 -31.469 -0.339 1 88 176 ARG B C 1
ATOM 2978 O O . ARG B 1 176 ? 3.086 -31.734 -0.138 1 88 176 ARG B O 1
ATOM 2985 N N . ASN B 1 177 ? 1.309 -31.516 -1.475 1 90 177 ASN B N 1
ATOM 2986 C CA . ASN B 1 177 ? 2.102 -31.797 -2.666 1 90 177 ASN B CA 1
ATOM 2987 C C . ASN B 1 177 ? 2.967 -30.609 -3.062 1 90 177 ASN B C 1
ATOM 2989 O O . ASN B 1 177 ? 2.496 -29.469 -3.068 1 90 177 ASN B O 1
ATOM 2993 N N . ILE B 1 178 ? 4.133 -30.922 -3.359 1 92.25 178 ILE B N 1
ATOM 2994 C CA . ILE B 1 178 ? 5.07 -29.891 -3.77 1 92.25 178 ILE B CA 1
ATOM 2995 C C . ILE B 1 178 ? 5.016 -29.719 -5.285 1 92.25 178 ILE B C 1
ATOM 2997 O O . ILE B 1 178 ? 5.09 -30.688 -6.035 1 92.25 178 ILE B O 1
ATOM 3001 N N . ASP B 1 179 ? 4.84 -28.547 -5.727 1 93.31 179 ASP B N 1
ATOM 3002 C CA . ASP B 1 179 ? 4.941 -28.203 -7.145 1 93.31 179 ASP B CA 1
ATOM 3003 C C . ASP B 1 179 ? 6.402 -28.125 -7.586 1 93.31 179 ASP B C 1
ATOM 3005 O O . ASP B 1 179 ? 7.172 -27.328 -7.031 1 93.31 179 ASP B O 1
ATOM 3009 N N . THR B 1 180 ? 6.793 -28.844 -8.57 1 95.06 180 THR B N 1
ATOM 3010 C CA . THR B 1 180 ? 8.172 -28.859 -9.062 1 95.06 180 THR B CA 1
ATOM 3011 C C . THR B 1 180 ? 8.602 -27.469 -9.516 1 95.06 180 THR B C 1
ATOM 3013 O O . THR B 1 180 ? 9.789 -27.125 -9.43 1 95.06 180 THR B O 1
ATOM 3016 N N . GLN B 1 181 ? 7.652 -26.703 -9.984 1 96.5 181 GLN B N 1
ATOM 3017 C CA . GLN B 1 181 ? 7.957 -25.344 -10.383 1 96.5 181 GLN B CA 1
ATOM 3018 C C . GLN B 1 181 ? 8.516 -24.531 -9.219 1 96.5 181 GLN B C 1
ATOM 3020 O O . GLN B 1 181 ? 9.453 -23.75 -9.383 1 96.5 181 GLN B O 1
ATOM 3025 N N . THR B 1 182 ? 7.934 -24.688 -8.031 1 97.88 182 THR B N 1
ATOM 3026 C CA . THR B 1 182 ? 8.406 -24 -6.832 1 97.88 182 THR B CA 1
ATOM 3027 C C . THR B 1 182 ? 9.82 -24.453 -6.469 1 97.88 182 THR B C 1
ATOM 3029 O O . THR B 1 182 ? 10.656 -23.641 -6.078 1 97.88 182 THR B O 1
ATOM 3032 N N . VAL B 1 183 ? 10.102 -25.688 -6.629 1 98.12 183 VAL B N 1
ATOM 3033 C CA . VAL B 1 183 ? 11.414 -26.25 -6.328 1 98.12 183 VAL B CA 1
ATOM 3034 C C . VAL B 1 183 ? 12.453 -25.688 -7.297 1 98.12 183 VAL B C 1
ATOM 3036 O O . VAL B 1 183 ? 13.539 -25.281 -6.883 1 98.12 183 VAL B O 1
ATOM 3039 N N . ASP B 1 184 ? 12.086 -25.688 -8.578 1 98.56 184 ASP B N 1
ATOM 3040 C CA . ASP B 1 184 ? 12.984 -25.141 -9.578 1 98.56 184 ASP B CA 1
ATOM 3041 C C . ASP B 1 184 ? 13.312 -23.688 -9.289 1 98.56 184 ASP B C 1
ATOM 3043 O O . ASP B 1 184 ? 14.453 -23.25 -9.438 1 98.56 184 ASP B O 1
ATOM 3047 N N . THR B 1 185 ? 12.281 -22.969 -8.914 1 98.81 185 THR B N 1
ATOM 3048 C CA . THR B 1 185 ? 12.453 -21.547 -8.594 1 98.81 185 THR B CA 1
ATOM 3049 C C . THR B 1 185 ? 13.375 -21.391 -7.391 1 98.81 185 THR B C 1
ATOM 3051 O O . THR B 1 185 ? 14.297 -20.562 -7.41 1 98.81 185 THR B O 1
ATOM 3054 N N . TYR B 1 186 ? 13.141 -22.156 -6.363 1 98.75 186 TYR B N 1
ATOM 3055 C CA . TYR B 1 186 ? 13.961 -22.125 -5.156 1 98.75 186 TYR B CA 1
ATOM 3056 C C . TYR B 1 186 ? 15.422 -22.406 -5.477 1 98.75 186 TYR B C 1
ATOM 3058 O O . TYR B 1 186 ? 16.312 -21.688 -5.023 1 98.75 186 TYR B O 1
ATOM 3066 N N . ASP B 1 187 ? 15.648 -23.422 -6.246 1 98.69 187 ASP B N 1
ATOM 3067 C CA . ASP B 1 187 ? 17.016 -23.828 -6.582 1 98.69 187 ASP B CA 1
ATOM 3068 C C . ASP B 1 187 ? 17.734 -22.719 -7.355 1 98.69 187 ASP B C 1
ATOM 3070 O O . ASP B 1 187 ? 18.922 -22.484 -7.152 1 98.69 187 ASP B O 1
ATOM 3074 N N . TYR B 1 188 ? 17.062 -22.094 -8.219 1 98.81 188 TYR B N 1
ATOM 3075 C CA . TYR B 1 188 ? 17.641 -21 -8.992 1 98.81 188 TYR B CA 1
ATOM 3076 C C . TYR B 1 188 ? 18.109 -19.891 -8.07 1 98.81 188 TYR B C 1
ATOM 3078 O O . TYR B 1 188 ? 19.25 -19.438 -8.172 1 98.81 188 TYR B O 1
ATOM 3086 N N . TYR B 1 189 ? 17.297 -19.422 -7.16 1 98.69 189 TYR B N 1
ATOM 3087 C CA . TYR B 1 189 ? 17.641 -18.281 -6.316 1 98.69 189 TYR B CA 1
ATOM 3088 C C . TYR B 1 189 ? 18.641 -18.688 -5.234 1 98.69 189 TYR B C 1
ATOM 3090 O O . TYR B 1 189 ? 19.469 -17.875 -4.816 1 98.69 189 TYR B O 1
ATOM 3098 N N . LYS B 1 190 ? 18.531 -19.922 -4.805 1 98.5 190 LYS B N 1
ATOM 3099 C CA . LYS B 1 190 ? 19.578 -20.438 -3.941 1 98.5 190 LYS B CA 1
ATOM 3100 C C . LYS B 1 190 ? 20.953 -20.312 -4.609 1 98.5 190 LYS B C 1
ATOM 3102 O O . LYS B 1 190 ? 21.922 -19.922 -3.969 1 98.5 190 LYS B O 1
ATOM 3107 N N . GLY B 1 191 ? 20.953 -20.656 -5.84 1 98.31 191 GLY B N 1
ATOM 3108 C CA . GLY B 1 191 ? 22.188 -20.531 -6.594 1 98.31 191 GLY B CA 1
ATOM 3109 C C . GLY B 1 191 ? 22.688 -19.109 -6.676 1 98.31 191 GLY B C 1
ATOM 3110 O O . GLY B 1 191 ? 23.891 -18.859 -6.543 1 98.31 191 GLY B O 1
ATOM 3111 N N . ILE B 1 192 ? 21.859 -18.156 -6.914 1 97.62 192 ILE B N 1
ATOM 3112 C CA . ILE B 1 192 ? 22.219 -16.75 -7.004 1 97.62 192 ILE B CA 1
ATOM 3113 C C . ILE B 1 192 ? 22.828 -16.281 -5.684 1 97.62 192 ILE B C 1
ATOM 3115 O O . ILE B 1 192 ? 23.859 -15.609 -5.668 1 97.62 192 ILE B O 1
ATOM 3119 N N . ILE B 1 193 ? 22.156 -16.594 -4.559 1 97.56 193 ILE B N 1
ATOM 3120 C CA . ILE B 1 193 ? 22.594 -16.125 -3.24 1 97.56 193 ILE B CA 1
ATOM 3121 C C . ILE B 1 193 ? 23.922 -16.766 -2.881 1 97.56 193 ILE B C 1
ATOM 3123 O O . ILE B 1 193 ? 24.812 -16.109 -2.318 1 97.56 193 ILE B O 1
ATOM 3127 N N . LYS B 1 194 ? 24.078 -18.016 -3.219 1 97.06 194 LYS B N 1
ATOM 3128 C CA . LYS B 1 194 ? 25.344 -18.719 -2.953 1 97.06 194 LYS B CA 1
ATOM 3129 C C . LYS B 1 194 ? 26.484 -18.109 -3.74 1 97.06 194 LYS B C 1
ATOM 3131 O O . LYS B 1 194 ? 27.625 -18.062 -3.256 1 97.06 194 LYS B O 1
ATOM 3136 N N . GLU B 1 195 ? 26.297 -17.719 -4.926 1 95.81 195 GLU B N 1
ATOM 3137 C CA . GLU B 1 195 ? 27.328 -17.109 -5.766 1 95.81 195 GLU B CA 1
ATOM 3138 C C . GLU B 1 195 ? 27.781 -15.773 -5.199 1 95.81 195 GLU B C 1
ATOM 3140 O O . GLU B 1 195 ? 28.922 -15.359 -5.402 1 95.81 195 GLU B O 1
ATOM 3145 N N . ARG B 1 196 ? 26.812 -15.07 -4.555 1 93.12 196 ARG B N 1
ATOM 3146 C CA . ARG B 1 196 ? 27.156 -13.781 -3.949 1 93.12 196 ARG B CA 1
ATOM 3147 C C . ARG B 1 196 ? 28.094 -13.969 -2.764 1 93.12 196 ARG B C 1
ATOM 3149 O O . ARG B 1 196 ? 28.875 -13.07 -2.434 1 93.12 196 ARG B O 1
ATOM 3156 N N . GLU B 1 197 ? 27.984 -14.992 -2.119 1 89.12 197 GLU B N 1
ATOM 3157 C CA . GLU B 1 197 ? 28.766 -15.273 -0.921 1 89.12 197 GLU B CA 1
ATOM 3158 C C . GLU B 1 197 ? 30.156 -15.766 -1.283 1 89.12 197 GLU B C 1
ATOM 3160 O O . GLU B 1 197 ? 31.078 -15.734 -0.453 1 89.12 197 GLU B O 1
ATOM 3165 N N . ASN B 1 198 ? 30.453 -16.234 -2.457 1 80.38 198 ASN B N 1
ATOM 3166 C CA . ASN B 1 198 ? 31.766 -16.672 -2.906 1 80.38 198 ASN B CA 1
ATOM 3167 C C . ASN B 1 198 ? 32.531 -15.531 -3.588 1 80.38 198 ASN B C 1
ATOM 3169 O O . ASN B 1 198 ? 33.75 -15.484 -3.531 1 80.38 198 ASN B O 1
#

=== Feature glossary ===
Legend for the data blocks above and below:

— What the protein is —

The amino-acid sequence is the protein's primary structure: the linear order of residues from the N-terminus to the C-terminus, written in one-letter code. Everything else here — the 3D coordinates, the secondary structure, the domain annotations — is ultimately a consequence of this string.

Functional annotations link the protein to curated databases. InterPro entries identify conserved domains and families by matching the sequence against member-database signatures (Pfam, PROSITE, CDD, …). Gene Ontology (GO) terms describe molecular function, biological process, and cellular component in a controlled vocabulary. CATH places the structure in a hierarchical fold classification (Class/Architecture/Topology/Homologous-superfamily). The organism is the source species.

— Where its atoms are —

Atomic coordinates in PDBx/mmCIF format — the same representation the Protein Data Bank distributes. Each line of the _atom_site loop places one backbone atom in Cartesian space (units: ångströms, origin: arbitrary).

The six renders are orthographic views along the three Cartesian axes in both directions. Representation (cartoon, sticks, or sur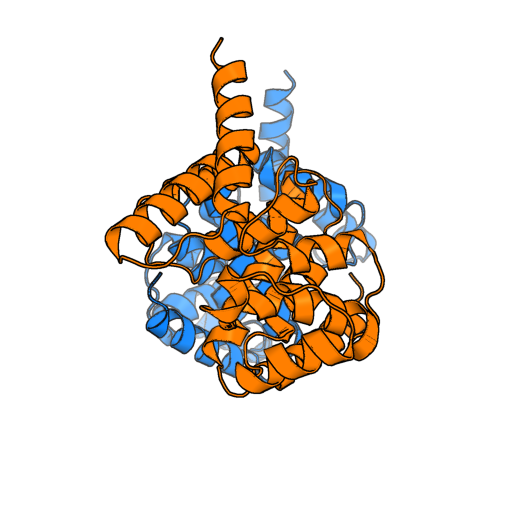face) and color scheme (sequence-rainbow or by-chain) vary across proteins so the training set covers all the common visualization conventions.

— Local backbone conformation —

Eight-state secondary structure (DSSP): H is the canonical α-helix, G the tighter 3₁₀-helix, I the wider π-helix; E/B are β-structure, T and S are turns and bends, and '-' is everything else. DSSP derives these from the pattern of main-chain N–H···O=C hydrogen bonds, not from the sequence.

Three-state secondary structure (P-SEA) collapses the eight DSSP classes into helix (a), strand (b), and coil (c). P-SEA assigns these from Cα geometry alone — distances and angles — without requiring backbone oxygens, so it works on any Cα trace.

φ (phi) and ψ (psi) are the two rotatable backbone dihedrals per residue: φ is the C(i-1)–N–Cα–C torsion, ψ is the N–Cα–C–N(i+1) torsion, both in degrees on (−180°, 180°]. α-helical residues cluster near (−60°, −45°); β-strand residue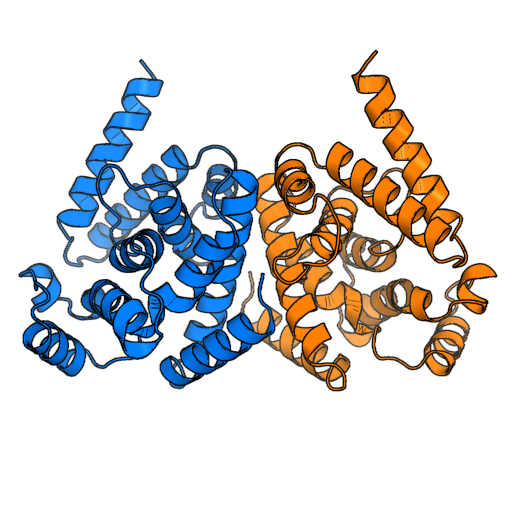s near (−120°, +130°). A Ramachandran plot is simply a scatter of (φ, ψ) for every residue.

— Global shape and packing —

The geometric summary reports three shape descriptors. Rg (radius of gyration) measures how spread out the Cα atoms are about their centre of mass; compact globular proteins have small Rg, elongated or unfolded ones large. Cα contacts (<8 Å, |i−j|>4) count long-range residue pairs in spatial proximity — high for tightly packed folds, near zero for rods or random coil. The bounding-box extents give the protein's footprint along x, y, z in Å.

SASA measures how much of the protein is reachable by solvent. It is computed by rolling a water-sized probe over the atomic surface and summing the exposed area (Å²). Per-residue SASA distinguishes core (buried, low SASA) from surface (exposed, high SASA) residues; total SASA is a whole-molecule size measure.

Plot images: a contact map (which residues are close in 3D, as an N×N binary image), a Ramachandran scatter (backbone torsion angles, revealing secondary-structure composition at a glance), and — for AlphaFold structures — a PAE heatmap (pairwise prediction confidence).

— Structural neighborhood —

A 3Di character summarizes, for each residue, the relative orientation of the Cα frame of its nearest spatial neighbor. Because it encodes fold topology rather than chemistry, 3Di alignments detect remote structural similarity that sequence alignment misses.

The Foldseek neighbor list gives the closest experimentally determined structures in the PDB, ranked by structural alignment. TM-score near 1 means near-identical fold; near 0.3 means only rough topology match. This is how one finds what a novel AlphaFold prediction most resembles in the solved-structure universe.

— Confidence and disorder —

For AlphaFold models, the B-factor field carries pLDDT — the model's own estimate of local accuracy on a 0–100 scale. Regions with pLDDT<50 should be treated as essentially unmodeled; they often correspond to intrinsically disordered segments.

Crystallographic B-factors measure how much each atom's electron density is smeared out, in Å². They rise in mobile loops and surface residues and fall in the buried interior. In AlphaFold models this column is repurposed to hold pLDDT instead.

Predicted Aligned Error (PAE) is an AlphaFold confidence matrix: entry (i, j) is the expected error in the position of residue j, in ångströms, when the prediction is superimposed on the true structure at residue i. Low PAE within a block of residues means that block is internally rigid and well-predicted; high PAE between two blocks means their relative placement is uncertain even if each block individually is confident.